Protein AF-A0A2T6DT82-F1 (afdb_monomer_lite)

pLDDT: mean 85.9, std 16.7, range [27.92, 98.12]

Sequence (472 aa):
MFFRTRRSLVILFTLTSLVLGTARANDADSSDAAEAQRLYSRANDYVTHITEKEYSYAYMQFYWKRAQSNLDRIARVYPKTPIGRQVRAEEIKIGPFELTYFKERVLPRLEEKRIAAFDPVNCAIFLYTLQEDRWDETRLDAFRSIIEVLSRQQRWNEALSYPILDQYRSILLTTVFRVAARYKQQKVVDQLIADATPEVQAQYWPILGEAMVLRGDNREDLALFLDEHSEPAVRLGVLSAMVDREIGIRNAATLRLKAENGIAGTHYAILNPQVRDNIETFSKTLFPKPTASSEALVAKYHAALGQRPQADGSVEQHLAYLGYLAVTDKIDDLAQYISDDLSPETRRACELKLIELYAQSGRDEKASALLARFTQAGGEDADLANQAHFRGLSEAFVDPITVRQPTFSTLGIKDPCVMAKTIMDWALTPNRSIRGASPWDSVVQEFLPGFDNLPLPKSKDVQNAASTSKPF

Structure (mmCIF, N/CA/C/O backbone):
data_AF-A0A2T6DT82-F1
#
_entry.id   AF-A0A2T6DT82-F1
#
loop_
_atom_site.group_PDB
_atom_site.id
_atom_site.type_symbol
_atom_site.label_atom_id
_atom_site.label_alt_id
_atom_site.label_comp_id
_atom_site.label_asym_id
_atom_site.label_entity_id
_atom_site.label_seq_id
_atom_site.pdbx_PDB_ins_code
_atom_site.Cartn_x
_atom_site.Cartn_y
_atom_site.Cartn_z
_atom_site.occupancy
_atom_site.B_iso_or_equiv
_atom_site.auth_seq_id
_atom_site.auth_comp_id
_atom_site.auth_asym_id
_atom_site.auth_atom_id
_atom_site.pdbx_PDB_model_num
ATOM 1 N N . MET A 1 1 ? 63.239 -44.706 -84.654 1.00 34.25 1 MET A N 1
ATOM 2 C CA . MET A 1 1 ? 62.990 -44.145 -86.002 1.00 34.25 1 MET A CA 1
ATOM 3 C C . MET A 1 1 ? 62.456 -42.730 -85.811 1.00 34.25 1 MET A C 1
ATOM 5 O O . MET A 1 1 ? 61.433 -42.600 -85.166 1.00 34.25 1 MET A O 1
ATOM 9 N N . PHE A 1 2 ? 63.307 -41.703 -85.977 1.00 30.17 2 PHE A N 1
ATOM 10 C CA . PHE A 1 2 ? 63.358 -40.798 -87.157 1.00 30.17 2 PHE A CA 1
ATOM 11 C C . PHE A 1 2 ? 62.089 -39.915 -87.233 1.00 30.17 2 PHE A C 1
ATOM 13 O O . PHE A 1 2 ? 61.017 -40.477 -87.359 1.00 30.17 2 PHE A O 1
ATOM 20 N N . PHE A 1 3 ? 62.067 -38.575 -87.119 1.00 32.69 3 PHE A N 1
ATOM 21 C CA . PHE A 1 3 ? 62.971 -37.448 -87.453 1.00 32.69 3 PHE A CA 1
ATOM 22 C C . PHE A 1 3 ? 62.785 -36.300 -86.412 1.00 32.69 3 PHE A C 1
ATOM 24 O O . PHE A 1 3 ? 61.696 -36.160 -85.871 1.00 32.69 3 PHE A O 1
ATOM 31 N N . ARG A 1 4 ? 63.820 -35.566 -85.942 1.00 33.22 4 ARG A N 1
ATOM 32 C CA . ARG A 1 4 ? 64.389 -34.293 -86.493 1.00 33.22 4 ARG A CA 1
ATOM 33 C C . ARG A 1 4 ? 63.293 -33.231 -86.790 1.00 33.22 4 ARG A C 1
ATOM 35 O O . ARG A 1 4 ? 62.332 -33.545 -87.463 1.00 33.22 4 ARG A O 1
ATOM 42 N N . THR A 1 5 ? 63.368 -31.949 -86.399 1.00 35.16 5 THR A N 1
ATOM 43 C CA . THR A 1 5 ? 64.535 -31.050 -86.432 1.00 35.16 5 THR A CA 1
ATOM 44 C C . THR A 1 5 ? 64.296 -29.732 -85.666 1.00 35.16 5 THR A C 1
ATOM 46 O O . THR A 1 5 ? 63.207 -29.175 -85.676 1.00 35.16 5 THR A O 1
ATOM 49 N N . ARG A 1 6 ? 65.397 -29.244 -85.083 1.00 35.16 6 ARG A N 1
ATOM 50 C CA . ARG A 1 6 ? 65.763 -27.900 -84.594 1.00 35.16 6 ARG A CA 1
ATOM 51 C C . ARG A 1 6 ? 65.042 -26.687 -85.212 1.00 35.16 6 ARG A C 1
ATOM 53 O O . ARG A 1 6 ? 64.979 -26.590 -86.433 1.00 35.16 6 ARG A O 1
ATOM 60 N N . ARG A 1 7 ? 64.830 -25.651 -84.386 1.00 34.75 7 ARG A N 1
ATOM 61 C CA . ARG A 1 7 ? 65.423 -24.313 -84.605 1.00 34.75 7 ARG A CA 1
ATOM 62 C C . ARG A 1 7 ? 65.578 -23.543 -83.291 1.00 34.75 7 ARG A C 1
ATOM 64 O O . ARG A 1 7 ? 64.639 -23.385 -82.524 1.00 34.75 7 ARG A O 1
ATOM 71 N N . SER A 1 8 ? 66.814 -23.114 -83.072 1.00 33.88 8 SER A N 1
ATOM 72 C CA . SER A 1 8 ? 67.281 -22.235 -82.012 1.00 33.88 8 SER A CA 1
ATOM 73 C C . SER A 1 8 ? 66.785 -20.803 -82.224 1.00 33.88 8 SER A C 1
ATOM 75 O O . SER A 1 8 ? 66.810 -20.324 -83.356 1.00 33.88 8 SER A O 1
ATOM 77 N N . LEU A 1 9 ? 66.485 -20.088 -81.141 1.00 34.97 9 LEU A N 1
ATOM 78 C CA . LEU A 1 9 ? 66.823 -18.670 -81.038 1.00 34.97 9 LEU A CA 1
ATOM 79 C C . LEU A 1 9 ? 67.146 -18.335 -79.577 1.00 34.97 9 LEU A C 1
ATOM 81 O O . LEU A 1 9 ? 66.352 -18.584 -78.676 1.00 34.97 9 LEU A O 1
ATOM 85 N N . VAL A 1 10 ? 68.352 -17.813 -79.379 1.00 36.34 10 VAL A N 1
ATOM 86 C CA . VAL A 1 10 ? 68.914 -17.300 -78.129 1.00 36.34 10 VAL A CA 1
ATOM 87 C C . VAL A 1 10 ? 69.001 -15.786 -78.282 1.00 36.34 10 VAL A C 1
ATOM 89 O O . VAL A 1 10 ? 69.711 -15.350 -79.181 1.00 36.34 10 VAL A O 1
ATOM 92 N N . ILE A 1 11 ? 68.332 -15.018 -77.413 1.00 38.81 11 ILE A N 1
ATOM 93 C CA . ILE A 1 11 ? 68.636 -13.616 -77.037 1.00 38.81 11 ILE A CA 1
ATOM 94 C C . ILE A 1 11 ? 68.103 -13.458 -75.593 1.00 38.81 11 ILE A C 1
ATOM 96 O O . ILE A 1 11 ? 66.904 -13.590 -75.381 1.00 38.81 11 ILE A O 1
ATOM 100 N N . LEU A 1 12 ? 68.919 -13.591 -74.543 1.00 32.81 12 LEU A N 1
ATOM 101 C CA . LEU A 1 12 ? 69.796 -12.617 -73.863 1.00 32.81 12 LEU A CA 1
ATOM 102 C C . LEU A 1 12 ? 69.072 -11.513 -73.041 1.00 32.81 12 LEU A C 1
ATOM 104 O O . LEU A 1 12 ? 68.587 -10.538 -73.594 1.00 32.81 12 LEU A O 1
ATOM 108 N N . PHE A 1 13 ? 69.126 -11.704 -71.711 1.00 32.22 13 PHE A N 1
ATOM 109 C CA . PHE A 1 13 ? 69.189 -10.748 -70.584 1.00 32.22 13 PHE A CA 1
ATOM 110 C C . PHE A 1 13 ? 68.149 -9.622 -70.415 1.00 32.22 13 PHE A C 1
ATOM 112 O O . PHE A 1 13 ? 68.215 -8.611 -71.098 1.00 32.22 13 PHE A O 1
ATOM 119 N N . THR A 1 14 ? 67.413 -9.683 -69.294 1.00 34.78 14 THR A N 1
ATOM 120 C CA . THR A 1 14 ? 67.451 -8.648 -68.236 1.00 34.78 14 THR A CA 1
ATOM 121 C C . THR A 1 14 ? 67.104 -9.254 -66.870 1.00 34.78 14 THR A C 1
ATOM 123 O O . THR A 1 14 ? 66.096 -9.932 -66.696 1.00 34.78 14 THR A O 1
ATOM 126 N N . LEU A 1 15 ? 67.975 -9.008 -65.885 1.00 37.94 15 LEU A N 1
ATOM 127 C CA . LEU A 1 15 ? 67.670 -9.133 -64.463 1.00 37.94 15 LEU A CA 1
ATOM 128 C C . LEU A 1 15 ? 66.588 -8.115 -64.089 1.00 37.94 15 LEU A C 1
ATOM 130 O O . LEU A 1 15 ? 66.741 -6.936 -64.398 1.00 37.94 15 LEU A O 1
ATOM 134 N N . THR A 1 16 ? 65.577 -8.523 -63.327 1.00 35.22 16 THR A N 1
ATOM 135 C CA . THR A 1 16 ? 65.066 -7.698 -62.220 1.00 35.22 16 THR A CA 1
ATOM 136 C C . THR A 1 16 ? 64.261 -8.544 -61.242 1.00 35.22 16 THR A C 1
ATOM 138 O O . THR A 1 16 ? 63.320 -9.252 -61.587 1.00 35.22 16 THR A O 1
ATOM 141 N N . SER A 1 17 ? 64.711 -8.474 -59.998 1.00 38.28 17 SER A N 1
ATOM 142 C CA . SER A 1 17 ? 64.103 -8.972 -58.777 1.00 38.28 17 SER A CA 1
ATOM 143 C C . SER A 1 17 ? 62.660 -8.487 -58.611 1.00 38.28 17 SER A C 1
ATOM 145 O O . SER A 1 17 ? 62.408 -7.311 -58.835 1.00 38.28 17 SER A O 1
ATOM 147 N N . LEU A 1 18 ? 61.754 -9.360 -58.159 1.00 36.72 18 LEU A N 1
ATOM 148 C CA . LEU A 1 18 ? 60.815 -9.149 -57.040 1.00 36.72 18 LEU A CA 1
ATOM 149 C C . LEU A 1 18 ? 59.777 -10.287 -57.035 1.00 36.72 18 LEU A C 1
ATOM 151 O O . LEU A 1 18 ? 58.719 -10.213 -57.651 1.00 36.72 18 LEU A O 1
ATOM 155 N N . VAL A 1 19 ? 60.073 -11.347 -56.288 1.00 43.97 19 VAL A N 1
ATOM 156 C CA . VAL A 1 19 ? 59.041 -12.194 -55.686 1.00 43.97 19 VAL A CA 1
ATOM 157 C C . VAL A 1 19 ? 59.037 -11.832 -54.213 1.00 43.97 19 VAL A C 1
ATOM 159 O O . VAL A 1 19 ? 60.008 -12.137 -53.532 1.00 43.97 19 VAL A O 1
ATOM 162 N N . LEU A 1 20 ? 57.990 -11.134 -53.768 1.00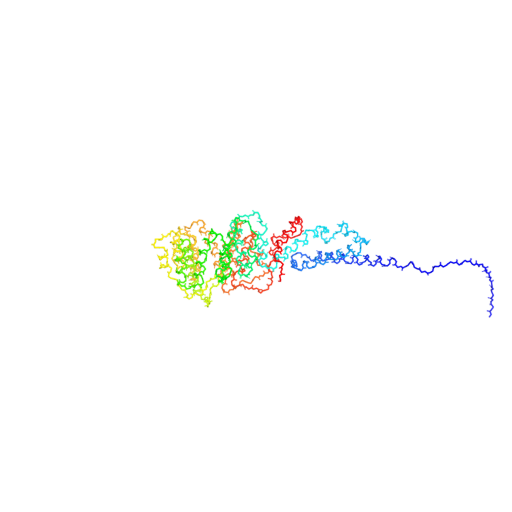 43.12 20 LEU A N 1
ATOM 163 C CA . LEU A 1 20 ? 57.322 -11.254 -52.463 1.00 43.12 20 LEU A CA 1
ATOM 164 C C . LEU A 1 20 ? 56.496 -9.991 -52.189 1.00 43.12 20 LEU A C 1
ATOM 166 O O . LEU A 1 20 ? 57.045 -8.910 -52.002 1.00 43.12 20 LEU A O 1
ATOM 170 N N . GLY A 1 21 ? 55.177 -10.172 -52.075 1.00 43.97 21 GLY A N 1
ATOM 171 C CA . GLY A 1 21 ? 54.369 -9.336 -51.188 1.00 43.97 21 GLY A CA 1
ATOM 172 C C . GLY A 1 21 ? 53.254 -8.500 -51.810 1.00 43.97 21 GLY A C 1
ATOM 173 O O . GLY A 1 21 ? 53.245 -7.304 -51.585 1.00 43.97 21 GLY A O 1
ATOM 174 N N . THR A 1 22 ? 52.256 -9.104 -52.464 1.00 42.97 22 THR A N 1
ATOM 175 C CA . THR A 1 22 ? 50.920 -8.483 -52.633 1.00 42.97 22 THR A CA 1
ATOM 176 C C . THR A 1 22 ? 49.820 -9.540 -52.811 1.00 42.97 22 THR A C 1
ATOM 178 O O . THR A 1 22 ? 49.177 -9.636 -53.846 1.00 42.97 22 THR A O 1
ATOM 181 N N . ALA A 1 23 ? 49.577 -10.361 -51.786 1.00 41.34 23 ALA A N 1
ATOM 182 C CA . ALA A 1 23 ? 48.379 -11.212 -51.729 1.00 41.34 23 ALA A CA 1
ATOM 183 C C . ALA A 1 23 ? 47.950 -11.499 -50.278 1.00 41.34 23 ALA A C 1
ATOM 185 O O . ALA A 1 23 ? 47.764 -12.642 -49.883 1.00 41.34 23 ALA A O 1
ATOM 186 N N . ARG A 1 24 ? 47.865 -10.455 -49.442 1.00 41.78 24 ARG A N 1
ATOM 187 C CA . ARG A 1 24 ? 47.274 -10.545 -48.088 1.00 41.78 24 ARG A CA 1
ATOM 188 C C . ARG A 1 24 ? 46.323 -9.398 -47.727 1.00 41.78 24 ARG A C 1
ATOM 190 O O . ARG A 1 24 ? 45.773 -9.410 -46.636 1.00 41.78 24 ARG A O 1
ATOM 197 N N . ALA A 1 25 ? 46.106 -8.432 -48.623 1.00 41.81 25 ALA A N 1
ATOM 198 C CA . ALA A 1 25 ? 45.259 -7.274 -48.333 1.00 41.81 25 ALA A CA 1
ATOM 199 C C . ALA A 1 25 ? 43.757 -7.511 -48.606 1.00 41.81 25 ALA A C 1
ATOM 201 O O . ALA A 1 25 ? 42.935 -6.918 -47.924 1.00 41.81 25 ALA A O 1
ATOM 202 N N . ASN A 1 26 ? 43.378 -8.413 -49.523 1.00 48.53 26 ASN A N 1
ATOM 203 C CA . ASN A 1 26 ? 41.963 -8.589 -49.904 1.00 48.53 26 ASN A CA 1
ATOM 204 C C . ASN A 1 26 ? 41.196 -9.646 -49.077 1.00 48.53 26 ASN A C 1
ATOM 206 O O . ASN A 1 26 ? 39.981 -9.536 -48.915 1.00 48.53 26 ASN A O 1
ATOM 210 N N . ASP A 1 27 ? 41.878 -10.648 -48.516 1.00 52.31 27 ASP A N 1
ATOM 211 C CA . ASP A 1 27 ? 41.216 -11.693 -47.713 1.00 52.31 27 ASP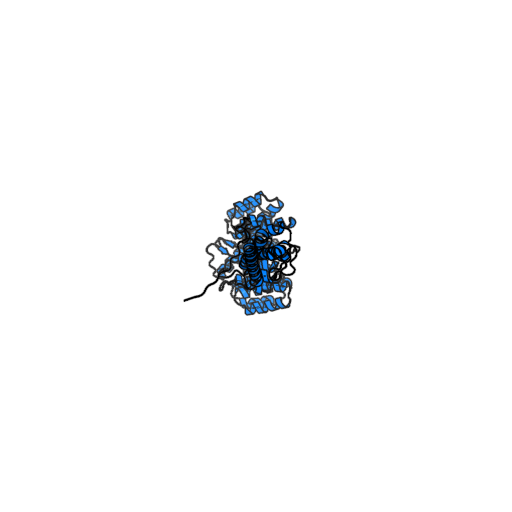 A CA 1
ATOM 212 C C . ASP A 1 27 ? 40.904 -11.225 -46.282 1.00 52.31 27 ASP A C 1
ATOM 214 O O . ASP A 1 27 ? 39.899 -11.624 -45.698 1.00 52.31 27 ASP A O 1
ATOM 218 N N . ALA A 1 28 ? 41.727 -10.328 -45.727 1.00 58.09 28 ALA A N 1
ATOM 219 C CA . ALA A 1 28 ? 41.475 -9.728 -44.417 1.00 58.09 28 ALA A CA 1
ATOM 220 C C . ALA A 1 28 ? 40.265 -8.777 -44.456 1.00 58.09 28 ALA A C 1
ATOM 222 O O . ALA A 1 28 ? 39.379 -8.886 -43.614 1.00 58.09 28 ALA A O 1
ATOM 223 N N . ASP A 1 29 ? 40.169 -7.923 -45.482 1.00 62.84 29 ASP A N 1
ATOM 224 C CA . ASP A 1 29 ? 39.054 -6.980 -45.643 1.00 62.84 29 ASP A CA 1
ATOM 225 C C . ASP A 1 29 ? 37.712 -7.687 -45.925 1.00 62.84 29 ASP A C 1
ATOM 227 O O . ASP A 1 29 ? 36.660 -7.229 -45.469 1.00 62.84 29 ASP A O 1
ATOM 231 N N . SER A 1 30 ? 37.725 -8.826 -46.631 1.00 75.00 30 SER A N 1
ATOM 232 C CA . SER A 1 30 ? 36.517 -9.634 -46.868 1.00 75.00 30 SER A CA 1
ATOM 233 C C . SER A 1 30 ? 36.096 -10.447 -45.638 1.00 75.00 30 SER A C 1
ATOM 235 O O . SER A 1 30 ? 34.904 -10.504 -45.326 1.00 75.00 30 SER A O 1
ATOM 237 N N . SER A 1 31 ? 37.054 -11.003 -44.887 1.00 86.56 31 SER A N 1
ATOM 238 C CA . SER A 1 31 ? 36.801 -11.674 -43.605 1.00 86.56 31 SER A CA 1
ATOM 239 C C . SER A 1 31 ? 36.253 -10.707 -42.548 1.00 86.56 31 SER A C 1
ATOM 241 O O . SER A 1 31 ? 35.287 -11.029 -41.854 1.00 86.56 31 SER A O 1
ATOM 243 N N . ASP A 1 32 ? 36.820 -9.505 -42.446 1.00 90.06 32 ASP A N 1
ATOM 244 C CA . ASP A 1 32 ? 36.365 -8.470 -41.512 1.00 90.06 32 ASP A CA 1
ATOM 245 C C . ASP A 1 32 ? 34.962 -7.962 -41.866 1.00 90.06 32 ASP A C 1
ATOM 247 O O . ASP A 1 32 ? 34.128 -7.762 -40.978 1.00 90.06 32 ASP A O 1
ATOM 251 N N . ALA A 1 33 ? 34.660 -7.800 -43.160 1.00 92.94 33 ALA A N 1
ATOM 252 C CA . ALA A 1 33 ? 33.317 -7.451 -43.618 1.00 92.94 33 ALA A CA 1
ATOM 253 C C . ALA A 1 33 ? 32.290 -8.552 -43.299 1.00 92.94 33 ALA A C 1
ATOM 255 O O . ALA A 1 33 ? 31.186 -8.242 -42.843 1.00 92.94 33 ALA A O 1
ATOM 256 N N . ALA A 1 34 ? 32.652 -9.827 -43.479 1.00 94.56 34 ALA A N 1
ATOM 257 C CA . ALA A 1 34 ? 31.788 -10.960 -43.151 1.00 94.56 34 ALA A CA 1
ATOM 258 C C . ALA A 1 34 ? 31.510 -11.062 -41.642 1.00 94.56 34 ALA A C 1
ATOM 260 O O . ALA A 1 34 ? 30.365 -11.264 -41.230 1.00 94.56 34 ALA A O 1
ATOM 261 N N . GLU A 1 35 ? 32.528 -10.867 -40.801 1.00 96.38 35 GLU A N 1
ATOM 262 C CA . GLU A 1 35 ? 32.363 -10.876 -39.344 1.00 96.38 35 GLU A CA 1
ATOM 263 C C . GLU A 1 35 ? 31.525 -9.684 -38.857 1.00 96.38 35 GLU A C 1
ATOM 265 O O . GLU A 1 35 ? 30.636 -9.864 -38.021 1.00 96.38 35 GLU A O 1
ATOM 270 N N . ALA A 1 36 ? 31.730 -8.483 -39.411 1.00 96.06 36 ALA A N 1
ATOM 271 C CA . ALA A 1 36 ? 30.895 -7.319 -39.108 1.00 96.06 36 ALA A CA 1
ATOM 272 C C . ALA A 1 36 ? 29.420 -7.558 -39.482 1.00 96.06 36 ALA A C 1
ATOM 274 O O . ALA A 1 36 ? 28.529 -7.277 -38.676 1.00 96.06 36 ALA A O 1
ATOM 275 N N . GLN A 1 37 ? 29.157 -8.147 -40.654 1.00 97.31 37 GLN A N 1
ATOM 276 C CA . GLN A 1 37 ? 27.806 -8.522 -41.080 1.00 97.31 37 GLN A CA 1
ATOM 277 C C . GLN A 1 37 ? 27.183 -9.580 -40.160 1.00 97.31 37 GLN A C 1
ATOM 279 O O . GLN A 1 37 ? 26.006 -9.473 -39.809 1.00 97.31 37 GLN A O 1
ATOM 284 N N . ARG A 1 38 ? 27.952 -10.590 -39.735 1.00 97.81 38 ARG A N 1
ATOM 285 C CA . ARG A 1 38 ? 27.484 -11.630 -38.803 1.00 97.81 38 ARG A CA 1
ATOM 286 C C . ARG A 1 38 ? 27.093 -11.036 -37.451 1.00 97.81 38 ARG A C 1
ATOM 288 O O . ARG A 1 38 ? 26.041 -11.376 -36.911 1.00 97.81 38 ARG A O 1
ATOM 295 N N . LEU A 1 39 ? 27.929 -10.151 -36.904 1.00 97.69 39 LEU A N 1
ATOM 296 C CA . LEU A 1 39 ? 27.659 -9.459 -35.642 1.00 97.69 39 LEU A CA 1
ATOM 297 C C . LEU A 1 39 ? 26.406 -8.584 -35.738 1.00 97.69 39 LEU A C 1
ATOM 299 O O . LEU A 1 39 ? 25.596 -8.603 -34.809 1.00 97.69 39 LEU A O 1
ATOM 303 N N . TYR A 1 40 ? 26.229 -7.873 -36.856 1.00 98.00 40 TYR A N 1
ATOM 304 C CA . TYR A 1 40 ? 25.040 -7.060 -37.100 1.00 98.00 40 TYR A CA 1
ATOM 305 C C . TYR A 1 40 ? 23.785 -7.923 -37.219 1.00 98.00 40 TYR A C 1
ATOM 307 O O . TYR A 1 40 ? 22.823 -7.681 -36.500 1.00 98.00 40 TYR A O 1
ATOM 315 N N . SER A 1 41 ? 23.820 -8.971 -38.047 1.00 97.56 41 SER A N 1
ATOM 316 C CA . SER A 1 41 ? 22.674 -9.869 -38.252 1.00 97.56 41 SER A CA 1
ATOM 317 C C . SER A 1 41 ? 22.218 -10.469 -36.921 1.00 97.56 41 SER A C 1
ATOM 319 O O . SER A 1 41 ? 21.052 -10.370 -36.563 1.00 97.56 41 SER A O 1
ATOM 321 N N . ARG A 1 42 ? 23.162 -10.943 -36.096 1.00 97.19 42 ARG A N 1
ATOM 322 C CA . ARG A 1 42 ? 22.857 -11.467 -34.758 1.00 97.19 42 ARG A CA 1
ATOM 323 C C . ARG A 1 42 ? 22.284 -10.413 -33.810 1.00 97.19 42 ARG A C 1
ATOM 325 O O . ARG A 1 42 ? 21.415 -10.727 -33.003 1.00 97.19 42 ARG A O 1
ATOM 332 N N . ALA A 1 43 ? 22.800 -9.184 -33.855 1.00 97.06 43 ALA A N 1
ATOM 333 C CA . ALA A 1 43 ? 22.252 -8.084 -33.067 1.00 97.06 43 ALA A CA 1
ATOM 334 C C . ALA A 1 43 ? 20.810 -7.774 -33.498 1.00 97.06 43 ALA A C 1
ATOM 336 O O . ALA A 1 43 ? 19.938 -7.610 -32.647 1.00 97.06 43 ALA A O 1
ATOM 337 N N . ASN A 1 44 ? 20.563 -7.738 -34.809 1.00 97.50 44 ASN A N 1
ATOM 338 C CA . ASN A 1 44 ? 19.253 -7.482 -35.390 1.00 97.50 44 ASN A CA 1
ATOM 339 C C . ASN A 1 44 ? 18.253 -8.588 -35.045 1.00 97.50 44 ASN A C 1
ATOM 341 O O . ASN A 1 44 ? 17.123 -8.289 -34.667 1.00 97.50 44 ASN A O 1
ATOM 345 N N . ASP A 1 45 ? 18.683 -9.849 -35.086 1.00 97.00 45 ASP A N 1
ATOM 346 C CA . ASP A 1 45 ? 17.854 -10.997 -34.724 1.00 97.00 45 ASP A CA 1
ATOM 347 C C . ASP A 1 45 ? 17.402 -10.937 -33.266 1.00 97.00 45 ASP A C 1
ATOM 349 O O . ASP A 1 45 ? 16.239 -11.221 -32.985 1.00 97.00 45 ASP A O 1
ATOM 353 N N . TYR A 1 46 ? 18.285 -10.529 -32.346 1.00 96.50 46 TYR A N 1
ATOM 354 C CA . TYR A 1 46 ? 17.916 -10.353 -30.941 1.00 96.50 46 TYR A CA 1
ATOM 355 C C . TYR A 1 46 ? 16.818 -9.308 -30.760 1.00 96.50 46 TYR A C 1
ATOM 357 O O . TYR A 1 46 ? 15.884 -9.551 -30.007 1.00 96.50 46 TYR A O 1
ATOM 365 N N . VAL A 1 47 ? 16.907 -8.161 -31.434 1.00 95.56 47 VAL A N 1
ATOM 366 C CA . VAL A 1 47 ? 15.905 -7.092 -31.279 1.00 95.56 47 VAL A CA 1
ATOM 367 C C . VAL A 1 47 ? 14.604 -7.422 -32.015 1.00 95.56 47 VAL A C 1
ATOM 369 O O . VAL A 1 47 ? 13.529 -7.089 -31.531 1.00 95.56 47 VAL A O 1
ATOM 372 N N . THR A 1 48 ? 14.684 -8.120 -33.148 1.00 94.88 48 THR A N 1
ATOM 373 C CA . THR A 1 48 ? 13.515 -8.463 -33.974 1.00 94.88 48 THR A CA 1
ATOM 374 C C . THR A 1 48 ? 12.668 -9.577 -33.359 1.00 94.88 48 THR A C 1
ATOM 376 O O . THR A 1 48 ? 11.445 -9.505 -33.413 1.00 94.88 48 THR A O 1
ATOM 379 N N . HIS A 1 49 ? 13.297 -10.604 -32.777 1.00 94.81 49 HIS A N 1
ATOM 380 C CA . HIS A 1 49 ? 12.590 -11.813 -32.331 1.00 94.81 49 HIS A CA 1
ATOM 381 C C . HIS A 1 49 ? 12.378 -11.897 -30.817 1.00 94.81 49 HIS A C 1
ATOM 383 O O . HIS A 1 49 ? 11.603 -12.730 -30.361 1.00 94.81 49 HIS A O 1
ATOM 389 N N . ILE A 1 50 ? 13.066 -11.074 -30.020 1.00 93.62 50 ILE A N 1
ATOM 390 C CA . ILE A 1 50 ? 12.879 -11.035 -28.564 1.00 93.62 50 ILE A CA 1
ATOM 391 C C . ILE A 1 50 ? 12.081 -9.779 -28.249 1.00 93.62 50 ILE A C 1
ATOM 393 O O . ILE A 1 50 ? 12.649 -8.705 -28.043 1.00 93.62 50 ILE A O 1
ATOM 397 N N . THR A 1 51 ? 10.760 -9.926 -28.278 1.00 89.00 51 THR A N 1
ATOM 398 C CA . THR A 1 51 ? 9.798 -8.829 -28.150 1.00 89.00 51 THR A CA 1
ATOM 399 C C . THR A 1 51 ? 9.129 -8.817 -26.774 1.00 89.00 51 THR A C 1
ATOM 401 O O . THR A 1 51 ? 9.165 -9.798 -26.029 1.00 89.00 51 THR A O 1
ATOM 404 N N . GLU A 1 52 ? 8.546 -7.671 -26.416 1.00 87.19 52 GLU A N 1
ATOM 405 C CA . GLU A 1 52 ? 7.697 -7.550 -25.225 1.00 87.19 52 GLU A CA 1
ATOM 406 C C . GLU A 1 52 ? 6.492 -8.504 -25.336 1.00 87.19 52 GLU A C 1
ATOM 408 O O . GLU A 1 52 ? 6.104 -8.882 -26.440 1.00 87.19 52 GLU A O 1
ATOM 413 N N . LYS A 1 53 ? 5.873 -8.869 -24.205 1.00 83.56 53 LYS A N 1
ATOM 414 C CA . LYS A 1 53 ? 4.788 -9.868 -24.052 1.00 83.56 53 LYS A CA 1
ATOM 415 C C . LYS A 1 53 ? 5.244 -11.324 -24.050 1.00 83.56 53 LYS A C 1
ATOM 417 O O . LYS A 1 53 ? 4.764 -12.097 -23.227 1.00 83.56 53 LYS A O 1
ATOM 422 N N . GLU A 1 54 ? 6.147 -11.705 -24.950 1.00 86.25 54 GLU A N 1
ATOM 423 C CA . GLU A 1 54 ? 6.621 -13.096 -25.049 1.00 86.25 54 GLU A CA 1
ATOM 424 C C . GLU A 1 54 ? 7.721 -13.419 -24.033 1.00 86.25 54 GLU A C 1
ATOM 426 O O . GLU A 1 54 ? 7.826 -14.549 -23.554 1.00 86.25 54 GLU A O 1
ATOM 431 N N . TYR A 1 55 ? 8.534 -12.420 -23.688 1.00 90.31 55 TYR A N 1
ATOM 432 C CA . TYR A 1 55 ? 9.691 -12.573 -22.814 1.00 90.31 55 TYR A CA 1
ATOM 433 C C . TYR A 1 55 ? 9.645 -11.584 -21.648 1.00 90.31 55 TYR A C 1
ATOM 435 O O . TYR A 1 55 ? 9.136 -10.473 -21.781 1.00 90.31 55 TYR A O 1
ATOM 443 N N . SER A 1 56 ? 10.232 -11.974 -20.512 1.00 90.44 56 SER A N 1
ATOM 444 C CA . SER A 1 56 ? 10.400 -11.071 -19.369 1.00 90.44 56 SER A CA 1
ATOM 445 C C . SER A 1 56 ? 11.370 -9.937 -19.694 1.00 90.44 56 SER A C 1
ATOM 447 O O . SER A 1 56 ? 12.311 -10.108 -20.484 1.00 90.44 56 SER A O 1
ATOM 449 N N . TYR A 1 57 ? 11.222 -8.795 -19.021 1.00 91.94 57 TYR A N 1
ATOM 450 C CA . TYR A 1 57 ? 12.109 -7.652 -19.255 1.00 91.94 57 TYR A CA 1
ATOM 451 C C . TYR A 1 57 ? 13.570 -7.963 -18.913 1.00 91.94 57 TYR A C 1
ATOM 453 O O . TYR A 1 57 ? 14.485 -7.452 -19.559 1.00 91.94 57 TYR A O 1
ATOM 461 N N . ALA A 1 58 ? 13.820 -8.861 -17.955 1.00 89.56 58 ALA A N 1
ATOM 462 C CA . ALA A 1 58 ? 15.166 -9.350 -17.656 1.00 89.56 58 ALA A CA 1
ATOM 463 C C . ALA A 1 58 ? 15.789 -10.109 -18.839 1.00 89.56 58 ALA A C 1
ATOM 465 O O . ALA A 1 58 ? 16.954 -9.878 -19.183 1.00 89.56 58 ALA A O 1
ATOM 466 N N . TYR A 1 59 ? 15.013 -10.981 -19.489 1.00 93.56 59 TYR A N 1
ATOM 467 C CA . TYR A 1 59 ? 15.462 -11.733 -20.659 1.00 93.56 59 TYR A CA 1
ATOM 468 C C . TYR A 1 59 ? 15.695 -10.807 -21.858 1.00 93.56 59 TYR A C 1
ATOM 470 O O . TYR A 1 59 ? 16.755 -10.865 -22.488 1.00 93.56 59 TYR A O 1
ATOM 478 N N . MET A 1 60 ? 14.756 -9.895 -22.123 1.00 94.38 60 MET A N 1
ATOM 479 C CA . MET A 1 60 ? 14.903 -8.872 -23.161 1.00 94.38 60 MET A CA 1
ATOM 480 C C . MET A 1 60 ? 16.170 -8.034 -22.943 1.00 94.38 60 MET A C 1
ATOM 482 O O . MET A 1 60 ? 16.999 -7.928 -23.849 1.00 94.38 60 MET A O 1
ATOM 486 N N . GLN A 1 61 ? 16.379 -7.499 -21.731 1.00 92.56 61 GLN A N 1
ATOM 487 C CA . GLN A 1 61 ? 17.526 -6.638 -21.419 1.00 92.56 61 GLN A CA 1
ATOM 488 C C . GLN A 1 61 ? 18.855 -7.345 -21.684 1.00 92.56 61 GLN A C 1
ATOM 490 O O . GLN A 1 61 ? 19.782 -6.739 -22.227 1.00 92.56 61 GLN A O 1
ATOM 495 N N . PHE A 1 62 ? 18.959 -8.625 -21.319 1.00 92.62 62 PHE A N 1
ATOM 496 C CA . PHE A 1 62 ? 20.163 -9.421 -21.537 1.00 92.62 62 PHE A CA 1
ATOM 497 C C . PHE A 1 62 ? 20.533 -9.516 -23.022 1.00 92.62 62 PHE A C 1
ATOM 499 O O . PHE A 1 62 ? 21.684 -9.265 -23.396 1.00 92.62 62 PHE A O 1
ATOM 506 N N . TYR A 1 63 ? 19.571 -9.840 -23.887 1.00 96.62 63 TYR A N 1
ATOM 507 C CA . TYR A 1 63 ? 19.832 -9.977 -25.320 1.00 96.62 63 TYR A CA 1
ATOM 508 C C . TYR A 1 63 ? 19.974 -8.635 -26.036 1.00 96.62 63 TYR A C 1
ATOM 510 O O . TYR A 1 63 ? 20.833 -8.499 -26.909 1.00 96.62 63 TYR A O 1
ATOM 518 N N . TRP A 1 64 ? 19.223 -7.613 -25.635 1.00 95.50 64 TRP A N 1
ATOM 519 C CA . TRP A 1 64 ? 19.316 -6.286 -26.243 1.00 95.50 64 TRP A CA 1
ATOM 520 C C . TRP A 1 64 ? 20.617 -5.562 -25.844 1.00 95.50 64 TRP A C 1
ATOM 522 O O . TRP A 1 64 ? 21.236 -4.916 -26.690 1.00 95.50 64 TRP A O 1
ATOM 532 N N . LYS A 1 65 ? 21.153 -5.775 -24.628 1.00 92.19 65 LYS A N 1
ATOM 533 C CA . LYS A 1 65 ? 22.529 -5.348 -24.277 1.00 92.19 65 LYS A CA 1
ATOM 534 C C . LYS A 1 65 ? 23.600 -6.102 -25.069 1.00 92.19 65 LYS A C 1
ATOM 536 O O . LYS A 1 65 ? 24.619 -5.518 -25.434 1.00 92.19 65 LYS A O 1
ATOM 541 N N . ARG A 1 66 ? 23.384 -7.382 -25.395 1.00 93.81 66 ARG A N 1
ATOM 542 C CA . ARG A 1 66 ? 24.277 -8.119 -26.310 1.00 93.81 66 ARG A CA 1
ATOM 543 C C . ARG A 1 66 ? 24.225 -7.563 -27.732 1.00 93.81 66 ARG A C 1
ATOM 545 O O . ARG A 1 66 ? 25.271 -7.480 -28.371 1.00 93.81 66 ARG A O 1
ATOM 552 N N . ALA A 1 67 ? 23.051 -7.152 -28.209 1.00 95.81 67 ALA A N 1
ATOM 553 C CA . ALA A 1 67 ? 22.918 -6.458 -29.487 1.00 95.81 67 ALA A CA 1
ATOM 554 C C . ALA A 1 67 ? 23.730 -5.150 -29.488 1.00 95.81 67 ALA A C 1
ATOM 556 O O . ALA A 1 67 ? 24.550 -4.951 -30.383 1.00 95.81 67 ALA A O 1
ATOM 557 N N . GLN A 1 68 ? 23.604 -4.327 -28.438 1.00 94.19 68 GLN A N 1
ATOM 558 C CA . GLN A 1 68 ? 24.419 -3.117 -28.261 1.00 94.19 68 GLN A CA 1
ATOM 559 C C . GLN A 1 68 ? 25.923 -3.427 -28.268 1.00 94.19 68 GLN A C 1
ATOM 561 O O . GLN A 1 68 ? 26.674 -2.815 -29.022 1.00 94.19 68 GLN A O 1
ATOM 566 N N . SER A 1 69 ? 26.361 -4.434 -27.508 1.00 94.31 69 SER A N 1
ATOM 567 C CA . SER A 1 69 ? 27.772 -4.833 -27.448 1.00 94.31 69 SER A CA 1
ATOM 568 C C . SER A 1 69 ? 28.328 -5.278 -28.808 1.00 94.31 69 SER A C 1
ATOM 570 O O . SER A 1 69 ? 29.464 -4.942 -29.153 1.00 94.31 69 SER A O 1
ATOM 572 N N . ASN A 1 70 ? 27.533 -5.988 -29.616 1.00 97.00 70 ASN A N 1
ATOM 573 C CA . ASN A 1 70 ? 27.916 -6.357 -30.980 1.00 97.00 70 ASN A CA 1
ATOM 574 C C . ASN A 1 70 ? 28.077 -5.121 -31.877 1.00 97.00 70 ASN A C 1
ATOM 576 O O . ASN A 1 70 ? 29.058 -5.035 -32.615 1.00 97.00 70 ASN A O 1
ATOM 580 N N . LEU A 1 71 ? 27.159 -4.157 -31.791 1.00 95.69 71 LEU A N 1
ATOM 581 C CA . LEU A 1 71 ? 27.215 -2.905 -32.553 1.00 95.69 71 LEU A CA 1
ATOM 582 C C . LEU A 1 71 ? 28.429 -2.055 -32.153 1.00 95.69 71 LEU A C 1
ATOM 584 O O . LEU A 1 71 ? 29.163 -1.573 -33.017 1.00 95.69 71 LEU A O 1
ATOM 588 N N . ASP A 1 72 ? 28.713 -1.945 -30.856 1.00 94.38 72 ASP A N 1
ATOM 589 C CA . ASP A 1 72 ? 29.889 -1.229 -30.352 1.00 94.38 72 ASP A CA 1
ATOM 590 C C . ASP A 1 72 ? 31.191 -1.928 -30.771 1.00 94.38 72 ASP A C 1
ATOM 592 O O . ASP A 1 72 ? 32.179 -1.279 -31.133 1.00 94.38 72 ASP A O 1
ATOM 596 N N . ARG A 1 73 ? 31.199 -3.269 -30.797 1.00 96.19 73 ARG A N 1
ATOM 597 C CA . ARG A 1 73 ? 32.321 -4.050 -31.333 1.00 96.19 73 ARG A CA 1
ATOM 598 C C . ARG A 1 73 ? 32.533 -3.769 -32.818 1.00 96.19 73 ARG A C 1
ATOM 600 O O . ARG A 1 73 ? 33.681 -3.573 -33.207 1.00 96.19 73 ARG A O 1
ATOM 607 N N . ILE A 1 74 ? 31.473 -3.710 -33.622 1.00 96.88 74 ILE A N 1
ATOM 608 C CA . ILE A 1 74 ? 31.556 -3.342 -35.043 1.00 96.88 74 ILE A CA 1
ATOM 609 C C . ILE A 1 74 ? 32.161 -1.945 -35.205 1.00 96.88 74 ILE A C 1
ATOM 611 O O . ILE A 1 74 ? 33.148 -1.787 -35.924 1.00 96.88 74 ILE A O 1
ATOM 615 N N . ALA A 1 75 ? 31.624 -0.951 -34.494 1.00 94.50 75 ALA A N 1
ATOM 616 C CA . ALA A 1 75 ? 32.079 0.435 -34.578 1.00 94.50 75 ALA A CA 1
ATOM 617 C C . ALA A 1 75 ? 33.552 0.599 -34.173 1.00 94.50 75 ALA A C 1
ATOM 619 O O . ALA A 1 75 ? 34.269 1.434 -34.735 1.00 94.50 75 ALA A O 1
ATOM 620 N N . ARG A 1 76 ? 34.017 -0.187 -33.197 1.00 96.62 76 ARG A N 1
ATOM 621 C CA . ARG A 1 76 ? 35.386 -0.125 -32.675 1.00 96.62 76 ARG A CA 1
ATOM 622 C C . ARG A 1 76 ? 36.385 -0.932 -33.504 1.00 96.62 76 ARG A C 1
ATOM 624 O O . ARG A 1 76 ? 37.461 -0.420 -33.791 1.00 96.62 76 ARG A O 1
ATOM 631 N N . VAL A 1 77 ? 36.056 -2.178 -33.844 1.00 96.69 77 VAL A N 1
ATOM 632 C CA . VAL A 1 77 ? 37.003 -3.158 -34.412 1.00 96.69 77 VAL A CA 1
ATOM 633 C C . VAL A 1 77 ? 36.946 -3.202 -35.937 1.00 96.69 77 VAL A C 1
ATOM 635 O O . VAL A 1 77 ? 37.988 -3.348 -36.564 1.00 96.69 77 VAL A O 1
ATOM 638 N N . TYR A 1 78 ? 35.772 -2.992 -36.542 1.00 95.44 78 TYR A N 1
ATOM 639 C CA . TYR A 1 78 ? 35.568 -3.122 -37.993 1.00 95.44 78 TYR A CA 1
ATOM 640 C C . TYR A 1 78 ? 35.143 -1.809 -38.679 1.00 95.44 78 TYR A C 1
ATOM 642 O O . TYR A 1 78 ? 34.239 -1.816 -39.519 1.00 95.44 78 TYR A O 1
ATOM 650 N N . PRO A 1 79 ? 35.774 -0.656 -38.384 1.00 94.00 79 PRO A N 1
ATOM 651 C CA . PRO A 1 79 ? 35.231 0.651 -38.755 1.00 94.00 79 PRO A CA 1
ATOM 652 C C . PRO A 1 79 ? 35.267 0.982 -40.248 1.00 94.00 79 PRO A C 1
ATOM 654 O O . PRO A 1 79 ? 34.576 1.895 -40.690 1.00 94.00 79 PRO A O 1
ATOM 657 N N . LYS A 1 80 ? 36.098 0.278 -41.023 1.00 93.81 80 LYS A N 1
ATOM 658 C CA . LYS A 1 80 ? 36.263 0.506 -42.467 1.00 93.81 80 LYS A CA 1
ATOM 659 C C . LYS A 1 80 ? 35.266 -0.295 -43.314 1.00 93.81 80 LYS A C 1
ATOM 661 O O . LYS A 1 80 ? 35.037 0.042 -44.480 1.00 93.81 80 LYS A O 1
ATOM 666 N N . THR A 1 81 ? 34.651 -1.325 -42.727 1.00 95.19 81 THR A N 1
ATOM 667 C CA . THR A 1 81 ? 33.653 -2.170 -43.399 1.00 95.19 81 THR A CA 1
ATOM 668 C C . THR A 1 81 ? 32.391 -1.361 -43.743 1.00 95.19 81 THR A C 1
ATOM 670 O O . THR A 1 81 ? 32.139 -0.337 -43.101 1.00 95.19 81 THR A O 1
ATOM 673 N N . PRO A 1 82 ? 31.582 -1.774 -44.740 1.00 94.75 82 PRO A N 1
ATOM 674 C CA . PRO A 1 82 ? 30.330 -1.086 -45.071 1.00 94.75 82 PRO A CA 1
ATOM 675 C C . PRO A 1 82 ? 29.393 -0.936 -43.863 1.00 94.75 82 PRO A C 1
ATOM 677 O O . PRO A 1 82 ? 28.945 0.169 -43.569 1.00 94.75 82 PRO A O 1
ATOM 680 N N . ILE A 1 83 ? 29.195 -2.018 -43.100 1.00 95.00 83 ILE A N 1
ATOM 681 C CA . ILE A 1 83 ? 28.390 -2.005 -41.871 1.00 95.00 83 ILE A CA 1
ATOM 682 C C . ILE A 1 83 ? 29.041 -1.127 -40.796 1.00 95.00 83 ILE A C 1
ATOM 684 O O . ILE A 1 83 ? 28.357 -0.338 -40.155 1.00 95.00 83 ILE A O 1
ATOM 688 N N . GLY A 1 84 ? 30.364 -1.201 -40.620 1.00 95.50 84 GLY A N 1
ATOM 689 C CA . GLY A 1 84 ? 31.083 -0.351 -39.667 1.00 95.50 84 GLY A CA 1
ATOM 690 C C . GLY A 1 84 ? 30.910 1.144 -39.926 1.00 95.50 84 GLY A C 1
ATOM 691 O O . GLY A 1 84 ? 30.776 1.914 -38.974 1.00 95.50 84 GLY A O 1
ATOM 692 N N . ARG A 1 85 ? 30.853 1.550 -41.200 1.00 95.38 85 ARG A N 1
ATOM 693 C CA . ARG A 1 85 ? 30.566 2.935 -41.599 1.00 95.38 85 ARG A CA 1
ATOM 694 C C . ARG A 1 85 ? 29.130 3.336 -41.271 1.00 95.38 85 ARG A C 1
ATOM 696 O O . ARG A 1 85 ? 28.950 4.356 -40.617 1.00 95.38 85 ARG A O 1
ATOM 703 N N . GLN A 1 86 ? 28.147 2.511 -41.631 1.00 95.06 86 GLN A N 1
ATOM 704 C CA . GLN A 1 86 ? 26.732 2.783 -41.342 1.00 95.06 86 GLN A CA 1
ATOM 705 C C . GLN A 1 86 ? 26.442 2.836 -39.835 1.00 95.06 86 GLN A C 1
ATOM 707 O O . GLN A 1 86 ? 25.724 3.716 -39.377 1.00 95.06 86 GLN A O 1
ATOM 712 N N . VAL A 1 87 ? 27.048 1.947 -39.036 1.00 94.56 87 VAL A N 1
ATOM 713 C CA . VAL A 1 87 ? 26.912 1.960 -37.567 1.00 94.56 87 VAL A CA 1
ATOM 714 C C . VAL A 1 87 ? 27.493 3.243 -36.966 1.00 94.56 87 VAL A C 1
ATOM 716 O O . VAL A 1 87 ? 26.903 3.800 -36.047 1.00 94.56 87 VAL A O 1
ATOM 719 N N . ARG A 1 88 ? 28.642 3.723 -37.461 1.00 92.62 88 ARG A N 1
ATOM 720 C CA . ARG A 1 88 ? 29.266 4.968 -36.976 1.00 92.62 88 ARG A CA 1
ATOM 721 C C . ARG A 1 88 ? 28.516 6.225 -37.402 1.00 92.62 88 ARG A C 1
ATOM 723 O O . ARG A 1 88 ? 28.526 7.193 -36.655 1.00 92.62 88 ARG A O 1
ATOM 730 N N . ALA A 1 89 ? 27.925 6.205 -38.591 1.00 93.06 89 ALA A N 1
ATOM 731 C CA . ALA A 1 89 ? 27.073 7.278 -39.089 1.00 93.06 89 ALA A CA 1
ATOM 732 C C . ALA A 1 89 ? 25.651 7.229 -38.497 1.00 93.06 89 ALA A C 1
ATOM 734 O O . ALA A 1 89 ? 24.861 8.124 -38.760 1.00 93.06 89 ALA A O 1
ATOM 735 N N . GLU A 1 90 ? 25.335 6.193 -37.709 1.00 91.44 90 GLU A N 1
ATOM 736 C CA . GLU A 1 90 ? 24.009 5.937 -37.132 1.00 91.44 90 GLU A CA 1
ATOM 737 C C . GLU A 1 90 ? 22.887 5.782 -38.178 1.00 91.44 90 GLU A C 1
ATOM 739 O O . GLU A 1 90 ? 21.712 5.947 -37.878 1.00 91.44 90 GLU A O 1
ATOM 744 N N . GLU A 1 91 ? 23.249 5.387 -39.402 1.00 93.25 91 GLU A N 1
ATOM 745 C CA . GLU A 1 91 ? 22.340 5.233 -40.552 1.00 93.25 91 GLU A CA 1
ATOM 746 C C . GLU A 1 91 ? 21.641 3.864 -40.597 1.00 93.25 91 GLU A C 1
ATOM 748 O O . GLU A 1 91 ? 20.800 3.610 -41.459 1.00 93.25 91 GLU A O 1
ATOM 753 N N . ILE A 1 92 ? 22.028 2.943 -39.712 1.00 94.56 92 ILE A N 1
ATOM 754 C CA . ILE A 1 92 ? 21.516 1.573 -39.697 1.00 94.56 92 ILE A CA 1
ATOM 755 C C . ILE A 1 92 ? 20.377 1.405 -38.689 1.00 94.56 92 ILE A C 1
ATOM 757 O O . ILE A 1 92 ? 20.386 1.991 -37.607 1.00 94.56 92 ILE A O 1
ATOM 761 N N . LYS A 1 93 ? 19.431 0.522 -39.013 1.00 95.81 93 LYS A N 1
ATOM 762 C CA . LYS A 1 93 ? 18.370 0.090 -38.096 1.00 95.81 93 LYS A CA 1
ATOM 763 C C . LYS A 1 93 ? 18.763 -1.141 -37.299 1.00 95.81 93 LYS A C 1
ATOM 765 O O . LYS A 1 93 ? 19.557 -1.965 -37.759 1.00 95.81 93 LYS A O 1
ATOM 770 N N . ILE A 1 94 ? 18.157 -1.290 -36.127 1.00 94.69 94 ILE A N 1
ATOM 771 C CA . ILE A 1 94 ? 18.219 -2.497 -35.308 1.00 94.69 94 ILE A CA 1
ATOM 772 C C . ILE A 1 94 ? 16.795 -2.933 -34.942 1.00 94.69 94 ILE A C 1
ATOM 774 O O . ILE A 1 94 ? 16.082 -2.262 -34.194 1.00 94.69 94 ILE A O 1
ATOM 778 N N . GLY A 1 95 ? 16.349 -4.040 -35.534 1.00 92.88 95 GLY A N 1
ATOM 779 C CA . GLY A 1 95 ? 14.934 -4.396 -35.565 1.00 92.88 95 GLY A CA 1
ATOM 780 C C . GLY A 1 95 ? 14.103 -3.254 -36.174 1.00 92.88 95 GLY A C 1
ATOM 781 O O . GLY A 1 95 ? 14.466 -2.746 -37.239 1.00 92.88 95 GLY A O 1
ATOM 782 N N . PRO A 1 96 ? 13.015 -2.811 -35.518 1.00 93.81 96 PRO A N 1
ATOM 783 C CA . PRO A 1 96 ? 12.190 -1.711 -36.018 1.00 93.81 96 PRO A CA 1
ATOM 784 C C . PRO A 1 96 ? 12.766 -0.311 -35.728 1.00 93.81 96 PRO A C 1
ATOM 786 O O . PRO A 1 96 ? 12.209 0.679 -36.200 1.00 93.81 96 PRO A O 1
ATOM 789 N N . PHE A 1 97 ? 13.858 -0.196 -34.965 1.00 95.31 97 PHE A N 1
ATOM 790 C CA . PHE A 1 97 ? 14.327 1.078 -34.417 1.00 95.31 97 PHE A CA 1
ATOM 791 C C . PHE A 1 97 ? 15.525 1.653 -35.177 1.00 95.31 97 PHE A C 1
ATOM 793 O O . PHE A 1 97 ? 16.448 0.925 -35.544 1.00 95.31 97 PHE A O 1
ATOM 800 N N . GLU A 1 98 ? 15.563 2.979 -35.329 1.00 95.62 98 GLU A N 1
ATOM 801 C CA . GLU A 1 98 ? 16.801 3.686 -35.684 1.00 95.62 98 GLU A CA 1
ATOM 802 C C . GLU A 1 98 ? 17.851 3.491 -34.578 1.00 95.62 98 GLU A C 1
ATOM 804 O O . GLU A 1 98 ? 17.502 3.456 -33.392 1.00 95.62 98 GLU A O 1
ATOM 809 N N . LEU A 1 99 ? 19.137 3.386 -34.934 1.00 92.81 99 LEU A N 1
ATOM 810 C CA . LEU A 1 99 ? 20.196 3.063 -33.969 1.00 92.81 99 LEU A CA 1
ATOM 811 C C . LEU A 1 99 ? 20.270 4.054 -32.798 1.00 92.81 99 LEU A C 1
ATOM 813 O O . LEU A 1 99 ? 20.373 3.629 -31.644 1.00 92.81 99 LEU A O 1
ATOM 817 N N . THR A 1 100 ? 20.198 5.356 -33.077 1.00 91.25 100 THR A N 1
ATOM 818 C CA . THR A 1 100 ? 20.224 6.416 -32.056 1.00 91.25 100 THR A CA 1
ATOM 819 C C . THR A 1 100 ? 19.021 6.296 -31.125 1.00 91.25 100 THR A C 1
ATOM 821 O O . THR A 1 100 ? 19.174 6.249 -29.908 1.00 91.25 100 THR A O 1
ATOM 824 N N . TYR A 1 101 ? 17.818 6.125 -31.685 1.00 92.94 101 TYR A N 1
ATOM 825 C CA . TYR A 1 101 ? 16.589 5.931 -30.911 1.00 92.94 101 TYR A CA 1
ATOM 826 C C . TYR A 1 101 ? 16.666 4.677 -30.027 1.00 92.94 101 TYR A C 1
ATOM 828 O O . TYR A 1 101 ? 16.299 4.714 -28.849 1.00 92.94 101 TYR A O 1
ATOM 836 N N . PHE A 1 102 ? 17.206 3.577 -30.558 1.00 92.69 102 PHE A N 1
ATOM 837 C CA . PHE A 1 102 ? 17.403 2.345 -29.802 1.00 92.69 102 PHE A CA 1
ATOM 838 C C . PHE A 1 102 ? 18.340 2.548 -28.604 1.00 92.69 102 PHE A C 1
ATOM 840 O O . PHE A 1 102 ? 18.012 2.171 -27.477 1.00 92.69 102 PHE A O 1
ATOM 847 N N . LYS A 1 103 ? 19.500 3.173 -28.829 1.00 89.94 103 LYS A N 1
ATOM 848 C CA . LYS A 1 103 ? 20.506 3.407 -27.784 1.00 89.94 103 LYS A CA 1
ATOM 849 C C . LYS A 1 103 ? 20.038 4.405 -26.730 1.00 89.94 103 LYS A C 1
ATOM 851 O O . LYS A 1 103 ? 20.268 4.180 -25.545 1.00 89.94 103 LYS A O 1
ATOM 856 N N . GLU A 1 104 ? 19.415 5.496 -27.157 1.00 88.31 104 GLU A N 1
ATOM 857 C CA . GLU A 1 104 ? 19.106 6.630 -26.285 1.00 88.31 104 GLU A CA 1
ATOM 858 C C . GLU A 1 104 ? 17.736 6.533 -25.622 1.00 88.31 104 GLU A C 1
ATOM 860 O O . GLU A 1 104 ? 17.550 7.111 -24.557 1.00 88.31 104 GLU A O 1
ATOM 865 N N . ARG A 1 105 ? 16.772 5.819 -26.217 1.00 90.06 105 ARG A N 1
ATOM 866 C CA . ARG A 1 105 ? 15.395 5.758 -25.700 1.00 90.06 105 ARG A CA 1
ATOM 867 C C . ARG A 1 105 ? 14.958 4.348 -25.346 1.00 90.06 105 ARG A C 1
ATOM 869 O O . ARG A 1 105 ? 14.485 4.126 -24.235 1.00 90.06 105 ARG A O 1
ATOM 876 N N . VAL A 1 106 ? 15.163 3.389 -26.246 1.00 92.00 106 VAL A N 1
ATOM 877 C CA . VAL A 1 106 ? 14.669 2.014 -26.064 1.00 92.00 106 VAL A CA 1
ATOM 878 C C . VAL A 1 106 ? 15.425 1.276 -24.962 1.00 92.00 106 VAL A C 1
ATOM 880 O O . VAL A 1 106 ? 14.800 0.768 -24.035 1.00 92.00 106 VAL A O 1
ATOM 883 N N . LEU A 1 107 ? 16.760 1.228 -25.018 1.00 90.50 107 LEU A N 1
ATOM 884 C CA . LEU A 1 107 ? 17.560 0.519 -24.012 1.00 90.50 107 LEU A CA 1
ATOM 885 C C . LEU A 1 107 ? 17.399 1.090 -22.597 1.00 90.50 107 LEU A C 1
ATOM 887 O O . LEU A 1 107 ? 17.254 0.289 -21.672 1.00 90.50 107 LEU A O 1
ATOM 891 N N . PRO A 1 108 ? 17.393 2.422 -22.384 1.00 88.94 108 PRO A N 1
ATOM 892 C CA . PRO A 1 108 ? 17.165 2.954 -21.047 1.00 88.94 108 PRO A CA 1
ATOM 893 C C . PRO A 1 108 ? 15.741 2.702 -20.546 1.00 88.94 108 PRO A C 1
ATOM 895 O O . PRO A 1 108 ? 15.561 2.378 -19.376 1.00 88.94 108 PRO A O 1
ATOM 898 N N . ARG A 1 109 ? 14.735 2.768 -21.430 1.00 90.38 109 ARG A N 1
ATOM 899 C CA . ARG A 1 109 ? 13.354 2.413 -21.079 1.00 90.38 109 ARG A CA 1
ATOM 900 C C . ARG A 1 109 ? 13.210 0.937 -20.715 1.00 90.38 109 ARG A C 1
ATOM 902 O O . ARG A 1 109 ? 12.462 0.604 -19.805 1.00 90.38 109 ARG A O 1
ATOM 909 N N . LEU A 1 110 ? 13.908 0.047 -21.417 1.00 91.69 110 LEU A N 1
ATOM 910 C CA . LEU A 1 110 ? 13.896 -1.379 -21.095 1.00 91.69 110 LEU A CA 1
ATOM 911 C C . LEU A 1 110 ? 14.534 -1.638 -19.727 1.00 91.69 110 LEU A C 1
ATOM 913 O O . LEU A 1 110 ? 14.036 -2.468 -18.972 1.00 91.69 110 LEU A O 1
ATOM 917 N N . GLU A 1 111 ? 15.584 -0.890 -19.385 1.00 89.50 111 GLU A N 1
ATOM 918 C CA . GLU A 1 111 ? 16.228 -0.992 -18.078 1.00 89.50 111 GLU A CA 1
ATOM 919 C C . GLU A 1 111 ? 15.282 -0.528 -16.960 1.00 89.50 111 GLU A C 1
ATOM 921 O O . GLU A 1 111 ? 15.161 -1.221 -15.953 1.00 89.50 111 GLU A O 1
ATOM 926 N N . GLU A 1 112 ? 14.555 0.576 -17.162 1.00 88.31 112 GLU A N 1
ATOM 927 C CA . GLU A 1 112 ? 13.503 1.056 -16.252 1.00 88.31 112 GLU A CA 1
ATOM 928 C C . GLU A 1 112 ? 12.418 -0.013 -16.039 1.00 88.31 112 GLU A C 1
ATOM 930 O O . GLU A 1 112 ? 12.145 -0.402 -14.903 1.00 88.31 112 GLU A O 1
ATOM 935 N N . LYS A 1 113 ? 11.867 -0.568 -17.129 1.00 92.06 113 LYS A N 1
ATOM 936 C CA . LYS A 1 113 ? 10.863 -1.645 -17.077 1.00 92.06 113 LYS A CA 1
ATOM 937 C C . LYS A 1 113 ? 11.389 -2.896 -16.368 1.00 92.06 113 LYS A C 1
ATOM 939 O O . LYS A 1 113 ? 10.676 -3.506 -15.576 1.00 92.06 113 LYS A O 1
ATOM 944 N N . ARG A 1 114 ? 12.652 -3.267 -16.601 1.00 91.56 114 ARG A N 1
ATOM 945 C CA . ARG A 1 114 ? 13.311 -4.396 -15.928 1.00 91.56 114 ARG A CA 1
ATOM 946 C C . ARG A 1 114 ? 13.440 -4.171 -14.424 1.00 91.56 114 ARG A C 1
ATOM 948 O O . ARG A 1 114 ? 13.230 -5.111 -13.662 1.00 91.56 114 ARG A O 1
ATOM 955 N N . ILE A 1 115 ? 13.839 -2.971 -14.002 1.00 88.56 115 ILE A N 1
ATOM 956 C CA . ILE A 1 115 ? 13.953 -2.624 -12.579 1.00 88.56 115 ILE A CA 1
ATOM 957 C C . ILE A 1 115 ? 12.569 -2.675 -11.930 1.00 88.56 115 ILE A C 1
ATOM 959 O O . ILE A 1 115 ? 12.418 -3.329 -10.899 1.00 88.56 115 ILE A O 1
ATOM 963 N N . ALA A 1 116 ? 11.565 -2.071 -12.571 1.00 90.56 116 ALA A N 1
ATOM 964 C CA . ALA A 1 116 ? 10.178 -2.091 -12.117 1.00 90.56 116 ALA A CA 1
ATOM 965 C C . ALA A 1 116 ? 9.634 -3.521 -11.964 1.00 90.56 116 ALA A C 1
ATOM 967 O O . ALA A 1 116 ? 8.981 -3.834 -10.976 1.00 90.56 116 ALA A O 1
ATOM 968 N N . ALA A 1 117 ? 9.958 -4.419 -12.897 1.00 90.94 117 ALA A N 1
ATOM 969 C CA . ALA A 1 117 ? 9.485 -5.802 -12.875 1.00 90.94 117 ALA A CA 1
ATOM 970 C C . ALA A 1 117 ? 10.259 -6.742 -11.923 1.00 90.94 117 ALA A C 1
ATOM 972 O O . ALA A 1 117 ? 9.975 -7.943 -11.869 1.00 90.94 117 ALA A O 1
ATOM 973 N N . PHE A 1 118 ? 11.253 -6.235 -11.188 1.00 87.25 118 PHE A N 1
ATOM 974 C CA . PHE A 1 118 ? 12.122 -7.065 -10.351 1.00 87.25 118 PHE A CA 1
ATOM 975 C C . PHE A 1 118 ? 11.414 -7.599 -9.100 1.00 87.25 118 PHE A C 1
ATOM 977 O O . PHE A 1 118 ? 11.511 -8.786 -8.792 1.00 87.25 118 PHE A O 1
ATOM 984 N N . ASP A 1 119 ? 10.698 -6.732 -8.385 1.00 87.56 119 ASP A N 1
ATOM 985 C CA . ASP A 1 119 ? 10.061 -7.049 -7.109 1.00 87.56 119 ASP A CA 1
ATOM 986 C C . ASP A 1 119 ? 8.801 -6.172 -6.898 1.00 87.56 119 ASP A C 1
ATOM 988 O O . ASP A 1 119 ? 8.621 -5.183 -7.619 1.00 87.56 119 ASP A O 1
ATOM 992 N N . PRO A 1 120 ? 7.898 -6.512 -5.951 1.00 89.81 120 PRO A N 1
ATOM 993 C CA . PRO A 1 120 ? 6.659 -5.756 -5.751 1.00 89.81 120 PRO A CA 1
ATOM 994 C C . PRO A 1 120 ? 6.883 -4.286 -5.383 1.00 89.81 120 PRO A C 1
ATOM 996 O O . PRO A 1 120 ? 6.087 -3.437 -5.779 1.00 89.81 120 PRO A O 1
ATOM 999 N N . VAL A 1 121 ? 7.935 -3.976 -4.619 1.00 90.88 121 VAL A N 1
ATOM 1000 C CA . VAL A 1 121 ? 8.236 -2.611 -4.168 1.00 90.88 121 VAL A CA 1
ATOM 1001 C C . VAL A 1 121 ? 8.680 -1.773 -5.354 1.00 90.88 121 VAL A C 1
ATOM 1003 O O . VAL A 1 121 ? 8.128 -0.699 -5.573 1.00 90.88 121 VAL A O 1
ATOM 1006 N N . ASN A 1 122 ? 9.590 -2.290 -6.178 1.00 90.12 122 ASN A N 1
ATOM 1007 C CA . ASN A 1 122 ? 10.022 -1.608 -7.395 1.00 90.12 122 ASN A CA 1
ATOM 1008 C C . ASN A 1 122 ? 8.855 -1.389 -8.365 1.00 90.12 122 ASN A C 1
ATOM 1010 O O . ASN A 1 122 ? 8.750 -0.319 -8.963 1.00 90.12 122 ASN A O 1
ATOM 1014 N N . CYS A 1 123 ? 7.953 -2.367 -8.490 1.00 92.62 123 CYS A N 1
ATOM 1015 C CA . CYS A 1 123 ? 6.762 -2.235 -9.326 1.00 92.62 123 CYS A CA 1
ATOM 1016 C C . CYS A 1 123 ? 5.829 -1.131 -8.804 1.00 92.62 123 CYS A C 1
ATOM 1018 O O . CYS A 1 123 ? 5.336 -0.319 -9.586 1.00 92.62 123 CYS A O 1
ATOM 1020 N N . ALA A 1 124 ? 5.604 -1.062 -7.489 1.00 93.38 124 ALA A N 1
ATOM 1021 C CA . ALA A 1 124 ? 4.780 -0.021 -6.877 1.00 93.38 124 ALA A CA 1
ATOM 1022 C C . ALA A 1 124 ? 5.416 1.374 -6.977 1.00 93.38 124 ALA A C 1
ATOM 1024 O O . ALA A 1 124 ? 4.710 2.334 -7.278 1.00 93.38 124 ALA A O 1
ATOM 1025 N N . ILE A 1 125 ? 6.737 1.488 -6.798 1.00 91.44 125 ILE A N 1
ATOM 1026 C CA . ILE A 1 125 ? 7.486 2.739 -7.007 1.00 91.44 125 ILE A CA 1
ATOM 1027 C C . ILE A 1 125 ? 7.334 3.204 -8.454 1.00 91.44 125 ILE A C 1
ATOM 1029 O O . ILE A 1 125 ? 6.981 4.356 -8.691 1.00 91.44 125 ILE A O 1
ATOM 1033 N N . PHE A 1 126 ? 7.536 2.305 -9.418 1.00 92.25 126 PHE A N 1
ATOM 1034 C CA . PHE A 1 126 ? 7.356 2.607 -10.835 1.00 92.25 126 PHE A CA 1
ATOM 1035 C C . PHE A 1 126 ? 5.957 3.169 -11.117 1.00 92.25 126 PHE A C 1
ATOM 1037 O O . PHE A 1 126 ? 5.838 4.269 -11.655 1.00 92.25 126 PHE A O 1
ATOM 1044 N N . LEU A 1 127 ? 4.906 2.475 -10.674 1.00 94.19 127 LEU A N 1
ATOM 1045 C CA . LEU A 1 127 ? 3.521 2.929 -10.823 1.00 94.19 127 LEU A CA 1
ATOM 1046 C C . LEU A 1 127 ? 3.293 4.304 -10.174 1.00 94.19 127 LEU A C 1
ATOM 1048 O O . LEU A 1 127 ? 2.759 5.209 -10.812 1.00 94.19 127 LEU A O 1
ATOM 1052 N N . TYR A 1 128 ? 3.769 4.497 -8.943 1.00 91.06 128 TYR A N 1
ATOM 1053 C CA . TYR A 1 128 ? 3.701 5.773 -8.228 1.00 91.06 128 TYR A CA 1
ATOM 1054 C C . TYR A 1 128 ? 4.377 6.930 -8.992 1.00 91.06 128 TYR A C 1
ATOM 1056 O O . TYR A 1 128 ? 3.919 8.075 -8.929 1.00 91.06 128 TYR A O 1
ATOM 1064 N N . THR A 1 129 ? 5.458 6.653 -9.727 1.00 89.12 129 THR A N 1
ATOM 1065 C CA . THR A 1 129 ? 6.179 7.660 -10.530 1.00 89.12 129 THR A CA 1
ATOM 1066 C C . THR A 1 129 ? 5.536 7.964 -11.884 1.00 89.12 129 THR A C 1
ATOM 1068 O O . THR A 1 129 ? 5.868 8.975 -12.496 1.00 89.12 129 THR A O 1
ATOM 1071 N N . LEU A 1 130 ? 4.559 7.179 -12.351 1.00 89.12 130 LEU A N 1
ATOM 1072 C CA . LEU A 1 130 ? 3.856 7.491 -13.606 1.00 89.12 130 LEU A CA 1
ATOM 1073 C C . LEU A 1 130 ? 3.025 8.783 -13.521 1.00 89.12 130 LEU A C 1
ATOM 1075 O O . LEU A 1 130 ? 2.709 9.373 -14.553 1.00 89.12 130 LEU A O 1
ATOM 1079 N N . GLN A 1 131 ? 2.687 9.238 -12.311 1.00 85.94 131 GLN A N 1
ATOM 1080 C CA . GLN A 1 131 ? 1.880 10.437 -12.060 1.00 85.94 131 GLN A CA 1
ATOM 1081 C C . GLN A 1 131 ? 2.621 11.455 -11.179 1.00 85.94 131 GLN A C 1
ATOM 1083 O O . GLN A 1 131 ? 2.094 11.913 -10.169 1.00 85.94 131 GLN A O 1
ATOM 1088 N N . GLU A 1 132 ? 3.850 11.815 -11.561 1.00 80.69 132 GLU A N 1
ATOM 1089 C CA . GLU A 1 132 ? 4.745 12.715 -10.809 1.00 80.69 132 GLU A CA 1
ATOM 1090 C C . GLU A 1 132 ? 4.136 14.062 -10.377 1.00 80.69 132 GLU A C 1
ATOM 1092 O O . GLU A 1 132 ? 4.498 14.565 -9.310 1.00 80.69 132 GLU A O 1
ATOM 1097 N N . ASP A 1 133 ? 3.181 14.600 -11.134 1.00 83.19 133 ASP A N 1
ATOM 1098 C CA . ASP A 1 133 ? 2.588 15.921 -10.882 1.00 83.19 133 ASP A CA 1
ATOM 1099 C C . ASP A 1 133 ? 1.326 15.885 -9.997 1.00 83.19 133 ASP A C 1
ATOM 1101 O O . ASP A 1 133 ? 0.862 16.922 -9.522 1.00 83.19 133 ASP A O 1
ATOM 1105 N N . ARG A 1 134 ? 0.751 14.702 -9.753 1.00 86.44 134 ARG A N 1
ATOM 1106 C CA . ARG A 1 134 ? -0.486 14.535 -8.970 1.00 86.44 134 ARG A CA 1
ATOM 1107 C C . ARG A 1 134 ? -0.177 14.535 -7.475 1.00 86.44 134 ARG A C 1
ATOM 1109 O O . ARG A 1 134 ? 0.712 13.810 -7.070 1.00 86.44 134 ARG A O 1
ATOM 1116 N N . TRP A 1 135 ? -0.913 15.255 -6.632 1.00 84.19 135 TRP A N 1
ATOM 1117 C CA . TRP A 1 135 ? -0.712 15.215 -5.171 1.00 84.19 135 TRP A CA 1
ATOM 1118 C C . TRP A 1 135 ? -2.047 15.239 -4.422 1.00 84.19 135 TRP A C 1
ATOM 1120 O O . TRP A 1 135 ? -2.450 16.261 -3.873 1.00 84.19 135 TRP A O 1
ATOM 1130 N N . ASP A 1 136 ? -2.735 14.101 -4.426 1.00 91.00 136 ASP A N 1
ATOM 1131 C CA . ASP A 1 136 ? -3.973 13.852 -3.685 1.00 91.00 136 ASP A CA 1
ATOM 1132 C C . ASP A 1 136 ? -3.803 12.712 -2.665 1.00 91.00 136 ASP A C 1
ATOM 1134 O O . ASP A 1 136 ? -2.737 12.096 -2.567 1.00 91.00 136 ASP A O 1
ATOM 1138 N N . GLU A 1 137 ? -4.852 12.426 -1.887 1.00 90.88 137 GLU A N 1
ATOM 1139 C CA . GLU A 1 137 ? -4.803 11.377 -0.859 1.00 90.88 137 GLU A CA 1
ATOM 1140 C C . GLU A 1 137 ? -4.539 9.983 -1.441 1.00 90.88 137 GLU A C 1
ATOM 1142 O O . GLU A 1 137 ? -3.804 9.214 -0.829 1.00 90.88 137 GLU A O 1
ATOM 1147 N N . THR A 1 138 ? -5.029 9.662 -2.643 1.00 92.38 138 THR A N 1
ATOM 1148 C CA . THR A 1 138 ? -4.761 8.366 -3.293 1.00 92.38 138 THR A CA 1
ATOM 1149 C C . THR A 1 138 ? -3.268 8.160 -3.534 1.00 92.38 138 THR A C 1
ATOM 1151 O O . THR A 1 138 ? -2.724 7.085 -3.258 1.00 92.38 138 THR A O 1
ATOM 1154 N N . ARG A 1 139 ? -2.568 9.197 -4.006 1.00 91.19 139 ARG A N 1
ATOM 1155 C CA . ARG A 1 139 ? -1.116 9.131 -4.174 1.00 91.19 139 ARG A CA 1
ATOM 1156 C C . ARG A 1 139 ? -0.379 9.092 -2.836 1.00 91.19 139 ARG A C 1
ATOM 1158 O O . ARG A 1 139 ? 0.583 8.332 -2.701 1.00 91.19 139 ARG A O 1
ATOM 1165 N N . LEU A 1 140 ? -0.811 9.882 -1.852 1.00 91.81 140 LEU A N 1
ATOM 1166 C CA . LEU A 1 140 ? -0.215 9.869 -0.510 1.00 91.81 140 LEU A CA 1
ATOM 1167 C C . LEU A 1 140 ? -0.386 8.508 0.178 1.00 91.81 140 LEU A C 1
ATOM 1169 O O . LEU A 1 140 ? 0.535 8.044 0.847 1.00 91.81 140 LEU A O 1
ATOM 1173 N N . ASP A 1 141 ? -1.506 7.826 -0.033 1.00 92.12 141 ASP A N 1
ATOM 1174 C CA . ASP A 1 141 ? -1.748 6.470 0.456 1.00 92.12 141 ASP A CA 1
ATOM 1175 C C . ASP A 1 141 ? -0.828 5.434 -0.191 1.00 92.12 141 ASP A C 1
ATOM 1177 O O . ASP A 1 141 ? -0.261 4.585 0.507 1.00 92.12 141 ASP A O 1
ATOM 1181 N N . ALA A 1 142 ? -0.639 5.507 -1.511 1.00 93.44 142 ALA A N 1
ATOM 1182 C CA . ALA A 1 142 ? 0.324 4.659 -2.209 1.00 93.44 142 ALA A CA 1
ATOM 1183 C C . ALA A 1 142 ? 1.743 4.886 -1.665 1.00 93.44 142 ALA A C 1
ATOM 1185 O O . ALA A 1 142 ? 2.451 3.928 -1.352 1.00 93.44 142 ALA A O 1
ATOM 1186 N N . PHE A 1 143 ? 2.124 6.152 -1.465 1.00 93.12 143 PHE A N 1
ATOM 1187 C CA . PHE A 1 143 ? 3.398 6.529 -0.859 1.00 93.12 143 PHE A CA 1
ATOM 1188 C C . PHE A 1 143 ? 3.568 5.944 0.552 1.00 93.12 143 PHE A C 1
ATOM 1190 O O . PHE A 1 143 ? 4.552 5.249 0.807 1.00 93.12 143 PHE A O 1
ATOM 1197 N N . ARG A 1 14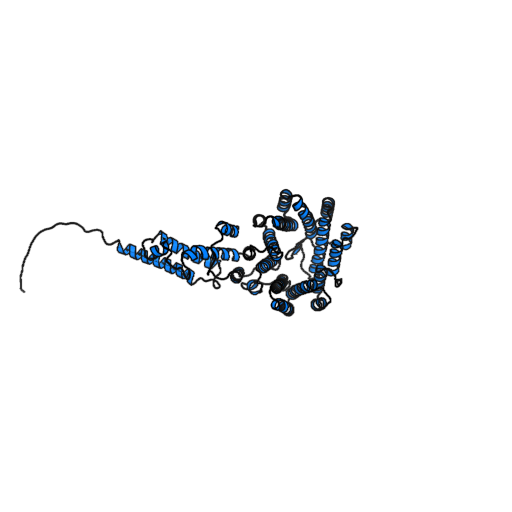4 ? 2.598 6.153 1.456 1.00 94.25 144 ARG A N 1
ATOM 1198 C CA . ARG A 1 144 ? 2.610 5.590 2.822 1.00 94.25 144 ARG A CA 1
ATOM 1199 C C . ARG A 1 144 ? 2.798 4.071 2.790 1.00 94.25 144 ARG A C 1
ATOM 1201 O O . ARG A 1 144 ? 3.618 3.543 3.537 1.00 94.25 144 ARG A O 1
ATOM 1208 N N . SER A 1 145 ? 2.103 3.385 1.883 1.00 94.00 145 SER A N 1
ATOM 1209 C CA . SER A 1 145 ? 2.165 1.924 1.745 1.00 94.00 145 SER A CA 1
ATOM 1210 C C . SER A 1 145 ? 3.537 1.436 1.260 1.00 94.00 145 SER A C 1
ATOM 1212 O O . SER A 1 145 ? 4.065 0.456 1.788 1.00 94.00 145 SER A O 1
ATOM 1214 N N . ILE A 1 146 ? 4.163 2.144 0.311 1.00 93.69 146 ILE A N 1
ATOM 1215 C CA . ILE A 1 146 ? 5.533 1.855 -0.154 1.00 93.69 146 ILE A CA 1
ATOM 1216 C C . ILE A 1 146 ? 6.535 2.007 0.998 1.00 93.69 146 ILE A C 1
ATOM 1218 O O . ILE A 1 146 ? 7.341 1.106 1.249 1.00 93.69 146 ILE A O 1
ATOM 1222 N N . ILE A 1 147 ? 6.467 3.121 1.736 1.00 95.56 147 ILE A N 1
ATOM 1223 C CA . ILE A 1 147 ? 7.352 3.380 2.882 1.00 95.56 147 ILE A CA 1
ATOM 1224 C C . ILE A 1 147 ? 7.133 2.355 3.996 1.00 95.56 147 ILE A C 1
ATOM 1226 O O . ILE A 1 147 ? 8.104 1.900 4.607 1.00 95.56 147 ILE A O 1
ATOM 1230 N N . GLU A 1 148 ? 5.888 1.944 4.246 1.00 94.50 148 GLU A N 1
ATOM 1231 C CA . GLU A 1 148 ? 5.574 0.898 5.216 1.00 94.50 148 GLU A CA 1
ATOM 1232 C C . GLU A 1 148 ? 6.237 -0.432 4.834 1.00 94.50 148 GLU A C 1
ATOM 1234 O O . GLU A 1 148 ? 6.908 -1.040 5.673 1.00 94.50 148 GLU A O 1
ATOM 1239 N N . VAL A 1 149 ? 6.113 -0.869 3.576 1.00 92.56 149 VAL A N 1
ATOM 1240 C CA . VAL A 1 149 ? 6.726 -2.121 3.102 1.00 92.56 149 VAL A CA 1
ATOM 1241 C C . VAL A 1 149 ? 8.248 -2.066 3.190 1.00 92.56 149 VAL A C 1
ATOM 1243 O O . VAL A 1 149 ? 8.848 -2.995 3.738 1.00 92.56 149 VAL A O 1
ATOM 1246 N N . LEU A 1 150 ? 8.880 -0.988 2.714 1.00 92.69 150 LEU A N 1
ATOM 1247 C CA . LEU A 1 150 ? 10.333 -0.798 2.829 1.00 92.69 150 LEU A CA 1
ATOM 1248 C C . LEU A 1 150 ? 10.789 -0.895 4.292 1.00 92.69 150 LEU A C 1
ATOM 1250 O O . LEU A 1 150 ? 11.738 -1.615 4.615 1.00 92.69 150 LEU A O 1
ATOM 1254 N N . SER A 1 151 ? 10.066 -0.228 5.191 1.00 94.19 151 SER A N 1
ATOM 1255 C CA . SER A 1 151 ? 10.362 -0.220 6.626 1.00 94.19 151 SER A CA 1
ATOM 1256 C C . SER A 1 151 ? 10.171 -1.602 7.262 1.00 94.19 151 SER A C 1
ATOM 1258 O O . SER A 1 151 ? 11.019 -2.054 8.031 1.00 94.19 151 SER A O 1
ATOM 1260 N N . ARG A 1 152 ? 9.110 -2.342 6.905 1.00 89.81 152 ARG A N 1
ATOM 1261 C CA . ARG A 1 152 ? 8.883 -3.723 7.383 1.00 89.81 152 ARG A CA 1
ATOM 1262 C C . ARG A 1 152 ? 9.926 -4.711 6.861 1.00 89.81 152 ARG A C 1
ATOM 1264 O O . ARG A 1 152 ? 10.220 -5.689 7.544 1.00 89.81 152 ARG A O 1
ATOM 1271 N N . GLN A 1 153 ? 10.513 -4.444 5.696 1.00 89.62 153 GLN A N 1
ATOM 1272 C CA . GLN A 1 153 ? 11.670 -5.173 5.162 1.00 89.62 153 GLN A CA 1
ATOM 1273 C C . GLN A 1 153 ? 13.007 -4.720 5.778 1.00 89.62 153 GLN A C 1
ATOM 1275 O O . GLN A 1 153 ? 14.057 -5.204 5.365 1.00 89.62 153 GLN A O 1
ATOM 1280 N N . GLN A 1 154 ? 12.988 -3.805 6.755 1.00 91.31 154 GLN A N 1
ATOM 1281 C CA . GLN A 1 154 ? 14.173 -3.212 7.389 1.00 91.31 154 GLN A CA 1
ATOM 1282 C C . GLN A 1 154 ? 15.102 -2.469 6.412 1.00 91.31 154 GLN A C 1
ATOM 1284 O O . GLN A 1 154 ? 16.276 -2.236 6.707 1.00 91.31 154 GLN A O 1
ATOM 1289 N N . ARG A 1 155 ? 14.579 -2.024 5.261 1.00 91.88 155 ARG A N 1
ATOM 1290 C CA . ARG A 1 155 ? 15.280 -1.172 4.283 1.00 91.88 155 ARG A CA 1
ATOM 1291 C C . ARG A 1 155 ? 15.215 0.300 4.715 1.00 91.88 155 ARG A C 1
ATOM 1293 O O . ARG A 1 155 ? 14.814 1.171 3.950 1.00 91.88 155 ARG A O 1
ATOM 1300 N N . TRP A 1 156 ? 15.600 0.585 5.963 1.00 91.88 156 TRP A N 1
ATOM 1301 C CA . TRP A 1 156 ? 15.427 1.894 6.617 1.00 91.88 156 TRP A CA 1
ATOM 1302 C C . TRP A 1 156 ? 16.065 3.049 5.846 1.00 91.88 156 TRP A C 1
ATOM 1304 O O . TRP A 1 156 ? 15.443 4.091 5.675 1.00 91.88 156 TRP A O 1
ATOM 1314 N N . ASN A 1 157 ? 17.287 2.853 5.345 1.00 90.44 157 ASN A N 1
ATOM 1315 C CA . ASN A 1 157 ? 18.005 3.889 4.601 1.00 90.44 157 ASN A CA 1
ATOM 1316 C C . ASN A 1 157 ? 17.280 4.265 3.306 1.00 90.44 157 ASN A C 1
ATOM 1318 O O . ASN A 1 157 ? 17.233 5.437 2.949 1.00 90.44 157 ASN A O 1
ATOM 1322 N N . GLU A 1 158 ? 16.696 3.288 2.616 1.00 89.38 158 GLU A N 1
ATOM 1323 C CA . GLU A 1 158 ? 15.933 3.520 1.390 1.00 89.38 158 GLU A CA 1
ATOM 1324 C C . GLU A 1 158 ? 14.601 4.210 1.684 1.00 89.38 158 GLU A C 1
ATOM 1326 O O . GLU A 1 158 ? 14.261 5.181 1.020 1.00 89.38 158 GLU A O 1
ATOM 1331 N N . ALA A 1 159 ? 13.897 3.791 2.740 1.00 91.56 159 ALA A N 1
ATOM 1332 C CA . ALA A 1 159 ? 12.682 4.468 3.193 1.00 91.56 159 ALA A CA 1
ATOM 1333 C C . ALA A 1 159 ? 12.945 5.939 3.575 1.00 91.56 159 ALA A C 1
ATOM 1335 O O . ALA A 1 159 ? 12.188 6.825 3.189 1.00 91.56 159 ALA A O 1
ATOM 1336 N N . LEU A 1 160 ? 14.034 6.213 4.303 1.00 90.75 160 LEU A N 1
ATOM 1337 C CA . LEU A 1 160 ? 14.389 7.559 4.769 1.00 90.75 160 LEU A CA 1
ATOM 1338 C C . LEU A 1 160 ? 14.945 8.473 3.672 1.00 90.75 160 LEU A C 1
ATOM 1340 O O . LEU A 1 160 ? 14.829 9.692 3.783 1.00 90.75 160 LEU A O 1
ATOM 1344 N N . SER A 1 161 ? 15.555 7.900 2.634 1.00 87.56 161 SER A N 1
ATOM 1345 C CA . SER A 1 161 ? 16.088 8.645 1.484 1.00 87.56 161 SER A CA 1
ATOM 1346 C C . SER A 1 161 ? 15.102 8.760 0.322 1.00 87.56 161 SER A C 1
ATOM 1348 O O . SER A 1 161 ? 15.448 9.350 -0.702 1.00 87.56 161 SER A O 1
ATOM 1350 N N . TYR A 1 162 ? 13.884 8.226 0.471 1.00 85.50 162 TYR A N 1
ATOM 1351 C CA . TYR A 1 162 ? 12.892 8.252 -0.592 1.00 85.50 162 TYR A CA 1
ATOM 1352 C C . TYR A 1 162 ? 12.568 9.700 -1.002 1.00 85.50 162 TYR A C 1
ATOM 1354 O O . TYR A 1 162 ? 12.250 10.525 -0.137 1.00 85.50 162 TYR A O 1
ATOM 1362 N N . PRO A 1 163 ? 12.635 10.039 -2.302 1.00 80.25 163 PRO A N 1
ATOM 1363 C CA . PRO A 1 163 ? 12.449 11.410 -2.759 1.00 80.25 163 PRO A CA 1
ATOM 1364 C C . PRO A 1 163 ? 11.006 11.873 -2.531 1.00 80.25 163 PRO A C 1
ATOM 1366 O O . PRO A 1 163 ? 10.055 11.269 -3.030 1.00 80.25 163 PRO A O 1
ATOM 1369 N N . ILE A 1 164 ? 10.841 12.973 -1.795 1.00 83.12 164 ILE A N 1
ATOM 1370 C CA . ILE A 1 164 ? 9.542 13.585 -1.515 1.00 83.12 164 ILE A CA 1
ATOM 1371 C C . ILE A 1 164 ? 9.670 15.107 -1.399 1.00 83.12 164 ILE A C 1
ATOM 1373 O O . ILE A 1 164 ? 10.726 15.617 -1.033 1.00 83.12 164 ILE A O 1
ATOM 1377 N N . LEU A 1 165 ? 8.595 15.836 -1.711 1.00 80.94 165 LEU A N 1
ATOM 1378 C CA . LEU A 1 165 ? 8.534 17.278 -1.470 1.00 80.94 165 LEU A CA 1
ATOM 1379 C C . LEU A 1 165 ? 8.585 17.565 0.036 1.00 80.94 165 LEU A C 1
ATOM 1381 O O . LEU A 1 165 ? 7.935 16.873 0.823 1.00 80.94 165 LEU A O 1
ATOM 1385 N N . ASP A 1 166 ? 9.291 18.628 0.425 1.00 83.81 166 ASP A N 1
ATOM 1386 C CA . ASP A 1 166 ? 9.517 18.983 1.834 1.00 83.81 166 ASP A CA 1
ATOM 1387 C C . ASP A 1 166 ? 8.220 19.087 2.649 1.00 83.81 166 ASP A C 1
ATOM 1389 O O . ASP A 1 166 ? 8.163 18.630 3.790 1.00 83.81 166 ASP A O 1
ATOM 1393 N N . GLN A 1 167 ? 7.144 19.601 2.044 1.00 85.19 167 GLN A N 1
ATOM 1394 C CA . GLN A 1 167 ? 5.833 19.736 2.691 1.00 85.19 167 GLN A CA 1
ATOM 1395 C C . GLN A 1 167 ? 5.196 18.399 3.116 1.00 85.19 167 GLN A C 1
ATOM 1397 O O . GLN A 1 167 ? 4.346 18.384 4.001 1.00 85.19 167 GLN A O 1
ATOM 1402 N N . TYR A 1 168 ? 5.617 17.276 2.526 1.00 86.69 168 TYR A N 1
ATOM 1403 C CA . TYR A 1 168 ? 5.148 15.930 2.876 1.00 86.69 168 TYR A CA 1
ATOM 1404 C C . TYR A 1 168 ? 6.199 15.116 3.642 1.00 86.69 168 TYR A C 1
ATOM 1406 O O . TYR A 1 168 ? 5.974 13.944 3.955 1.00 86.69 168 TYR A O 1
ATOM 1414 N N . ARG A 1 169 ? 7.345 15.715 3.993 1.00 89.12 169 ARG A N 1
ATOM 1415 C CA . ARG A 1 169 ? 8.419 15.031 4.725 1.00 89.12 169 ARG A CA 1
ATOM 1416 C C . ARG A 1 169 ? 7.958 14.509 6.088 1.00 89.12 169 ARG A C 1
ATOM 1418 O O . ARG A 1 169 ? 8.407 13.450 6.517 1.00 89.12 169 ARG A O 1
ATOM 1425 N N . SER A 1 170 ? 7.018 15.196 6.739 1.00 90.62 170 SER A N 1
ATOM 1426 C CA . SER A 1 170 ? 6.385 14.721 7.977 1.00 90.62 170 SER A CA 1
ATOM 1427 C C . SER A 1 170 ? 5.661 13.382 7.791 1.00 90.62 170 SER A C 1
ATOM 1429 O O . SER A 1 170 ? 5.753 12.521 8.663 1.00 90.62 170 SER A O 1
ATOM 1431 N N . ILE A 1 171 ? 5.008 13.151 6.646 1.00 90.50 171 ILE A N 1
ATOM 1432 C CA . ILE A 1 171 ? 4.321 11.886 6.334 1.00 90.50 171 ILE A CA 1
ATOM 1433 C C . ILE A 1 171 ? 5.335 10.746 6.212 1.00 90.50 171 ILE A C 1
ATOM 1435 O O . ILE A 1 171 ? 5.118 9.671 6.771 1.00 90.50 171 ILE A O 1
ATOM 1439 N N . LEU A 1 172 ? 6.459 10.980 5.527 1.00 93.31 172 LEU A N 1
ATOM 1440 C CA . LEU A 1 172 ? 7.551 10.007 5.421 1.00 93.31 172 LEU A CA 1
ATOM 1441 C C . LEU A 1 172 ? 8.060 9.623 6.814 1.00 93.31 172 LEU A C 1
ATOM 1443 O O . LEU A 1 172 ? 8.059 8.447 7.180 1.00 93.31 172 LEU A O 1
ATOM 1447 N N . LEU A 1 173 ? 8.446 10.625 7.605 1.00 95.19 173 LEU A N 1
ATOM 1448 C CA . LEU A 1 173 ? 9.050 10.429 8.920 1.00 95.19 173 LEU A CA 1
ATOM 1449 C C . LEU A 1 173 ? 8.100 9.724 9.896 1.00 95.19 173 LEU A C 1
ATOM 1451 O O . LEU A 1 173 ? 8.489 8.746 10.532 1.00 95.19 173 LEU A O 1
ATOM 1455 N N . THR A 1 174 ? 6.839 10.153 9.965 1.00 94.94 174 THR A N 1
ATOM 1456 C CA . THR A 1 174 ? 5.822 9.519 10.823 1.00 94.94 174 THR A CA 1
ATOM 1457 C C . THR A 1 174 ? 5.495 8.092 10.388 1.00 94.94 174 THR A C 1
ATOM 1459 O O . THR A 1 174 ? 5.292 7.233 11.246 1.00 94.94 174 THR A O 1
ATOM 1462 N N . THR A 1 175 ? 5.509 7.791 9.084 1.00 95.19 175 THR A N 1
ATOM 1463 C CA . THR A 1 175 ? 5.301 6.422 8.580 1.00 95.19 175 THR A CA 1
ATOM 1464 C C . THR A 1 175 ? 6.453 5.503 8.988 1.00 95.19 175 THR A C 1
ATOM 1466 O O . THR A 1 175 ? 6.208 4.429 9.543 1.00 95.19 175 THR A O 1
ATOM 1469 N N . VAL A 1 176 ? 7.707 5.931 8.795 1.00 96.44 176 VAL A N 1
ATOM 1470 C CA . VAL A 1 176 ? 8.887 5.158 9.228 1.00 96.44 176 VAL A CA 1
ATOM 1471 C C . VAL A 1 176 ? 8.881 4.974 10.746 1.00 96.44 176 VAL A C 1
ATOM 1473 O O . VAL A 1 176 ? 9.052 3.852 11.231 1.00 96.44 176 VAL A O 1
ATOM 1476 N N . PHE A 1 177 ? 8.622 6.050 11.497 1.00 97.06 177 PHE A N 1
ATOM 1477 C CA . PHE A 1 177 ? 8.559 6.021 12.957 1.00 97.06 177 PHE A CA 1
ATOM 1478 C C . PHE A 1 177 ? 7.501 5.036 13.461 1.00 97.06 177 PHE A C 1
ATOM 1480 O O . PHE A 1 177 ? 7.789 4.214 14.329 1.00 97.06 177 PHE A O 1
ATOM 1487 N N . ARG A 1 178 ? 6.298 5.044 12.870 1.00 95.25 178 ARG A N 1
ATOM 1488 C CA . ARG A 1 178 ? 5.210 4.116 13.213 1.00 95.25 178 ARG A CA 1
ATOM 1489 C C . ARG A 1 178 ? 5.621 2.660 13.062 1.00 95.25 178 ARG A C 1
ATOM 1491 O O . ARG A 1 178 ? 5.358 1.860 13.962 1.00 95.25 178 ARG A O 1
ATOM 1498 N N . VAL A 1 179 ? 6.276 2.304 11.958 1.00 94.44 179 VAL A N 1
ATOM 1499 C CA . VAL A 1 179 ? 6.753 0.931 11.747 1.00 94.44 179 VAL A CA 1
ATOM 1500 C C . VAL A 1 179 ? 7.865 0.594 12.742 1.00 94.44 179 VAL A C 1
ATOM 1502 O O . VAL A 1 179 ? 7.796 -0.443 13.403 1.00 94.44 179 VAL A O 1
ATOM 1505 N N . ALA A 1 180 ? 8.855 1.471 12.911 1.00 95.81 180 ALA A N 1
ATOM 1506 C CA . ALA A 1 180 ? 9.959 1.255 13.845 1.00 95.81 180 ALA A CA 1
ATOM 1507 C C . ALA A 1 180 ? 9.465 1.049 15.287 1.00 95.81 180 ALA A C 1
ATOM 1509 O O . ALA A 1 180 ? 9.845 0.072 15.941 1.00 95.81 180 ALA A O 1
ATOM 1510 N N . ALA A 1 181 ? 8.554 1.909 15.750 1.00 95.19 181 ALA A N 1
ATOM 1511 C CA . ALA A 1 181 ? 7.913 1.795 17.051 1.00 95.19 181 ALA A CA 1
ATOM 1512 C C . ALA A 1 181 ? 7.149 0.470 17.154 1.00 95.19 181 ALA A C 1
ATOM 1514 O O . ALA A 1 181 ? 7.430 -0.339 18.036 1.00 95.19 181 ALA A O 1
ATOM 1515 N N . ARG A 1 182 ? 6.248 0.156 16.220 1.00 91.06 182 ARG A N 1
ATOM 1516 C CA . ARG A 1 182 ? 5.428 -1.065 16.296 1.00 91.06 182 ARG A CA 1
ATOM 1517 C C . ARG A 1 182 ? 6.253 -2.358 16.354 1.00 91.06 182 ARG A C 1
ATOM 1519 O O . ARG A 1 182 ? 5.873 -3.280 17.071 1.00 91.06 182 ARG A O 1
ATOM 1526 N N . TYR A 1 183 ? 7.399 -2.412 15.678 1.00 89.81 183 TYR A N 1
ATOM 1527 C CA . TYR A 1 183 ? 8.261 -3.601 15.613 1.00 89.81 183 TYR A CA 1
ATOM 1528 C C . TYR A 1 183 ? 9.501 -3.538 16.533 1.00 89.81 183 TYR A C 1
ATOM 1530 O O . TYR A 1 183 ? 10.493 -4.221 16.270 1.00 89.81 183 TYR A O 1
ATOM 1538 N N . LYS A 1 184 ? 9.450 -2.736 17.612 1.00 89.50 184 LYS A N 1
ATOM 1539 C CA . LYS A 1 184 ? 10.505 -2.585 18.648 1.00 89.50 184 LYS A CA 1
ATOM 1540 C C . LYS A 1 184 ? 11.909 -2.316 18.086 1.00 89.50 184 LYS A C 1
ATOM 1542 O O . LYS A 1 184 ? 12.907 -2.811 18.607 1.00 89.50 184 LYS A O 1
ATOM 1547 N N . GLN A 1 185 ? 12.010 -1.508 17.036 1.00 94.75 185 GLN A N 1
ATOM 1548 C CA . GLN A 1 185 ? 13.289 -1.110 16.442 1.00 94.75 185 GLN A CA 1
ATOM 1549 C C . GLN A 1 185 ? 13.871 0.091 17.193 1.00 94.75 185 GLN A C 1
ATOM 1551 O O . GLN A 1 185 ? 13.961 1.190 16.649 1.00 94.75 185 GLN A O 1
ATOM 1556 N N . GLN A 1 186 ? 14.243 -0.118 18.462 1.00 93.81 186 GLN A N 1
ATOM 1557 C CA . GLN A 1 186 ? 14.557 0.966 19.402 1.00 93.81 186 GLN A CA 1
ATOM 1558 C C . GLN A 1 186 ? 15.629 1.925 18.876 1.00 93.81 186 GLN A C 1
ATOM 1560 O O . GLN A 1 186 ? 15.446 3.131 18.921 1.00 93.81 186 GLN A O 1
ATOM 1565 N N . LYS A 1 187 ? 16.692 1.397 18.256 1.00 95.31 187 LYS A N 1
ATOM 1566 C CA . LYS A 1 187 ? 17.753 2.224 17.665 1.00 95.31 187 LYS A CA 1
ATOM 1567 C C . LYS A 1 187 ? 17.226 3.220 16.622 1.00 95.31 187 LYS A C 1
ATOM 1569 O O . LYS A 1 187 ? 17.704 4.346 16.564 1.00 95.31 187 LYS A O 1
ATOM 1574 N N . VAL A 1 188 ? 16.269 2.801 15.791 1.00 95.75 188 VAL A N 1
ATOM 1575 C CA . VAL A 1 188 ? 15.663 3.661 14.762 1.00 95.75 188 VAL A CA 1
ATOM 1576 C C . VAL A 1 188 ? 14.728 4.680 15.411 1.00 95.75 188 VAL A C 1
ATOM 1578 O O . VAL A 1 188 ? 14.746 5.844 15.032 1.00 95.75 188 VAL A O 1
ATOM 1581 N N . VAL A 1 189 ? 13.949 4.258 16.412 1.00 96.50 189 VAL A N 1
ATOM 1582 C CA . VAL A 1 189 ? 13.066 5.138 17.197 1.00 96.50 189 VAL A CA 1
ATOM 1583 C C . VAL A 1 189 ? 13.869 6.252 17.874 1.00 96.50 189 VAL A C 1
ATOM 1585 O O . VAL A 1 189 ? 13.560 7.423 17.669 1.00 96.50 189 VAL A O 1
ATOM 1588 N N . ASP A 1 190 ? 14.925 5.898 18.608 1.00 96.50 190 ASP A N 1
ATOM 1589 C CA . ASP A 1 190 ? 15.772 6.849 19.335 1.00 96.50 190 ASP A CA 1
ATOM 1590 C C . ASP A 1 190 ? 16.437 7.842 18.380 1.00 96.50 190 ASP A C 1
ATOM 1592 O O . ASP A 1 190 ? 16.446 9.045 18.637 1.00 96.50 190 ASP A O 1
ATOM 1596 N N . GLN A 1 191 ? 16.950 7.348 17.248 1.00 95.69 191 GLN A N 1
ATOM 1597 C CA . GLN A 1 191 ? 17.550 8.194 16.220 1.00 95.69 191 GLN A CA 1
ATOM 1598 C C . GLN A 1 191 ? 16.532 9.188 15.647 1.00 95.69 191 GLN A C 1
ATOM 1600 O O . GLN A 1 191 ? 16.814 10.379 15.566 1.00 95.69 191 GLN A O 1
ATOM 1605 N N . LEU A 1 192 ? 15.334 8.720 15.282 1.00 95.81 192 LEU A N 1
ATOM 1606 C CA . LEU A 1 192 ? 14.301 9.586 14.717 1.00 95.81 192 LEU A CA 1
ATOM 1607 C C . LEU A 1 192 ? 13.811 10.637 15.713 1.00 95.81 192 LEU A C 1
ATOM 1609 O O . LEU A 1 192 ? 13.528 11.754 15.294 1.00 95.81 192 LEU A O 1
ATOM 1613 N N . ILE A 1 193 ? 13.715 10.305 17.004 1.00 95.75 193 ILE A N 1
ATOM 1614 C CA . ILE A 1 193 ? 13.375 11.279 18.051 1.00 95.75 193 ILE A CA 1
ATOM 1615 C C . ILE A 1 193 ? 14.490 12.315 18.189 1.00 95.75 193 ILE A C 1
ATOM 1617 O O . ILE A 1 193 ? 14.197 13.509 18.212 1.00 95.75 193 ILE A O 1
ATOM 1621 N N . ALA A 1 194 ? 15.750 11.876 18.252 1.00 95.50 194 ALA A N 1
ATOM 1622 C CA . ALA A 1 194 ? 16.901 12.764 18.411 1.00 95.50 194 ALA A CA 1
ATOM 1623 C C . ALA A 1 194 ? 17.056 13.751 17.241 1.00 95.50 194 ALA A C 1
ATOM 1625 O O . ALA A 1 194 ? 17.399 14.910 17.465 1.00 95.50 194 ALA A O 1
ATOM 1626 N N . ASP A 1 195 ? 16.761 13.307 16.018 1.00 93.56 195 ASP A N 1
ATOM 1627 C CA . ASP A 1 195 ? 16.890 14.111 14.798 1.00 93.56 195 ASP A CA 1
ATOM 1628 C C . ASP A 1 195 ? 15.636 14.967 14.492 1.00 93.56 195 ASP A C 1
ATOM 1630 O O . ASP A 1 195 ? 15.653 15.789 13.570 1.00 93.56 195 ASP A O 1
ATOM 1634 N N . ALA A 1 196 ? 14.529 14.778 15.221 1.00 92.56 196 ALA A N 1
ATOM 1635 C CA . ALA A 1 196 ? 13.254 15.444 14.952 1.00 92.56 196 ALA A CA 1
ATOM 1636 C C . ALA A 1 196 ? 13.146 16.838 15.590 1.00 92.56 196 ALA A C 1
ATOM 1638 O O . ALA A 1 196 ? 13.598 17.079 16.708 1.00 92.56 196 ALA A O 1
ATOM 1639 N N . THR A 1 197 ? 12.459 17.754 14.899 1.00 91.75 197 THR A N 1
ATOM 1640 C CA . THR A 1 197 ? 12.045 19.034 15.492 1.00 91.75 197 THR A CA 1
ATOM 1641 C C . THR A 1 197 ? 10.934 18.809 16.528 1.00 91.75 197 THR A C 1
ATOM 1643 O O . THR A 1 197 ? 10.239 17.789 16.453 1.00 91.75 197 THR A O 1
ATOM 1646 N N . PRO A 1 198 ? 10.696 19.750 17.462 1.00 91.56 198 PRO A N 1
ATOM 1647 C CA . PRO A 1 198 ? 9.616 19.627 18.444 1.00 91.56 198 PRO A CA 1
ATOM 1648 C C . PRO A 1 198 ? 8.236 19.369 17.817 1.00 91.56 198 PRO A C 1
ATOM 1650 O O . PRO A 1 198 ? 7.450 18.577 18.335 1.00 91.56 198 PRO A O 1
ATOM 1653 N N . GLU A 1 199 ? 7.949 19.975 16.663 1.00 89.56 199 GLU A N 1
ATOM 1654 C CA . GLU A 1 199 ? 6.683 19.804 15.937 1.00 89.56 199 GLU A CA 1
ATOM 1655 C C . GLU A 1 199 ? 6.516 18.387 15.372 1.00 89.56 199 GLU A C 1
ATOM 1657 O O . GLU A 1 199 ? 5.399 17.871 15.295 1.00 89.56 199 GLU A O 1
ATOM 1662 N N . VAL A 1 200 ? 7.617 17.748 14.967 1.00 90.31 200 VAL A N 1
ATOM 1663 C CA . VAL A 1 200 ? 7.621 16.354 14.503 1.00 90.31 200 VAL A CA 1
ATOM 1664 C C . VAL A 1 200 ? 7.564 15.398 15.695 1.00 90.31 200 VAL A C 1
ATOM 1666 O O . VAL A 1 200 ? 6.794 14.441 15.664 1.00 90.31 200 VAL A O 1
ATOM 1669 N N . GLN A 1 201 ? 8.298 15.679 16.776 1.00 91.81 201 GLN A N 1
ATOM 1670 C CA . GLN A 1 201 ? 8.244 14.886 18.011 1.00 91.81 201 GLN A CA 1
ATOM 1671 C C . GLN A 1 201 ? 6.827 14.837 18.596 1.00 91.81 201 GLN A C 1
ATOM 1673 O O . GLN A 1 201 ? 6.364 13.768 18.987 1.00 91.81 201 GLN A O 1
ATOM 1678 N N . ALA A 1 202 ? 6.089 15.951 18.565 1.00 92.38 202 ALA A N 1
ATOM 1679 C CA . ALA A 1 202 ? 4.691 15.993 19.000 1.00 92.38 202 ALA A CA 1
ATOM 1680 C C . ALA A 1 202 ? 3.781 15.008 18.231 1.00 92.38 202 ALA A C 1
ATOM 1682 O O . ALA A 1 202 ? 2.780 14.543 18.774 1.00 92.38 202 ALA A O 1
ATOM 1683 N N . GLN A 1 203 ? 4.131 14.651 16.989 1.00 94.38 203 GLN A N 1
ATOM 1684 C CA . GLN A 1 203 ? 3.416 13.645 16.191 1.00 94.38 203 GLN A CA 1
ATOM 1685 C C . GLN A 1 203 ? 3.862 12.211 16.508 1.00 94.38 203 GLN A C 1
ATOM 1687 O O . GLN A 1 203 ? 3.120 11.265 16.251 1.00 94.38 203 GLN A O 1
ATOM 1692 N N . TYR A 1 204 ? 5.057 12.027 17.070 1.00 96.62 204 TYR A N 1
ATOM 1693 C CA . TYR A 1 204 ? 5.595 10.715 17.428 1.00 96.62 204 TYR A CA 1
ATOM 1694 C C . TYR A 1 204 ? 5.012 10.163 18.726 1.00 96.62 204 TYR A C 1
ATOM 1696 O O . TYR A 1 204 ? 4.816 8.953 18.818 1.00 96.62 204 TYR A O 1
ATOM 1704 N N . TRP A 1 205 ? 4.685 11.007 19.708 1.00 96.94 205 TRP A N 1
ATOM 1705 C CA . TRP A 1 205 ? 4.172 10.528 20.998 1.00 96.94 205 TRP A CA 1
ATOM 1706 C C . TRP A 1 205 ? 2.857 9.745 20.885 1.00 96.94 205 TRP A C 1
ATOM 1708 O O . TRP A 1 205 ? 2.797 8.633 21.416 1.00 96.94 205 TRP A O 1
ATOM 1718 N N . PRO A 1 206 ? 1.836 10.200 20.128 1.00 97.19 206 PRO A N 1
ATOM 1719 C CA . PRO A 1 206 ? 0.639 9.390 19.906 1.00 97.19 206 PRO A CA 1
ATOM 1720 C C . PRO A 1 206 ? 0.950 8.045 19.239 1.00 97.19 206 PRO A C 1
ATOM 1722 O O . PRO A 1 206 ? 0.432 7.013 19.659 1.00 97.19 206 PRO A O 1
ATOM 1725 N N . ILE A 1 207 ? 1.865 8.039 18.265 1.00 96.75 207 ILE A N 1
ATOM 1726 C CA . ILE A 1 207 ? 2.290 6.832 17.544 1.00 96.75 207 ILE A CA 1
ATOM 1727 C C . ILE A 1 207 ? 3.014 5.848 18.475 1.00 96.75 207 ILE A C 1
ATOM 1729 O O . ILE A 1 207 ? 2.835 4.633 18.362 1.00 96.75 207 ILE A O 1
ATOM 1733 N N . LEU A 1 208 ? 3.839 6.350 19.395 1.00 96.75 208 LEU A N 1
ATOM 1734 C CA . LEU A 1 208 ? 4.543 5.520 20.366 1.00 96.75 208 LEU A CA 1
ATOM 1735 C C . LEU A 1 208 ? 3.563 4.898 21.368 1.00 96.75 208 LEU A C 1
ATOM 1737 O O . LEU A 1 208 ? 3.635 3.692 21.603 1.00 96.75 208 LEU A O 1
ATOM 1741 N N . GLY A 1 209 ? 2.599 5.678 21.868 1.00 96.81 209 GLY A N 1
ATOM 1742 C CA . GLY A 1 209 ? 1.519 5.175 22.720 1.00 96.81 209 GLY A CA 1
ATOM 1743 C C . GLY A 1 209 ? 0.677 4.098 22.028 1.00 96.81 209 GLY A C 1
ATOM 1744 O O . GLY A 1 209 ? 0.453 3.025 22.594 1.00 96.81 209 GLY A O 1
ATOM 1745 N N . GLU A 1 210 ? 0.284 4.324 20.770 1.00 96.12 210 GLU A N 1
ATOM 1746 C CA . GLU A 1 210 ? -0.387 3.316 19.935 1.00 96.12 210 GLU A CA 1
ATOM 1747 C C . GLU A 1 210 ? 0.444 2.031 19.817 1.00 96.12 210 GLU A C 1
ATOM 1749 O O . GLU A 1 210 ? -0.066 0.920 19.992 1.00 96.12 210 GLU A O 1
ATOM 1754 N N . ALA A 1 211 ? 1.740 2.168 19.525 1.00 95.69 211 ALA A N 1
ATOM 1755 C CA . ALA A 1 211 ? 2.642 1.035 19.383 1.00 95.69 211 ALA A CA 1
ATOM 1756 C C . ALA A 1 211 ? 2.772 0.244 20.690 1.00 95.69 211 ALA A C 1
ATOM 1758 O O . ALA A 1 211 ? 2.702 -0.983 20.647 1.00 95.69 211 ALA A O 1
ATOM 1759 N N . MET A 1 212 ? 2.909 0.906 21.843 1.00 96.00 212 MET A N 1
ATOM 1760 C CA . MET A 1 212 ? 2.994 0.234 23.146 1.00 96.00 212 MET A CA 1
ATOM 1761 C C . MET A 1 212 ? 1.775 -0.654 23.410 1.00 96.00 212 MET A C 1
ATOM 1763 O O . MET A 1 212 ? 1.917 -1.822 23.784 1.00 96.00 212 MET A O 1
ATOM 1767 N N . VAL A 1 213 ? 0.576 -0.142 23.120 1.00 95.75 213 VAL A N 1
ATOM 1768 C CA . VAL A 1 213 ? -0.671 -0.905 23.254 1.00 95.75 213 VAL A CA 1
ATOM 1769 C C . VAL A 1 213 ? -0.723 -2.079 22.277 1.00 95.75 213 VAL A C 1
ATOM 1771 O O . VAL A 1 213 ? -0.981 -3.215 22.677 1.00 95.75 213 VAL A O 1
ATOM 1774 N N . LEU A 1 214 ? -0.440 -1.858 20.991 1.00 94.19 214 LEU A N 1
ATOM 1775 C CA . LEU A 1 214 ? -0.490 -2.926 19.982 1.00 94.19 214 LEU A CA 1
ATOM 1776 C C . LEU A 1 214 ? 0.548 -4.027 20.235 1.00 94.19 214 LEU A C 1
ATOM 1778 O O . LEU A 1 214 ? 0.305 -5.189 19.908 1.00 94.19 214 LEU A O 1
ATOM 1782 N N . ARG A 1 215 ? 1.670 -3.701 20.881 1.00 93.19 215 ARG A N 1
ATOM 1783 C CA . ARG A 1 215 ? 2.677 -4.678 21.320 1.00 93.19 215 ARG A CA 1
ATOM 1784 C C . ARG A 1 215 ? 2.280 -5.434 22.592 1.00 93.19 215 ARG A C 1
ATOM 1786 O O . ARG A 1 215 ? 2.870 -6.474 22.880 1.00 93.19 215 ARG A O 1
ATOM 1793 N N . GLY A 1 216 ? 1.290 -4.936 23.332 1.00 93.19 216 GLY A N 1
ATOM 1794 C CA . GLY A 1 216 ? 0.914 -5.464 24.641 1.00 93.19 216 GLY A CA 1
ATOM 1795 C C . GLY A 1 216 ? 2.029 -5.267 25.664 1.00 93.19 216 GLY A C 1
ATOM 1796 O O . GLY A 1 216 ? 2.359 -6.207 26.384 1.00 93.19 216 GLY A O 1
ATOM 1797 N N . ASP A 1 217 ? 2.660 -4.088 25.663 1.00 93.50 217 ASP A N 1
ATOM 1798 C CA . ASP A 1 217 ? 3.684 -3.734 26.650 1.00 93.50 217 ASP A CA 1
ATOM 1799 C C . ASP A 1 217 ? 3.092 -3.640 28.072 1.00 93.50 217 ASP A C 1
ATOM 1801 O O . ASP A 1 217 ? 1.870 -3.632 28.258 1.00 93.50 217 ASP A O 1
ATOM 1805 N N . ASN A 1 218 ? 3.962 -3.607 29.090 1.00 90.62 218 ASN A N 1
ATOM 1806 C CA . ASN A 1 218 ? 3.535 -3.547 30.488 1.00 90.62 218 ASN A CA 1
ATOM 1807 C C . ASN A 1 218 ? 2.687 -2.283 30.739 1.00 90.62 218 ASN A C 1
ATOM 1809 O O . ASN A 1 218 ? 2.973 -1.198 30.231 1.00 90.62 218 ASN A O 1
ATOM 1813 N N . ARG A 1 219 ? 1.630 -2.425 31.546 1.00 89.31 219 ARG A N 1
ATOM 1814 C CA . ARG A 1 219 ? 0.738 -1.322 31.922 1.00 89.31 219 ARG A CA 1
ATOM 1815 C C . ARG A 1 219 ? 1.429 -0.277 32.781 1.00 89.31 219 ARG A C 1
ATOM 1817 O O . ARG A 1 219 ? 1.047 0.881 32.691 1.00 89.31 219 ARG A O 1
ATOM 1824 N N . GLU A 1 220 ? 2.422 -0.671 33.569 1.00 93.00 220 GLU A N 1
ATOM 1825 C CA . GLU A 1 220 ? 3.239 0.271 34.339 1.00 93.00 220 GLU A CA 1
ATOM 1826 C C . GLU A 1 220 ? 4.031 1.188 33.400 1.00 93.00 220 GLU A C 1
ATOM 1828 O O . GLU A 1 220 ? 3.955 2.403 33.539 1.00 93.00 220 GLU A O 1
ATOM 1833 N N . ASP A 1 221 ? 4.679 0.624 32.375 1.00 94.12 221 ASP A N 1
ATOM 1834 C CA . ASP A 1 221 ? 5.416 1.403 31.372 1.00 94.12 221 ASP A CA 1
ATOM 1835 C C . ASP A 1 221 ? 4.481 2.339 30.593 1.00 94.12 221 ASP A C 1
ATOM 1837 O O . ASP A 1 221 ? 4.816 3.495 30.345 1.00 94.12 221 ASP A O 1
ATOM 1841 N N . LEU A 1 222 ? 3.285 1.864 30.223 1.00 94.56 222 LEU A N 1
ATOM 1842 C CA . LEU A 1 222 ? 2.284 2.695 29.549 1.00 94.56 222 LEU A CA 1
ATOM 1843 C C . LEU A 1 222 ? 1.753 3.816 30.455 1.00 94.56 222 LEU A C 1
ATOM 1845 O O . LEU A 1 222 ? 1.504 4.916 29.968 1.00 94.56 222 LEU A O 1
ATOM 1849 N N . ALA A 1 223 ? 1.560 3.551 31.749 1.00 94.12 223 ALA A N 1
ATOM 1850 C CA . ALA A 1 223 ? 1.130 4.564 32.708 1.00 94.12 223 ALA A CA 1
ATOM 1851 C C . ALA A 1 223 ? 2.205 5.644 32.883 1.00 94.12 223 ALA A C 1
ATOM 1853 O O . ALA A 1 223 ? 1.886 6.821 32.757 1.00 94.12 223 ALA A O 1
ATOM 1854 N N . LEU A 1 224 ? 3.471 5.246 33.053 1.00 96.75 224 LEU A N 1
ATOM 1855 C CA . LEU A 1 224 ? 4.608 6.172 33.103 1.00 96.75 224 LEU A CA 1
ATOM 1856 C C . LEU A 1 224 ? 4.694 7.020 31.830 1.00 96.75 224 LEU A C 1
ATOM 1858 O O . LEU A 1 224 ? 4.807 8.240 31.904 1.00 96.75 224 LEU A O 1
ATOM 1862 N N . PHE A 1 225 ? 4.550 6.392 30.661 1.00 96.81 225 PHE A N 1
ATOM 1863 C CA . PHE A 1 225 ? 4.534 7.102 29.384 1.00 96.81 225 PHE A CA 1
ATOM 1864 C C . PHE A 1 225 ? 3.404 8.141 29.301 1.00 96.81 225 PHE A C 1
ATOM 1866 O O . PHE A 1 225 ? 3.616 9.246 28.813 1.00 96.81 225 PHE A O 1
ATOM 1873 N N . LEU A 1 226 ? 2.203 7.816 29.787 1.00 96.38 226 LEU A N 1
ATOM 1874 C CA . LEU A 1 226 ? 1.060 8.736 29.799 1.00 96.38 226 LEU A CA 1
ATOM 1875 C C . LEU A 1 226 ? 1.183 9.858 30.840 1.00 96.38 226 LEU A C 1
ATOM 1877 O O . LEU A 1 226 ? 0.590 10.925 30.649 1.00 96.38 226 LEU A O 1
ATOM 1881 N N . ASP A 1 227 ? 1.924 9.625 31.922 1.00 95.88 227 ASP A N 1
ATOM 1882 C CA . ASP A 1 227 ? 2.256 10.651 32.910 1.00 95.88 227 ASP A CA 1
ATOM 1883 C C . ASP A 1 227 ? 3.263 11.658 32.329 1.00 95.88 227 ASP A C 1
ATOM 1885 O O . ASP A 1 227 ? 3.115 12.865 32.532 1.00 95.88 227 ASP A O 1
ATOM 1889 N N . GLU A 1 228 ? 4.240 11.180 31.551 1.00 96.06 228 GLU A N 1
ATOM 1890 C CA . GLU A 1 228 ? 5.219 12.012 30.837 1.00 96.06 228 GLU A CA 1
ATOM 1891 C C . GLU A 1 228 ? 4.603 12.746 29.631 1.00 96.06 228 GLU A C 1
ATOM 1893 O O . GLU A 1 228 ? 4.908 13.916 29.392 1.00 96.06 228 GLU A O 1
ATOM 1898 N N . HIS A 1 229 ? 3.690 12.089 28.910 1.00 95.50 229 HIS A N 1
ATOM 1899 C CA . HIS A 1 229 ? 3.043 12.579 27.689 1.00 95.50 229 HIS A CA 1
ATOM 1900 C C . HIS A 1 229 ? 1.520 12.629 27.849 1.00 95.50 229 HIS A C 1
ATOM 1902 O O . HIS A 1 229 ? 0.755 11.800 27.340 1.00 95.50 229 HIS A O 1
ATOM 1908 N N . SER A 1 230 ? 1.070 13.625 28.611 1.00 92.62 230 SER A N 1
ATOM 1909 C CA . SER A 1 230 ? -0.331 13.764 29.021 1.00 92.62 230 SER A CA 1
ATOM 1910 C C . SER A 1 230 ? -1.256 14.387 27.964 1.00 92.62 230 SER A C 1
ATOM 1912 O O . SER A 1 230 ? -2.448 14.582 28.234 1.00 92.62 230 SER A O 1
ATOM 1914 N N . GLU A 1 231 ? -0.750 14.694 26.768 1.00 94.62 231 GLU A N 1
ATOM 1915 C CA . GLU A 1 231 ? -1.488 15.395 25.723 1.00 94.62 231 GLU A CA 1
ATOM 1916 C C . GLU A 1 231 ? -2.727 14.603 25.254 1.00 94.62 231 GLU A C 1
ATOM 1918 O O . GLU A 1 231 ? -2.677 13.376 25.102 1.00 94.62 231 GLU A O 1
ATOM 1923 N N . PRO A 1 232 ? -3.853 15.277 24.934 1.00 94.38 232 PRO A N 1
ATOM 1924 C CA . PRO A 1 232 ? -5.073 14.598 24.493 1.0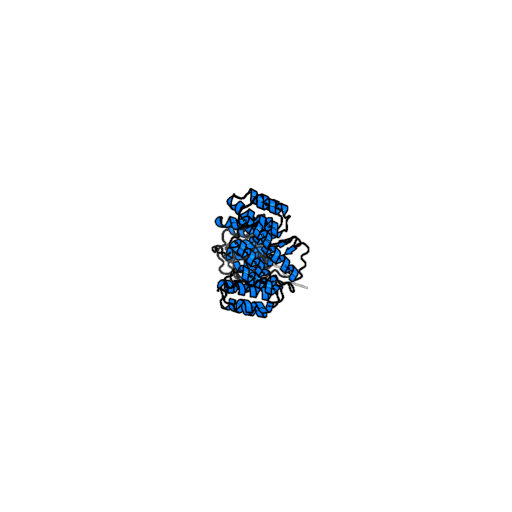0 94.38 232 PRO A CA 1
ATOM 1925 C C . PRO A 1 232 ? -4.880 13.692 23.271 1.00 94.38 232 PRO A C 1
ATOM 1927 O O . PRO A 1 232 ? -5.495 12.631 23.197 1.00 94.38 232 PRO A O 1
ATOM 1930 N N . ALA A 1 233 ? -4.012 14.084 22.333 1.00 95.62 233 ALA A N 1
ATOM 1931 C CA . ALA A 1 233 ? -3.708 13.292 21.143 1.00 95.62 233 ALA A CA 1
ATOM 1932 C C . ALA A 1 233 ? -3.041 11.951 21.494 1.00 95.62 233 ALA A C 1
ATOM 1934 O O . ALA A 1 233 ? -3.376 10.931 20.896 1.00 95.62 233 ALA A O 1
ATOM 1935 N N . VAL A 1 234 ? -2.157 11.932 22.498 1.00 97.19 234 VAL A N 1
ATOM 1936 C CA . VAL A 1 234 ? -1.482 10.711 22.963 1.00 97.19 234 VAL A CA 1
ATOM 1937 C C . VAL A 1 234 ? -2.491 9.759 23.590 1.00 97.19 234 VAL A C 1
ATOM 1939 O O . VAL A 1 234 ? -2.560 8.586 23.226 1.00 97.19 234 VAL A O 1
ATOM 1942 N N . ARG A 1 235 ? -3.356 10.284 24.464 1.00 97.31 235 ARG A N 1
ATOM 1943 C CA . ARG A 1 235 ? -4.440 9.511 25.088 1.00 97.31 235 ARG A CA 1
ATOM 1944 C C . ARG A 1 235 ? -5.427 8.956 24.062 1.00 97.31 235 ARG A C 1
ATOM 1946 O O . ARG A 1 235 ? -5.885 7.826 24.215 1.00 97.31 235 ARG A O 1
ATOM 1953 N N . LEU A 1 236 ? -5.755 9.731 23.024 1.00 96.88 236 LEU A N 1
ATOM 1954 C CA . LEU A 1 236 ? -6.624 9.284 21.932 1.00 96.88 236 LEU A CA 1
ATOM 1955 C C . LEU A 1 236 ? -5.963 8.180 21.102 1.00 96.88 236 LEU A C 1
ATOM 1957 O O . LEU A 1 236 ? -6.624 7.185 20.820 1.00 96.88 236 LEU A O 1
ATOM 1961 N N . GLY A 1 237 ? -4.675 8.313 20.769 1.00 96.25 237 GLY A N 1
ATOM 1962 C CA . GLY A 1 237 ? -3.912 7.264 20.085 1.00 96.25 237 GLY A CA 1
ATOM 1963 C C . GLY A 1 237 ? -3.897 5.961 20.889 1.00 96.25 237 GLY A C 1
ATOM 1964 O O . GLY A 1 237 ? -4.267 4.904 20.379 1.00 96.25 237 GLY A O 1
ATOM 1965 N N . VAL A 1 238 ? -3.591 6.042 22.189 1.00 97.38 238 VAL A N 1
ATOM 1966 C CA . VAL A 1 238 ? -3.638 4.893 23.110 1.00 97.38 238 VAL A CA 1
ATOM 1967 C C . VAL A 1 238 ? -5.025 4.247 23.133 1.00 97.38 238 VAL A C 1
ATOM 1969 O O . VAL A 1 238 ? -5.128 3.035 22.947 1.00 97.38 238 VAL A O 1
ATOM 1972 N N . LEU A 1 239 ? -6.098 5.029 23.305 1.00 97.50 239 LEU A N 1
ATOM 1973 C CA . LEU A 1 239 ? -7.464 4.495 23.314 1.00 97.50 239 LEU A CA 1
ATOM 1974 C C . LEU A 1 239 ? -7.835 3.848 21.971 1.00 97.50 239 LEU A C 1
ATOM 1976 O O . LEU A 1 239 ? -8.412 2.762 21.962 1.00 97.50 239 LEU A O 1
ATOM 1980 N N . SER A 1 240 ? -7.479 4.473 20.846 1.00 96.19 240 SER A N 1
ATOM 1981 C CA . SER A 1 240 ? -7.730 3.920 19.510 1.00 96.19 240 SER A CA 1
ATOM 1982 C C . SER A 1 240 ? -7.037 2.572 19.336 1.00 96.19 240 SER A C 1
ATOM 1984 O O . SER A 1 240 ? -7.669 1.598 18.928 1.00 96.19 240 SER A O 1
ATOM 1986 N N . ALA A 1 241 ? -5.763 2.482 19.722 1.00 95.50 241 ALA A N 1
ATOM 1987 C CA . ALA A 1 241 ? -5.009 1.238 19.671 1.00 95.50 241 ALA A CA 1
ATOM 1988 C C . ALA A 1 241 ? -5.579 0.160 20.602 1.00 95.50 241 ALA A C 1
ATOM 1990 O O . ALA A 1 241 ? -5.565 -1.011 20.232 1.00 95.50 241 ALA A O 1
ATOM 1991 N N . MET A 1 242 ? -6.100 0.527 21.780 1.00 96.12 242 MET A N 1
ATOM 1992 C CA . MET A 1 242 ? -6.751 -0.424 22.694 1.00 96.12 242 MET A CA 1
ATOM 1993 C C . MET A 1 242 ? -8.018 -0.996 22.056 1.00 96.12 242 MET A C 1
ATOM 1995 O O . MET A 1 242 ? -8.216 -2.210 22.059 1.00 96.12 242 MET A O 1
ATOM 1999 N N . VAL A 1 243 ? -8.846 -0.133 21.456 1.00 96.38 243 VAL A N 1
ATOM 2000 C CA . VAL A 1 243 ? -10.058 -0.537 20.731 1.00 96.38 243 VAL A CA 1
ATOM 2001 C C . VAL A 1 243 ? -9.710 -1.484 19.583 1.00 96.38 243 VAL A C 1
ATOM 2003 O O . VAL A 1 243 ? -10.249 -2.588 19.522 1.00 96.38 243 VAL A O 1
ATOM 2006 N N . ASP A 1 244 ? -8.781 -1.101 18.706 1.00 93.69 244 ASP A N 1
ATOM 2007 C CA . ASP A 1 244 ? -8.390 -1.922 17.552 1.00 93.69 244 ASP A CA 1
ATOM 2008 C C . ASP A 1 244 ? -7.769 -3.258 17.977 1.00 93.69 244 ASP A C 1
ATOM 2010 O O . ASP A 1 244 ? -8.058 -4.304 17.386 1.00 93.69 244 ASP A O 1
ATOM 2014 N N . ARG A 1 245 ? -6.962 -3.246 19.044 1.00 93.69 245 ARG A N 1
ATOM 2015 C CA . ARG A 1 245 ? -6.381 -4.445 19.652 1.00 93.69 245 ARG A CA 1
ATOM 2016 C C . ARG A 1 245 ? -7.459 -5.410 20.133 1.00 93.69 245 ARG A C 1
ATOM 2018 O O . ARG A 1 245 ? -7.424 -6.584 19.766 1.00 93.69 245 ARG A O 1
ATOM 2025 N N . GLU A 1 246 ? -8.411 -4.945 20.936 1.00 94.75 246 GLU A N 1
ATOM 2026 C CA . GLU A 1 246 ? -9.459 -5.807 21.492 1.00 94.75 246 GLU A CA 1
ATOM 2027 C C . GLU A 1 246 ? -10.386 -6.366 20.411 1.00 94.75 246 GLU A C 1
ATOM 2029 O O . GLU A 1 246 ? -10.724 -7.555 20.439 1.00 94.75 246 GLU A O 1
ATOM 2034 N N . ILE A 1 247 ? -10.735 -5.548 19.413 1.00 93.38 247 ILE A N 1
ATOM 2035 C CA . ILE A 1 247 ? -11.493 -5.996 18.238 1.00 93.38 247 ILE A CA 1
ATOM 2036 C C . ILE A 1 247 ? -10.718 -7.093 17.501 1.00 93.38 247 ILE A C 1
ATOM 2038 O O . ILE A 1 247 ? -11.270 -8.160 17.224 1.00 93.38 247 ILE A O 1
ATOM 2042 N N . GLY A 1 248 ? -9.433 -6.867 17.219 1.00 90.94 248 GLY A N 1
ATOM 2043 C CA . GLY A 1 248 ? -8.588 -7.830 16.516 1.00 90.94 248 GLY A CA 1
ATOM 2044 C C . GLY A 1 248 ? -8.431 -9.154 17.267 1.00 90.94 248 GLY A C 1
ATOM 2045 O O . GLY A 1 248 ? -8.591 -10.216 16.663 1.00 90.94 248 GLY A O 1
ATOM 2046 N N . ILE A 1 249 ? -8.196 -9.114 18.585 1.00 91.75 249 ILE A N 1
ATOM 2047 C CA . ILE A 1 249 ? -8.092 -10.313 19.437 1.00 91.75 249 ILE A CA 1
ATOM 2048 C C . ILE A 1 249 ? -9.400 -11.103 19.428 1.00 91.75 249 ILE A C 1
ATOM 2050 O O . ILE A 1 249 ? -9.389 -12.322 19.244 1.00 91.75 249 ILE A O 1
ATOM 2054 N N . ARG A 1 250 ? -10.540 -10.424 19.589 1.00 91.38 250 ARG A N 1
ATOM 2055 C CA . ARG A 1 250 ? -11.856 -11.071 19.545 1.00 91.38 250 ARG A CA 1
ATOM 2056 C C . ARG A 1 250 ? -12.130 -11.711 18.189 1.00 91.38 250 ARG A C 1
ATOM 2058 O O . ARG A 1 250 ? -12.601 -12.848 18.144 1.00 91.38 250 ARG A O 1
ATOM 2065 N N . ASN A 1 251 ? -11.854 -11.002 17.098 1.00 88.94 251 ASN A N 1
ATOM 2066 C CA . ASN A 1 251 ? -12.089 -11.512 15.749 1.00 88.94 251 ASN A CA 1
ATOM 2067 C C . ASN A 1 251 ? -11.220 -12.743 15.480 1.00 88.94 251 ASN A C 1
ATOM 2069 O O . ASN A 1 251 ? -11.738 -13.764 15.037 1.00 88.94 251 ASN A O 1
ATOM 2073 N N . ALA A 1 252 ? -9.935 -12.696 15.845 1.00 86.75 252 ALA A N 1
ATOM 2074 C CA . ALA A 1 252 ? -9.039 -13.843 15.728 1.00 86.75 252 ALA A CA 1
ATOM 2075 C C . ALA A 1 252 ? -9.525 -15.050 16.546 1.00 86.75 252 ALA A C 1
ATOM 2077 O O . ALA A 1 252 ? -9.521 -16.171 16.039 1.00 86.75 252 ALA A O 1
ATOM 2078 N N . ALA A 1 253 ? -10.005 -14.827 17.774 1.00 88.06 253 ALA A N 1
ATOM 2079 C CA . ALA A 1 253 ? -10.576 -15.886 18.605 1.00 88.06 253 ALA A CA 1
ATOM 2080 C C . ALA A 1 253 ? -11.855 -16.484 17.992 1.00 88.06 253 ALA A C 1
ATOM 2082 O O . ALA A 1 253 ? -12.018 -17.704 17.971 1.00 88.06 253 ALA A O 1
ATOM 2083 N N . THR A 1 254 ? -12.737 -15.640 17.450 1.00 87.94 254 THR A N 1
ATOM 2084 C CA . THR A 1 254 ? -13.999 -16.061 16.815 1.00 87.94 254 THR A CA 1
ATOM 2085 C C . THR A 1 254 ? -13.733 -16.904 15.567 1.00 87.94 254 THR A C 1
ATOM 2087 O O . THR A 1 254 ? -14.329 -17.964 15.390 1.00 87.94 254 THR A O 1
ATOM 2090 N N . LEU A 1 255 ? -12.756 -16.489 14.760 1.00 83.56 255 LEU A N 1
ATOM 2091 C CA . LEU A 1 255 ? -12.291 -17.199 13.567 1.00 83.56 255 LEU A CA 1
ATOM 2092 C C . LEU A 1 255 ? -11.371 -18.392 13.882 1.00 83.56 255 LEU A C 1
ATOM 2094 O O . LEU A 1 255 ? -10.906 -19.068 12.967 1.00 83.56 255 LEU A O 1
ATOM 2098 N N . ARG A 1 256 ? -11.102 -18.670 15.166 1.00 84.44 256 ARG A N 1
ATOM 2099 C CA . ARG A 1 256 ? -10.223 -19.756 15.637 1.00 84.44 256 ARG A CA 1
ATOM 2100 C C . ARG A 1 256 ? -8.815 -19.702 15.029 1.00 84.44 256 ARG A C 1
ATOM 2102 O O . ARG A 1 256 ? -8.182 -20.737 14.814 1.00 84.44 256 ARG A O 1
ATOM 2109 N N . LEU A 1 257 ? -8.315 -18.497 14.767 1.00 79.56 257 LEU A N 1
ATOM 2110 C CA . LEU A 1 257 ? -6.959 -18.290 14.271 1.00 79.56 257 LEU A CA 1
ATOM 2111 C C . LEU A 1 257 ? -5.953 -18.601 15.383 1.00 79.56 257 LEU A C 1
ATOM 2113 O O . LEU A 1 257 ? -6.135 -18.209 16.538 1.00 79.56 257 LEU A O 1
ATOM 2117 N N . LYS A 1 258 ? -4.864 -19.297 15.041 1.00 72.44 258 LYS A N 1
ATOM 2118 C CA . LYS A 1 258 ? -3.766 -19.540 15.984 1.00 72.44 258 LYS A CA 1
ATOM 2119 C C . LYS A 1 258 ? -3.014 -18.234 16.236 1.00 72.44 258 LYS A C 1
ATOM 2121 O O . LYS A 1 258 ? -2.247 -17.789 15.391 1.00 72.44 258 LYS A O 1
ATOM 2126 N N . ALA A 1 259 ? -3.228 -17.642 17.405 1.00 67.50 259 ALA A N 1
ATOM 2127 C CA . ALA A 1 259 ? -2.629 -16.376 17.818 1.00 67.50 259 ALA A CA 1
ATOM 2128 C C . ALA A 1 259 ? -1.524 -16.590 18.871 1.00 67.50 259 ALA A C 1
ATOM 2130 O O . ALA A 1 259 ? -1.576 -15.983 19.933 1.00 67.50 259 ALA A O 1
ATOM 2131 N N . GLU A 1 260 ? -0.564 -17.493 18.619 1.00 68.44 260 GLU A N 1
ATOM 2132 C CA . GLU A 1 260 ? 0.426 -17.923 19.630 1.00 68.44 260 GLU A CA 1
ATOM 2133 C C . GLU A 1 260 ? 1.173 -16.737 20.263 1.00 68.44 260 GLU A C 1
ATOM 2135 O O . GLU A 1 260 ? 1.068 -16.529 21.465 1.00 68.44 260 GLU A O 1
ATOM 2140 N N . ASN A 1 261 ? 1.862 -15.922 19.456 1.00 62.50 261 ASN A N 1
ATOM 2141 C CA . ASN A 1 261 ? 2.584 -14.730 19.934 1.00 62.50 261 ASN A CA 1
ATOM 2142 C C . ASN A 1 261 ? 2.145 -13.428 19.241 1.00 62.50 261 ASN A C 1
ATOM 2144 O O . ASN A 1 261 ? 2.652 -12.347 19.551 1.00 62.50 261 ASN A O 1
ATOM 2148 N N . GLY A 1 262 ? 1.192 -13.512 18.313 1.00 75.38 262 GLY A N 1
ATOM 2149 C CA . GLY A 1 262 ? 0.638 -12.345 17.649 1.00 75.38 262 GLY A CA 1
ATOM 2150 C C . GLY A 1 262 ? -0.423 -12.673 16.607 1.00 75.38 262 GLY A C 1
ATOM 2151 O O . GLY A 1 262 ? -0.575 -13.814 16.177 1.00 75.38 262 GLY A O 1
ATOM 2152 N N . ILE A 1 263 ? -1.153 -11.638 16.215 1.00 75.56 263 ILE A N 1
ATOM 2153 C CA . ILE A 1 263 ? -2.134 -11.635 15.135 1.00 75.56 263 ILE A CA 1
ATOM 2154 C C . ILE A 1 263 ? -1.566 -10.704 14.072 1.00 75.56 263 ILE A C 1
ATOM 2156 O O . ILE A 1 263 ? -1.470 -9.492 14.281 1.00 75.56 263 ILE A O 1
ATOM 2160 N N . ALA A 1 264 ? -1.129 -11.283 12.958 1.00 71.12 264 ALA A N 1
ATOM 2161 C CA . ALA A 1 264 ? -0.660 -10.514 11.819 1.00 71.12 264 ALA A CA 1
ATOM 2162 C C . ALA A 1 264 ? -1.864 -10.040 10.995 1.00 71.12 264 ALA A C 1
ATOM 2164 O O . ALA A 1 264 ? -2.705 -10.848 10.608 1.00 71.12 264 ALA A O 1
ATOM 2165 N N . GLY A 1 265 ? -1.931 -8.742 10.727 1.00 72.19 265 GLY A N 1
ATOM 2166 C CA . GLY A 1 265 ? -2.786 -8.140 9.711 1.00 72.19 265 GLY A CA 1
ATOM 2167 C C . GLY A 1 265 ? -1.940 -7.471 8.630 1.00 72.19 265 GLY A C 1
ATOM 2168 O O . GLY A 1 265 ? -0.706 -7.471 8.692 1.00 72.19 265 GLY A O 1
ATOM 2169 N N . THR A 1 266 ? -2.614 -6.888 7.641 1.00 67.44 266 THR A N 1
ATOM 2170 C CA . THR A 1 266 ? -1.976 -6.197 6.515 1.00 67.44 266 THR A CA 1
ATOM 2171 C C . THR A 1 266 ? -1.185 -4.972 7.004 1.00 67.44 266 THR A C 1
ATOM 2173 O O . THR A 1 266 ? 0.040 -4.961 6.930 1.00 67.44 266 THR A O 1
ATOM 2176 N N . HIS A 1 267 ? -1.835 -4.000 7.651 1.00 71.00 267 HIS A N 1
ATOM 2177 C CA . HIS A 1 267 ? -1.174 -2.762 8.120 1.00 71.00 267 HIS A CA 1
ATOM 2178 C C . HIS A 1 267 ? -0.918 -2.705 9.629 1.00 71.00 267 HIS A C 1
ATOM 2180 O O . HIS A 1 267 ? -0.466 -1.691 10.162 1.00 71.00 267 HIS A O 1
ATOM 2186 N N . TYR A 1 268 ? -1.246 -3.760 10.371 1.00 69.81 268 TYR A N 1
ATOM 2187 C CA . TYR A 1 268 ? -1.036 -3.810 11.815 1.00 69.81 268 TYR A CA 1
ATOM 2188 C C . TYR A 1 268 ? -0.724 -5.227 12.276 1.00 69.81 268 TYR A C 1
ATOM 2190 O O . TYR A 1 268 ? -1.152 -6.210 11.681 1.00 69.81 268 TYR A O 1
ATOM 2198 N N . ALA A 1 269 ? 0.039 -5.321 13.359 1.00 80.06 269 ALA A N 1
ATOM 2199 C CA . ALA A 1 269 ? 0.281 -6.564 14.067 1.00 80.06 269 ALA A CA 1
ATOM 2200 C C . ALA A 1 269 ? -0.080 -6.337 15.531 1.00 80.06 269 ALA A C 1
ATOM 2202 O O . ALA A 1 269 ? 0.349 -5.347 16.128 1.00 80.06 269 ALA A O 1
ATOM 2203 N N . ILE A 1 270 ? -0.874 -7.244 16.087 1.00 87.81 270 ILE A N 1
ATOM 2204 C CA . ILE A 1 270 ? -1.150 -7.294 17.521 1.00 87.81 270 ILE A CA 1
ATOM 2205 C C . ILE A 1 270 ? -0.191 -8.319 18.104 1.00 87.81 270 ILE A C 1
ATOM 2207 O O . ILE A 1 270 ? -0.236 -9.480 17.709 1.00 87.81 270 ILE A O 1
ATOM 2211 N N . LEU A 1 271 ? 0.673 -7.913 19.026 1.00 89.25 271 LEU A N 1
ATOM 2212 C CA . LEU A 1 271 ? 1.555 -8.830 19.751 1.00 89.25 271 LEU A CA 1
ATOM 2213 C C . LEU A 1 271 ? 1.004 -9.082 21.153 1.00 89.25 271 LEU A C 1
ATOM 2215 O O . LEU A 1 271 ? 0.240 -8.273 21.690 1.00 89.25 271 LEU A O 1
ATOM 2219 N N . ASN A 1 272 ? 1.402 -10.204 21.751 1.00 88.38 272 ASN A N 1
ATOM 2220 C CA . ASN A 1 272 ? 1.010 -10.581 23.111 1.00 88.38 272 ASN A CA 1
ATOM 2221 C C . ASN A 1 272 ? -0.516 -10.584 23.348 1.00 88.38 272 ASN A C 1
ATOM 2223 O O . ASN A 1 272 ? -0.969 -9.951 24.303 1.00 88.38 272 ASN A O 1
ATOM 2227 N N . PRO A 1 273 ? -1.339 -11.248 22.512 1.00 89.56 273 PRO A N 1
ATOM 2228 C CA . PRO A 1 273 ? -2.808 -11.158 22.562 1.00 89.56 273 PRO A CA 1
ATOM 2229 C C . PRO A 1 273 ? -3.439 -11.609 23.896 1.00 89.56 273 PRO A C 1
ATOM 2231 O O . PRO A 1 273 ? -4.610 -11.340 24.150 1.00 89.56 273 PRO A O 1
ATOM 2234 N N . GLN A 1 274 ? -2.673 -12.260 24.774 1.00 87.94 274 GLN A N 1
ATOM 2235 C CA . GLN A 1 274 ? -3.057 -12.552 26.156 1.00 87.94 274 GLN A CA 1
ATOM 2236 C C . GLN A 1 274 ? -3.247 -11.297 27.023 1.00 87.94 274 GLN A C 1
ATOM 2238 O O . GLN A 1 274 ? -3.979 -11.341 28.010 1.00 87.94 274 GLN A O 1
ATOM 2243 N N . VAL A 1 275 ? -2.598 -10.181 26.677 1.00 88.06 275 VAL A N 1
ATOM 2244 C CA . VAL A 1 275 ? -2.772 -8.896 27.360 1.00 88.06 275 VAL A CA 1
ATOM 2245 C C . VAL A 1 275 ? -4.057 -8.251 26.849 1.00 88.06 275 VAL A C 1
ATOM 2247 O O . VAL A 1 275 ? -4.120 -7.856 25.680 1.00 88.06 275 VAL A O 1
ATOM 2250 N N . ARG A 1 276 ? -5.058 -8.171 27.735 1.00 90.19 276 ARG A N 1
ATOM 2251 C CA . ARG A 1 276 ? -6.406 -7.661 27.453 1.00 90.19 276 ARG A CA 1
ATOM 2252 C C . ARG A 1 276 ? -6.657 -6.297 28.091 1.00 90.19 276 ARG A C 1
ATOM 2254 O O . ARG A 1 276 ? -6.096 -5.985 29.144 1.00 90.19 276 ARG A O 1
ATOM 2261 N N . ASP A 1 277 ? -7.512 -5.511 27.455 1.00 88.88 277 ASP A N 1
ATOM 2262 C CA . ASP A 1 277 ? -7.950 -4.183 27.877 1.00 88.88 277 ASP A CA 1
ATOM 2263 C C . ASP A 1 277 ? -9.442 -4.170 28.230 1.00 88.88 277 ASP A C 1
ATOM 2265 O O . ASP A 1 277 ? -10.284 -4.675 27.488 1.00 88.88 277 ASP A O 1
ATOM 2269 N N . ASN A 1 278 ? -9.795 -3.527 29.348 1.00 92.88 278 ASN A N 1
ATOM 2270 C CA . ASN A 1 278 ? -11.178 -3.128 29.606 1.00 92.88 278 ASN A CA 1
ATOM 2271 C C . ASN A 1 278 ? -11.395 -1.719 29.043 1.00 92.88 278 ASN A C 1
ATOM 2273 O O . ASN A 1 278 ? -11.140 -0.727 29.729 1.00 92.88 278 ASN A O 1
ATOM 2277 N N . ILE A 1 279 ? -11.859 -1.653 27.794 1.00 95.44 279 ILE A N 1
ATOM 2278 C CA . ILE A 1 279 ? -12.022 -0.404 27.038 1.00 95.44 279 ILE A CA 1
ATOM 2279 C C . ILE A 1 279 ? -12.899 0.611 27.773 1.00 95.44 279 ILE A C 1
ATOM 2281 O O . ILE A 1 279 ? -12.546 1.785 27.843 1.00 95.44 279 ILE A O 1
ATOM 2285 N N . GLU A 1 280 ? -14.013 0.179 28.365 1.00 94.38 280 GLU A N 1
ATOM 2286 C CA . GLU A 1 280 ? -14.931 1.092 29.053 1.00 94.38 280 GLU A CA 1
ATOM 2287 C C . GLU A 1 280 ? -14.287 1.733 30.283 1.00 94.38 280 GLU A C 1
ATOM 2289 O O . GLU A 1 280 ? -14.420 2.939 30.510 1.00 94.38 280 GLU A O 1
ATOM 2294 N N . THR A 1 281 ? -13.583 0.933 31.088 1.00 94.25 281 THR A N 1
ATOM 2295 C CA . THR A 1 281 ? -12.882 1.435 32.272 1.00 94.25 281 THR A CA 1
ATOM 2296 C C . THR A 1 281 ? -11.716 2.330 31.869 1.00 94.25 281 THR A C 1
ATOM 2298 O O . THR A 1 281 ? -11.611 3.443 32.380 1.00 94.25 281 THR A O 1
ATOM 2301 N N . PHE A 1 282 ? -10.881 1.899 30.919 1.00 93.06 282 PHE A N 1
ATOM 2302 C CA . PHE A 1 282 ? -9.733 2.686 30.462 1.00 93.06 282 PHE A CA 1
ATOM 2303 C C . PHE A 1 282 ? -10.148 4.004 29.814 1.00 93.06 282 PHE A C 1
ATOM 2305 O O . PHE A 1 282 ? -9.547 5.035 30.109 1.00 93.06 282 PHE A O 1
ATOM 2312 N N . SER A 1 283 ? -11.206 4.011 29.000 1.00 96.12 283 SER A N 1
ATOM 2313 C CA . SER A 1 283 ? -11.715 5.240 28.388 1.00 96.12 283 SER A CA 1
ATOM 2314 C C . SER A 1 283 ? -12.116 6.272 29.444 1.00 96.12 283 SER A C 1
ATOM 2316 O O . SER A 1 283 ? -11.799 7.448 29.290 1.00 96.12 283 SER A O 1
ATOM 2318 N N . LYS A 1 284 ? -12.769 5.850 30.537 1.00 95.88 284 LYS A N 1
ATOM 2319 C CA . LYS A 1 284 ? -13.151 6.744 31.647 1.00 95.88 284 LYS A CA 1
ATOM 2320 C C . LYS A 1 284 ? -11.941 7.258 32.427 1.00 95.88 284 LYS A C 1
ATOM 2322 O O . LYS A 1 284 ? -11.971 8.387 32.905 1.00 95.88 284 LYS A O 1
ATOM 2327 N N . THR A 1 285 ? -10.878 6.463 32.535 1.00 93.50 285 THR A N 1
ATOM 2328 C CA . THR A 1 285 ? -9.618 6.889 33.162 1.00 93.50 285 THR A CA 1
ATOM 2329 C C . THR A 1 285 ? -8.882 7.920 32.304 1.00 93.50 285 THR A C 1
ATOM 2331 O O . THR A 1 285 ? -8.464 8.955 32.815 1.00 93.50 285 THR A O 1
ATOM 2334 N N . LEU A 1 286 ? -8.749 7.672 30.997 1.00 93.88 286 LEU A N 1
ATOM 2335 C CA . LEU A 1 286 ? -8.060 8.580 30.069 1.00 93.88 286 LEU A CA 1
ATOM 2336 C C . LEU A 1 286 ? -8.845 9.880 29.843 1.00 93.88 286 LEU A C 1
ATOM 2338 O O . LEU A 1 286 ? -8.251 10.961 29.750 1.00 93.88 286 LEU A O 1
ATOM 2342 N N . PHE A 1 287 ? -10.175 9.767 29.796 1.00 95.81 287 PHE A N 1
ATOM 2343 C CA . PHE A 1 287 ? -11.119 10.854 29.554 1.00 95.81 287 PHE A CA 1
ATOM 2344 C C . PHE A 1 287 ? -12.227 10.866 30.621 1.00 95.81 287 PHE A C 1
ATOM 2346 O O . PHE A 1 287 ? -13.360 10.469 30.338 1.00 95.81 287 PHE A O 1
ATOM 2353 N N . PRO A 1 288 ? -11.949 11.377 31.841 1.00 93.94 288 PRO A N 1
ATOM 2354 C CA . PRO A 1 288 ? -12.964 11.509 32.893 1.00 93.94 288 PRO A CA 1
ATOM 2355 C C . PRO A 1 288 ? -14.163 12.359 32.460 1.00 93.94 288 PRO A C 1
ATOM 2357 O O . PRO A 1 288 ? -15.285 12.160 32.920 1.00 93.94 288 PRO A O 1
ATOM 2360 N N . LYS A 1 289 ? -13.911 13.308 31.553 1.00 94.88 289 LYS A N 1
ATOM 2361 C CA . LYS A 1 289 ? -14.926 13.975 30.741 1.00 94.88 289 LYS A CA 1
ATOM 2362 C C . LYS A 1 289 ? -14.760 13.473 29.305 1.00 94.88 289 LYS A C 1
ATOM 2364 O O . LYS A 1 289 ? -13.736 13.800 28.698 1.00 94.88 289 LYS A O 1
ATOM 2369 N N . PRO A 1 290 ? -15.704 12.671 28.785 1.00 94.38 290 PRO A N 1
ATOM 2370 C CA . PRO A 1 290 ? -15.643 12.186 27.414 1.00 94.38 290 PRO A CA 1
ATOM 2371 C C . PRO A 1 290 ? -15.567 13.334 26.401 1.00 94.38 290 PRO A C 1
ATOM 2373 O O . PRO A 1 290 ? -16.101 14.422 26.626 1.00 94.38 290 PRO A O 1
ATOM 2376 N N . THR A 1 291 ? -14.873 13.090 25.293 1.00 95.50 291 THR A N 1
ATOM 2377 C CA . THR A 1 291 ? -14.839 13.970 24.122 1.00 95.50 291 THR A CA 1
ATOM 2378 C C . THR A 1 291 ? -15.547 13.264 22.974 1.00 95.50 291 THR A C 1
ATOM 2380 O O . THR A 1 291 ? -15.620 12.037 22.968 1.00 95.50 291 THR A O 1
ATOM 2383 N N . ALA A 1 292 ? -16.001 14.003 21.959 1.00 95.06 292 ALA A N 1
ATOM 2384 C CA . ALA A 1 292 ? -16.647 13.394 20.794 1.00 95.06 292 ALA A CA 1
ATOM 2385 C C . ALA A 1 292 ? -15.775 12.294 20.147 1.00 95.06 292 ALA A C 1
ATOM 2387 O O . ALA A 1 292 ? -16.276 11.242 19.762 1.00 95.06 292 ALA A O 1
ATOM 2388 N N . SER A 1 293 ? -14.454 12.500 20.089 1.00 95.25 293 SER A N 1
ATOM 2389 C CA . SER A 1 293 ? -13.511 11.509 19.561 1.00 95.25 293 SER A CA 1
ATOM 2390 C C . SER A 1 293 ? -13.394 10.264 20.445 1.00 95.25 293 SER A C 1
ATOM 2392 O O . SER A 1 293 ? -13.360 9.155 19.915 1.00 95.25 293 SER A O 1
ATOM 2394 N N . SER A 1 294 ? -13.342 10.406 21.776 1.00 96.25 294 SER A N 1
ATOM 2395 C CA . SER A 1 294 ? -13.269 9.233 22.658 1.00 96.25 294 SER A CA 1
ATOM 2396 C C . SER A 1 294 ? -14.592 8.465 22.701 1.00 96.25 294 SER A C 1
ATOM 2398 O O . SER A 1 294 ? -14.581 7.235 22.679 1.00 96.25 294 SER A O 1
ATOM 2400 N N . GLU A 1 295 ? -15.729 9.163 22.662 1.00 95.94 295 GLU A N 1
ATOM 2401 C CA . GLU A 1 295 ? -17.058 8.553 22.543 1.00 95.94 295 GLU A CA 1
ATOM 2402 C C . GLU A 1 295 ? -17.210 7.782 21.229 1.00 95.94 295 GLU A C 1
ATOM 2404 O O . GLU A 1 295 ? -17.683 6.646 21.241 1.00 95.94 295 GLU A O 1
ATOM 2409 N N . ALA A 1 296 ? -16.738 8.339 20.109 1.00 95.44 296 ALA A N 1
ATOM 2410 C CA . ALA A 1 296 ? -16.756 7.660 18.815 1.00 95.44 296 ALA A CA 1
ATOM 2411 C C . ALA A 1 296 ? -15.924 6.363 18.817 1.00 95.44 296 ALA A C 1
ATOM 2413 O O . ALA A 1 296 ? -16.358 5.355 18.255 1.00 95.44 296 ALA A O 1
ATOM 2414 N N . LEU A 1 297 ? -14.764 6.348 19.488 1.00 96.94 297 LEU A N 1
ATOM 2415 C CA . LEU A 1 297 ? -13.933 5.145 19.636 1.00 96.94 297 LEU A CA 1
ATOM 2416 C C . LEU A 1 297 ? -14.622 4.063 20.480 1.00 96.94 297 LEU A C 1
ATOM 2418 O O . LEU A 1 297 ? -14.608 2.886 20.113 1.00 96.94 297 LEU A O 1
ATOM 2422 N N . VAL A 1 298 ? -15.269 4.448 21.581 1.00 97.38 298 VAL A N 1
ATOM 2423 C CA . VAL A 1 298 ? -16.046 3.515 22.413 1.00 97.38 298 VAL A CA 1
ATOM 2424 C C . VAL A 1 298 ? -17.271 2.993 21.652 1.00 97.38 298 VAL A C 1
ATOM 2426 O O . VAL A 1 298 ? -17.557 1.797 21.689 1.00 97.38 298 VAL A O 1
ATOM 2429 N N . ALA A 1 299 ? -17.952 3.838 20.876 1.00 97.50 299 ALA A N 1
ATOM 2430 C CA . ALA A 1 299 ? -19.055 3.419 20.012 1.00 97.50 299 ALA A CA 1
ATOM 2431 C C . ALA A 1 299 ? -18.598 2.434 18.921 1.00 97.50 299 ALA A C 1
ATOM 2433 O O . ALA A 1 299 ? -19.262 1.421 18.699 1.00 97.50 299 ALA A O 1
ATOM 2434 N N . LYS A 1 300 ? -17.432 2.660 18.296 1.00 97.50 300 LYS A N 1
ATOM 2435 C CA . LYS A 1 300 ? -16.803 1.707 17.361 1.00 97.50 300 LYS A CA 1
ATOM 2436 C C . LYS A 1 300 ? -16.541 0.357 18.033 1.00 97.50 300 LYS A C 1
ATOM 2438 O O . LYS A 1 300 ? -16.826 -0.685 17.442 1.00 97.50 300 LYS A O 1
ATOM 2443 N N . TYR A 1 301 ? -16.039 0.361 19.268 1.00 97.88 301 TYR A N 1
ATOM 2444 C CA . TYR A 1 301 ? -15.844 -0.861 20.049 1.00 97.88 301 TYR A CA 1
ATOM 2445 C C . TYR A 1 301 ? -17.166 -1.605 20.283 1.00 97.88 301 TYR A C 1
ATOM 2447 O O . TYR A 1 301 ? -17.259 -2.795 19.987 1.00 97.88 301 TYR A O 1
ATOM 2455 N N . HIS A 1 302 ? -18.219 -0.915 20.724 1.00 98.12 302 HIS A N 1
ATOM 2456 C CA . HIS A 1 302 ? -19.538 -1.528 20.898 1.00 98.12 302 HIS A CA 1
ATOM 2457 C C . HIS A 1 302 ? -20.125 -2.065 19.588 1.00 98.12 302 HIS A C 1
ATOM 2459 O O . HIS A 1 302 ? -20.696 -3.159 19.574 1.00 98.12 302 HIS A O 1
ATOM 2465 N N . ALA A 1 303 ? -19.936 -1.348 18.480 1.00 97.50 303 ALA A N 1
ATOM 2466 C CA . ALA A 1 303 ? -20.348 -1.796 17.157 1.00 97.50 303 ALA A CA 1
ATOM 2467 C C . ALA A 1 303 ? -19.650 -3.094 16.753 1.00 97.50 303 ALA A C 1
ATOM 2469 O O . ALA A 1 303 ? -20.307 -4.056 16.349 1.00 97.50 303 ALA A O 1
ATOM 2470 N N . ALA A 1 304 ? -18.340 -3.181 16.986 1.00 96.50 304 ALA A N 1
ATOM 2471 C CA . ALA A 1 304 ? -17.599 -4.419 16.808 1.00 96.50 304 ALA A CA 1
ATOM 2472 C C . ALA A 1 304 ? -18.097 -5.538 17.734 1.00 96.50 304 ALA A C 1
ATOM 2474 O O . ALA A 1 304 ? -18.017 -6.701 17.361 1.00 96.50 304 ALA A O 1
ATOM 2475 N N . LEU A 1 305 ? -18.649 -5.239 18.914 1.00 95.38 305 LEU A N 1
ATOM 2476 C CA . LEU A 1 305 ? -19.265 -6.241 19.794 1.00 95.38 305 LEU A CA 1
ATOM 2477 C C . LEU A 1 305 ? -20.683 -6.666 19.374 1.00 95.38 305 LEU A C 1
ATOM 2479 O O . LEU A 1 305 ? -21.195 -7.646 19.917 1.00 95.38 305 LEU A O 1
ATOM 2483 N N . GLY A 1 306 ? -21.275 -6.002 18.380 1.00 95.31 306 GLY A N 1
ATOM 2484 C CA . GLY A 1 306 ? -22.590 -6.321 17.826 1.00 95.31 306 GLY A CA 1
ATOM 2485 C C . GLY A 1 306 ? -23.700 -5.341 18.190 1.00 95.31 306 GLY A C 1
ATOM 2486 O O . GLY A 1 306 ? -24.863 -5.607 17.884 1.00 95.31 306 GLY A O 1
ATOM 2487 N N . GLN A 1 307 ? -23.377 -4.202 18.805 1.00 96.50 307 GLN A N 1
ATOM 2488 C CA . GLN A 1 307 ? -24.337 -3.113 18.950 1.00 96.50 307 GLN A CA 1
ATOM 2489 C C . GLN A 1 307 ? -24.538 -2.429 17.597 1.00 96.50 307 GLN A C 1
ATOM 2491 O O . GLN A 1 307 ? -23.621 -1.817 17.062 1.00 96.50 307 GLN A O 1
ATOM 2496 N N . ARG A 1 308 ? -25.743 -2.513 17.034 1.00 94.44 308 ARG A N 1
ATOM 2497 C CA . ARG A 1 308 ? -26.034 -1.861 15.754 1.00 94.44 308 ARG A CA 1
ATOM 2498 C C . ARG A 1 308 ? -25.861 -0.335 15.885 1.00 94.44 308 ARG A C 1
ATOM 2500 O O . ARG A 1 308 ? -26.486 0.245 16.778 1.00 94.44 308 ARG A O 1
ATOM 2507 N N . PRO A 1 309 ? -25.050 0.308 15.025 1.00 95.12 309 PRO A N 1
ATOM 2508 C CA . PRO A 1 309 ? -24.937 1.764 14.980 1.00 95.12 309 PRO A CA 1
ATOM 2509 C C . PRO A 1 309 ? -26.276 2.432 14.653 1.00 95.12 309 PRO A C 1
ATOM 2511 O O . PRO A 1 309 ? -27.122 1.838 13.978 1.00 95.12 309 PRO A O 1
ATOM 2514 N N . GLN A 1 310 ? -26.451 3.673 15.108 1.00 92.12 310 GLN A N 1
ATOM 2515 C CA . GLN A 1 310 ? -27.531 4.535 14.620 1.00 92.12 310 GLN A CA 1
ATOM 2516 C C . GLN A 1 310 ? -27.281 4.903 13.148 1.00 92.12 310 GLN A C 1
ATOM 2518 O O . GLN A 1 310 ? -26.162 4.761 12.659 1.00 92.12 310 GLN A O 1
ATOM 2523 N N . ALA A 1 311 ? -28.313 5.354 12.430 1.00 89.44 311 ALA A N 1
ATOM 2524 C CA . ALA A 1 311 ? -28.204 5.680 11.003 1.00 89.44 311 ALA A CA 1
ATOM 2525 C C . ALA A 1 311 ? -27.229 6.841 10.713 1.00 89.44 311 ALA A C 1
ATOM 2527 O O . ALA A 1 311 ? -26.621 6.890 9.647 1.00 89.44 311 ALA A O 1
ATOM 2528 N N . ASP A 1 312 ? -27.070 7.751 11.674 1.00 89.94 312 ASP A N 1
ATOM 2529 C CA . ASP A 1 312 ? -26.129 8.874 11.677 1.00 89.94 312 ASP A CA 1
ATOM 2530 C C . ASP A 1 312 ? -24.784 8.538 12.351 1.00 89.94 312 ASP A C 1
ATOM 2532 O O . ASP A 1 312 ? -23.972 9.429 12.610 1.00 89.94 312 ASP A O 1
ATOM 2536 N N . GLY A 1 313 ? -24.533 7.256 12.638 1.00 91.06 313 GLY A N 1
ATOM 2537 C CA . GLY A 1 313 ? -23.258 6.777 13.159 1.00 91.06 313 GLY A CA 1
ATOM 2538 C C . GLY A 1 313 ? -22.094 7.052 12.202 1.00 91.06 313 GLY A C 1
ATOM 2539 O O . GLY A 1 313 ? -22.260 7.219 10.992 1.00 91.06 313 GLY A O 1
ATOM 2540 N N . SER A 1 314 ? -20.874 7.088 12.745 1.00 94.00 314 SER A N 1
ATOM 2541 C CA . SER A 1 314 ? -19.684 7.293 11.912 1.00 94.00 314 SER A CA 1
ATOM 2542 C C . SER A 1 314 ? -19.424 6.084 11.011 1.00 94.00 314 SER A C 1
ATOM 2544 O O . SER A 1 314 ? -19.754 4.947 11.364 1.00 94.00 314 SER A O 1
ATOM 2546 N N . VAL A 1 315 ? -18.775 6.312 9.865 1.00 95.62 315 VAL A N 1
ATOM 2547 C CA . VAL A 1 315 ? -18.413 5.252 8.910 1.00 95.62 315 VAL A CA 1
ATOM 2548 C C . VAL A 1 315 ? -17.701 4.095 9.617 1.00 95.62 315 VAL A C 1
ATOM 2550 O O . VAL A 1 315 ? -18.054 2.936 9.421 1.00 95.62 315 VAL A O 1
ATOM 2553 N N . GLU A 1 316 ? -16.766 4.384 10.519 1.00 95.38 316 GLU A N 1
ATOM 2554 C CA . GLU A 1 316 ? -16.005 3.382 11.268 1.00 95.38 316 GLU A CA 1
ATOM 2555 C C . GLU A 1 316 ? -16.886 2.497 12.156 1.00 95.38 316 GLU A C 1
ATOM 2557 O O . GLU A 1 316 ? -16.578 1.316 12.319 1.00 95.38 316 GLU A O 1
ATOM 2562 N N . GLN A 1 317 ? -17.981 3.027 12.712 1.00 95.69 317 GLN A N 1
ATOM 2563 C CA . GLN A 1 317 ? -18.939 2.236 13.492 1.00 95.69 317 GLN A CA 1
ATOM 2564 C C . GLN A 1 317 ? -19.677 1.245 12.590 1.00 95.69 317 GLN A C 1
ATOM 2566 O O . GLN A 1 317 ? -19.770 0.061 12.918 1.00 95.69 317 GLN A O 1
ATOM 2571 N N . HIS A 1 318 ? -20.151 1.705 11.429 1.00 96.62 318 HIS A N 1
ATOM 2572 C CA . HIS A 1 318 ? -20.813 0.849 10.443 1.00 96.62 318 HIS A CA 1
ATOM 2573 C C . HIS A 1 318 ? -19.867 -0.242 9.918 1.00 96.62 318 HIS A C 1
ATOM 2575 O O . HIS A 1 318 ? -20.231 -1.419 9.894 1.00 96.62 318 HIS A O 1
ATOM 2581 N N . LEU A 1 319 ? -18.618 0.108 9.592 1.00 96.38 319 LEU A N 1
ATOM 2582 C CA . LEU A 1 319 ? -17.600 -0.854 9.156 1.00 96.38 319 LEU A CA 1
ATOM 2583 C C . LEU A 1 319 ? -17.251 -1.877 10.251 1.00 96.38 319 LEU A C 1
ATOM 2585 O O . LEU A 1 319 ? -17.097 -3.065 9.957 1.00 96.38 319 LEU A O 1
ATOM 2589 N N . ALA A 1 320 ? -17.156 -1.446 11.513 1.00 96.06 320 ALA A N 1
ATOM 2590 C CA . ALA A 1 320 ? -16.920 -2.335 12.651 1.00 96.06 320 ALA A CA 1
ATOM 2591 C C . ALA A 1 320 ? -18.081 -3.322 12.865 1.00 96.06 320 ALA A C 1
ATOM 2593 O O . ALA A 1 320 ? -17.845 -4.507 13.114 1.00 96.06 320 ALA A O 1
ATOM 2594 N N . TYR A 1 321 ? -19.324 -2.860 12.708 1.00 96.25 321 TYR A N 1
ATOM 2595 C CA . TYR A 1 321 ? -20.514 -3.707 12.792 1.00 96.25 321 TYR A CA 1
ATOM 2596 C C . TYR A 1 321 ? -20.602 -4.723 11.644 1.00 96.25 321 TYR A C 1
ATOM 2598 O O . TYR A 1 321 ? -20.904 -5.893 11.876 1.00 96.25 321 TYR A O 1
ATOM 2606 N N . LEU A 1 322 ? -20.261 -4.329 10.413 1.00 95.56 322 LEU A N 1
ATOM 2607 C CA . LEU A 1 322 ? -20.147 -5.266 9.287 1.00 95.56 322 LEU A CA 1
ATOM 2608 C C . LEU A 1 322 ? -19.093 -6.348 9.550 1.00 95.56 322 LEU A C 1
ATOM 2610 O O . LEU A 1 322 ? -19.339 -7.529 9.303 1.00 95.56 322 LEU A O 1
ATOM 2614 N N . GLY A 1 323 ? -17.944 -5.961 10.113 1.00 94.00 323 GLY A N 1
ATOM 2615 C CA . GLY A 1 323 ? -16.920 -6.907 10.555 1.00 94.00 323 GLY A CA 1
ATOM 2616 C C . GLY A 1 323 ? -17.456 -7.904 11.586 1.00 94.00 323 GLY A C 1
ATOM 2617 O O . GLY A 1 323 ? -17.218 -9.102 11.453 1.00 94.00 323 GLY A O 1
ATOM 2618 N N . TYR A 1 324 ? -18.236 -7.435 12.567 1.00 94.81 324 TYR A N 1
ATOM 2619 C CA . TYR A 1 324 ? -18.914 -8.297 13.542 1.00 94.81 324 TYR A CA 1
ATOM 2620 C C . TYR A 1 324 ? -19.839 -9.326 12.881 1.00 94.81 324 TYR A C 1
ATOM 2622 O O . TYR A 1 324 ? -19.763 -10.514 13.206 1.00 94.81 324 TYR A O 1
ATOM 2630 N N . LEU A 1 325 ? -20.704 -8.891 11.962 1.00 94.25 325 LEU A N 1
ATOM 2631 C CA . LEU A 1 325 ? -21.629 -9.786 11.262 1.00 94.25 325 LEU A CA 1
ATOM 2632 C C . LEU A 1 325 ? -20.872 -10.855 10.464 1.00 94.25 325 LEU A C 1
ATOM 2634 O O . LEU A 1 325 ? -21.218 -12.034 10.533 1.00 94.25 325 LEU A O 1
ATOM 2638 N N . ALA A 1 326 ? -19.794 -10.467 9.778 1.00 91.81 326 ALA A N 1
ATOM 2639 C CA . ALA A 1 326 ? -18.979 -11.395 9.002 1.00 91.81 326 ALA A CA 1
ATOM 2640 C C . ALA A 1 326 ? -18.286 -12.456 9.872 1.00 91.81 326 ALA A C 1
ATOM 2642 O O . ALA A 1 326 ? -18.326 -13.637 9.535 1.00 91.81 326 ALA A O 1
ATOM 2643 N N . VAL A 1 327 ? -17.690 -12.076 11.010 1.00 89.81 327 VAL A N 1
ATOM 2644 C CA . VAL A 1 327 ? -16.981 -13.046 11.870 1.00 89.81 327 VAL A CA 1
ATOM 2645 C C . VAL A 1 327 ? -17.918 -13.924 12.700 1.00 89.81 327 VAL A C 1
ATOM 2647 O O . VAL A 1 327 ? -17.492 -14.973 13.171 1.00 89.81 327 VAL A O 1
ATOM 2650 N N . THR A 1 328 ? -19.181 -13.529 12.890 1.00 89.44 328 THR A N 1
ATOM 2651 C CA . THR A 1 328 ? -20.175 -14.290 13.675 1.00 89.44 328 THR A CA 1
ATOM 2652 C C . THR A 1 328 ? -21.116 -15.152 12.834 1.00 89.44 328 THR A C 1
ATOM 2654 O O . THR A 1 328 ? -22.187 -15.525 13.308 1.00 89.44 328 THR A O 1
ATOM 2657 N N . ASP A 1 329 ? -20.704 -15.493 11.608 1.00 81.69 329 ASP A N 1
ATOM 2658 C CA . ASP A 1 329 ? -21.449 -16.344 10.664 1.00 81.69 329 ASP A CA 1
ATOM 2659 C C . ASP A 1 329 ? -22.834 -15.784 10.280 1.00 81.69 329 ASP A C 1
ATOM 2661 O O . ASP A 1 329 ? -23.751 -16.506 9.899 1.00 81.69 329 ASP A O 1
ATOM 2665 N N . LYS A 1 330 ? -22.988 -14.457 10.350 1.00 87.25 330 LYS A N 1
ATOM 2666 C CA . LYS A 1 330 ? -24.173 -13.713 9.892 1.00 87.25 330 LYS A CA 1
ATOM 2667 C C . LYS A 1 330 ? -23.919 -13.052 8.544 1.00 87.25 330 LYS A C 1
ATOM 2669 O O . LYS A 1 330 ? -24.340 -11.929 8.279 1.00 87.25 330 LYS A O 1
ATOM 2674 N N . ILE A 1 331 ? -23.171 -13.735 7.682 1.00 84.81 331 ILE A N 1
ATOM 2675 C CA . ILE A 1 331 ? -22.703 -13.148 6.427 1.00 84.81 331 ILE A CA 1
ATOM 2676 C C . ILE A 1 331 ? -23.843 -12.864 5.439 1.00 84.81 331 ILE A C 1
ATOM 2678 O O . ILE A 1 331 ? -23.745 -11.979 4.585 1.00 84.81 331 ILE A O 1
ATOM 2682 N N . ASP A 1 332 ? -24.946 -13.597 5.573 1.00 84.62 332 ASP A N 1
ATOM 2683 C CA . ASP A 1 332 ? -26.151 -13.385 4.780 1.00 84.62 332 ASP A CA 1
ATOM 2684 C C . ASP A 1 332 ? -26.916 -12.115 5.195 1.00 84.62 332 ASP A C 1
ATOM 2686 O O . ASP A 1 332 ? -27.593 -11.526 4.353 1.00 84.62 332 ASP A O 1
ATOM 2690 N N . ASP A 1 333 ? -26.698 -11.610 6.415 1.00 85.69 333 ASP A N 1
ATOM 2691 C CA . ASP A 1 333 ? -27.319 -10.378 6.923 1.00 85.69 333 ASP A CA 1
ATOM 2692 C C . ASP A 1 333 ? -26.612 -9.104 6.408 1.00 85.69 333 ASP A C 1
ATOM 2694 O O . ASP A 1 333 ? -27.165 -8.004 6.496 1.00 85.69 333 ASP A O 1
ATOM 2698 N N . LEU A 1 334 ? -25.398 -9.220 5.843 1.00 88.00 334 LEU A N 1
ATOM 2699 C CA . LEU A 1 334 ? -24.584 -8.065 5.425 1.00 88.00 334 LEU A CA 1
ATOM 2700 C C . LEU A 1 334 ? -25.298 -7.175 4.398 1.00 88.00 334 LEU A C 1
ATOM 2702 O O . LEU A 1 334 ? -25.298 -5.953 4.530 1.00 88.00 334 LEU A O 1
ATOM 2706 N N . ALA A 1 335 ? -25.921 -7.774 3.378 1.00 86.56 335 ALA A N 1
ATOM 2707 C CA . ALA A 1 335 ? -26.613 -7.021 2.330 1.00 86.56 335 ALA A CA 1
ATOM 2708 C C . ALA A 1 335 ? -27.871 -6.320 2.863 1.00 86.56 335 ALA A C 1
ATOM 2710 O O . ALA A 1 335 ? -28.179 -5.204 2.445 1.00 86.56 335 ALA A O 1
ATOM 2711 N N . GLN A 1 336 ? -28.571 -6.949 3.813 1.00 87.75 336 GLN A N 1
ATOM 2712 C CA . GLN A 1 336 ? -29.752 -6.362 4.440 1.00 87.75 336 GLN A CA 1
ATOM 2713 C C . GLN A 1 336 ? -29.385 -5.111 5.242 1.00 87.75 336 GLN A C 1
ATOM 2715 O O . GLN A 1 336 ? -30.112 -4.125 5.193 1.00 87.75 336 GLN A O 1
ATOM 2720 N N . TYR A 1 337 ? -28.237 -5.111 5.917 1.00 89.00 337 TYR A N 1
ATOM 2721 C CA . TYR A 1 337 ? -27.779 -3.945 6.669 1.00 89.00 337 TYR A CA 1
ATOM 2722 C C . TYR A 1 337 ? -27.574 -2.694 5.798 1.00 89.00 337 TYR A C 1
ATOM 2724 O O . TYR A 1 337 ? -27.904 -1.588 6.205 1.00 89.00 337 TYR A O 1
ATOM 2732 N N . ILE A 1 338 ? -27.072 -2.844 4.570 1.00 85.69 338 ILE A N 1
ATOM 2733 C CA . ILE A 1 338 ? -26.844 -1.690 3.679 1.00 85.69 338 ILE A CA 1
ATOM 2734 C C . ILE A 1 338 ? -28.152 -1.111 3.120 1.00 85.69 338 ILE A C 1
ATOM 2736 O O . ILE A 1 338 ? -28.185 0.045 2.691 1.00 85.69 338 ILE A O 1
ATOM 2740 N N . SER A 1 339 ? -29.241 -1.886 3.140 1.00 73.75 339 SER A N 1
ATOM 2741 C CA . SER A 1 339 ? -30.547 -1.439 2.639 1.00 73.75 339 SER A CA 1
ATOM 2742 C C . SER A 1 339 ? -31.227 -0.372 3.509 1.00 73.75 339 SER A C 1
ATOM 2744 O O . SER A 1 339 ? -32.255 0.167 3.107 1.00 73.75 339 SER A O 1
ATOM 2746 N N . ASP A 1 340 ? -30.639 -0.034 4.659 1.00 71.94 340 ASP A N 1
ATOM 2747 C CA . ASP A 1 340 ? -31.120 1.015 5.554 1.00 71.94 340 ASP A CA 1
ATOM 2748 C C . ASP A 1 340 ? -30.900 2.444 5.006 1.00 71.94 340 ASP A C 1
ATOM 2750 O O . ASP A 1 340 ? -30.153 2.687 4.044 1.00 71.94 340 ASP A O 1
ATOM 2754 N N . ASP A 1 341 ? -31.515 3.419 5.689 1.00 83.38 341 ASP A N 1
ATOM 2755 C CA . ASP A 1 341 ? -31.345 4.865 5.485 1.00 83.38 341 ASP A CA 1
ATOM 2756 C C . ASP A 1 341 ? -29.955 5.358 5.940 1.00 83.38 341 ASP A C 1
ATOM 2758 O O . ASP A 1 341 ? -29.813 6.160 6.861 1.00 83.38 341 ASP A O 1
ATOM 2762 N N . LEU A 1 342 ? -28.902 4.860 5.290 1.00 91.38 342 LEU A N 1
ATOM 2763 C CA . LEU A 1 342 ? -27.533 5.350 5.436 1.00 91.38 342 LEU A CA 1
ATOM 2764 C C . LEU A 1 342 ? -27.286 6.555 4.522 1.00 91.38 342 LEU A C 1
ATOM 2766 O O . LEU A 1 342 ? -27.815 6.633 3.407 1.00 91.38 342 LEU A O 1
ATOM 2770 N N . SER A 1 343 ? -26.411 7.463 4.963 1.00 92.75 343 SER A N 1
ATOM 2771 C CA . SER A 1 343 ? -25.897 8.528 4.097 1.00 92.75 343 SER A CA 1
ATOM 2772 C C . SER A 1 343 ? -25.197 7.931 2.858 1.00 92.75 343 SER A C 1
ATOM 2774 O O . SER A 1 343 ? -24.681 6.810 2.924 1.00 92.75 343 SER A O 1
ATOM 2776 N N . PRO A 1 344 ? -25.132 8.650 1.719 1.00 92.25 344 PRO A N 1
ATOM 2777 C CA . PRO A 1 344 ? -24.470 8.142 0.515 1.00 92.25 344 PRO A CA 1
ATOM 2778 C C . PRO A 1 344 ? -23.005 7.735 0.737 1.00 92.25 344 PRO A C 1
ATOM 2780 O O . PRO A 1 344 ? -22.568 6.710 0.217 1.00 92.25 344 PRO A O 1
ATOM 2783 N N . GLU A 1 345 ? -22.262 8.502 1.539 1.00 92.69 345 GLU A N 1
ATOM 2784 C CA . GLU A 1 345 ? -20.859 8.228 1.870 1.00 92.69 345 GLU A CA 1
ATOM 2785 C C . GLU A 1 345 ? -20.712 6.952 2.709 1.00 92.69 345 GLU A C 1
ATOM 2787 O O . GLU A 1 345 ? -19.958 6.048 2.340 1.00 92.69 345 GLU A O 1
ATOM 2792 N N . THR A 1 346 ? -21.495 6.830 3.787 1.00 94.75 346 THR A N 1
ATOM 2793 C CA . THR A 1 346 ? -21.500 5.639 4.645 1.00 94.75 346 THR A CA 1
ATOM 2794 C C . THR A 1 346 ? -21.934 4.405 3.866 1.00 94.75 346 THR A C 1
ATOM 2796 O O . THR A 1 346 ? -21.311 3.349 3.989 1.00 94.75 346 THR A O 1
ATOM 2799 N N . ARG A 1 347 ? -22.963 4.531 3.017 1.00 94.19 347 ARG A N 1
ATOM 2800 C CA . ARG A 1 347 ? -23.428 3.446 2.148 1.00 94.19 347 ARG A CA 1
ATOM 2801 C C . ARG A 1 347 ? -22.318 2.981 1.212 1.00 94.19 347 ARG A C 1
ATOM 2803 O O . ARG A 1 347 ? -22.047 1.786 1.173 1.00 94.19 347 ARG A O 1
ATOM 2810 N N . ARG A 1 348 ? -21.641 3.904 0.520 1.00 93.75 348 ARG A N 1
ATOM 2811 C CA . ARG A 1 348 ? -20.525 3.581 -0.385 1.00 93.75 348 ARG A CA 1
ATOM 2812 C C . ARG A 1 348 ? -19.392 2.862 0.348 1.00 93.75 348 ARG A C 1
ATOM 2814 O O . ARG A 1 348 ? -18.929 1.824 -0.118 1.00 93.75 348 ARG A O 1
ATOM 2821 N N . ALA A 1 349 ? -18.973 3.368 1.509 1.00 95.31 349 ALA A N 1
ATOM 2822 C CA . ALA A 1 349 ? -17.932 2.731 2.319 1.00 95.31 349 ALA A CA 1
ATOM 2823 C C . ALA A 1 349 ? -18.338 1.316 2.775 1.00 95.31 349 ALA A C 1
ATOM 2825 O O . ALA A 1 349 ? -17.533 0.384 2.715 1.00 95.31 349 ALA A O 1
ATOM 2826 N N . CYS A 1 350 ? -19.599 1.138 3.175 1.00 95.88 350 CYS A N 1
ATOM 2827 C CA . CYS A 1 350 ? -20.150 -0.168 3.524 1.00 95.88 350 CYS A CA 1
ATOM 2828 C C . CYS A 1 350 ? -20.182 -1.115 2.318 1.00 95.88 350 CYS A C 1
ATOM 2830 O O . CYS A 1 350 ? -19.784 -2.266 2.458 1.00 95.88 350 CYS A O 1
ATOM 2832 N N . GLU A 1 351 ? -20.602 -0.659 1.135 1.00 95.44 351 GLU A N 1
ATOM 2833 C CA . GLU A 1 351 ? -20.648 -1.488 -0.077 1.00 95.44 351 GLU A CA 1
ATOM 2834 C C . GLU A 1 351 ? -19.250 -1.982 -0.477 1.00 95.44 351 GLU A C 1
ATOM 2836 O O . GLU A 1 351 ? -19.083 -3.172 -0.751 1.00 95.44 351 GLU A O 1
ATOM 2841 N N . LEU A 1 352 ? -18.229 -1.117 -0.419 1.00 96.50 352 LEU A N 1
ATOM 2842 C CA . LEU A 1 352 ? -16.831 -1.513 -0.634 1.00 96.50 352 LEU A CA 1
ATOM 2843 C C . LEU A 1 352 ? -16.375 -2.556 0.397 1.00 96.50 352 LEU A C 1
ATOM 2845 O O . LEU A 1 352 ? -15.765 -3.564 0.037 1.00 96.50 352 LEU A O 1
ATOM 2849 N N . LYS A 1 353 ? -16.723 -2.373 1.677 1.00 96.56 353 LYS A N 1
ATOM 2850 C CA . LYS A 1 353 ? -16.401 -3.355 2.722 1.00 96.56 353 LYS A CA 1
ATOM 2851 C C . LYS A 1 353 ? -17.142 -4.679 2.532 1.00 96.56 353 LYS A C 1
ATOM 2853 O O . LYS A 1 353 ? -16.585 -5.726 2.842 1.00 96.56 353 LYS A O 1
ATOM 2858 N N . LEU A 1 354 ? -18.364 -4.670 2.003 1.00 95.81 354 LEU A N 1
ATOM 2859 C CA . LEU A 1 354 ? -19.098 -5.892 1.665 1.00 95.81 354 LEU A CA 1
ATOM 2860 C C . LEU A 1 354 ? -18.416 -6.685 0.556 1.00 95.81 354 LEU A C 1
ATOM 2862 O O . LEU A 1 354 ? -18.343 -7.906 0.663 1.00 95.81 354 LEU A O 1
ATOM 2866 N N . ILE A 1 355 ? -17.908 -6.011 -0.481 1.00 96.12 355 ILE A N 1
ATOM 2867 C CA . ILE A 1 355 ? -17.122 -6.664 -1.538 1.00 96.12 355 ILE A CA 1
ATOM 2868 C C . ILE A 1 355 ? -15.922 -7.389 -0.914 1.00 96.12 355 ILE A C 1
ATOM 2870 O O . ILE A 1 355 ? -15.711 -8.570 -1.187 1.00 96.12 355 ILE A O 1
ATOM 2874 N N . GLU A 1 356 ? -15.187 -6.707 -0.031 1.00 94.75 356 GLU A N 1
ATOM 2875 C CA . GLU A 1 356 ? -14.042 -7.275 0.691 1.00 94.75 356 GLU A CA 1
ATOM 2876 C C . GLU A 1 356 ? -14.444 -8.493 1.544 1.00 94.75 356 GLU A C 1
ATOM 2878 O O . GLU A 1 356 ? -13.849 -9.560 1.417 1.00 94.75 356 GLU A O 1
ATOM 2883 N N . LEU A 1 357 ? -15.491 -8.376 2.369 1.00 93.38 357 LEU A N 1
ATOM 2884 C CA . LEU A 1 357 ? -15.943 -9.448 3.268 1.00 93.38 357 LEU A CA 1
ATOM 2885 C C . LEU A 1 357 ? -16.525 -10.657 2.512 1.00 93.38 357 LEU A C 1
ATOM 2887 O O . LEU A 1 357 ? -16.326 -11.805 2.922 1.00 93.38 357 LEU A O 1
ATOM 2891 N N . TYR A 1 358 ? -17.228 -10.435 1.397 1.00 93.62 358 TYR A N 1
ATOM 2892 C CA . TYR A 1 358 ? -17.708 -11.528 0.549 1.00 93.62 358 TYR A CA 1
ATOM 2893 C C . TYR A 1 358 ? -16.558 -12.255 -0.145 1.00 93.62 358 TYR A C 1
ATOM 2895 O O . TYR A 1 358 ? -16.548 -13.483 -0.140 1.00 93.62 358 TYR A O 1
ATOM 2903 N N . ALA A 1 359 ? -15.561 -11.539 -0.664 1.00 91.94 359 ALA A N 1
ATOM 2904 C CA . ALA A 1 359 ? -14.372 -12.170 -1.235 1.00 91.94 359 ALA A CA 1
ATOM 2905 C C . ALA A 1 359 ? -13.573 -12.947 -0.173 1.00 91.94 359 ALA A C 1
ATOM 2907 O O . ALA A 1 359 ? -13.209 -14.102 -0.381 1.00 91.94 359 ALA A O 1
ATOM 2908 N N . GLN A 1 360 ? -13.382 -12.367 1.016 1.00 89.31 360 GLN A N 1
ATOM 2909 C CA . GLN A 1 360 ? -12.660 -13.000 2.128 1.00 89.31 360 GLN A CA 1
ATOM 2910 C C . GLN A 1 360 ? -13.288 -14.322 2.599 1.00 89.31 360 GLN A C 1
ATOM 2912 O O . GLN A 1 360 ? -12.592 -15.211 3.093 1.00 89.31 360 GLN A O 1
ATOM 2917 N N . SER A 1 361 ? -14.605 -14.453 2.454 1.00 88.06 361 SER A N 1
ATOM 2918 C CA . SER A 1 361 ? -15.386 -15.628 2.858 1.00 88.06 361 SER A CA 1
ATOM 2919 C C . SER A 1 361 ? -15.656 -16.625 1.723 1.00 88.06 361 SER A C 1
ATOM 2921 O O . SER A 1 361 ? -16.392 -17.593 1.931 1.00 88.06 361 SER A O 1
ATOM 2923 N N . GLY A 1 362 ? -15.102 -16.402 0.524 1.00 88.50 362 GLY A N 1
ATOM 2924 C CA . GLY A 1 362 ? -15.320 -17.255 -0.650 1.00 88.50 362 GLY A CA 1
ATOM 2925 C C . GLY A 1 362 ? -16.730 -17.154 -1.245 1.00 88.50 362 GLY A C 1
ATOM 2926 O O . GLY A 1 362 ? -17.220 -18.094 -1.872 1.00 88.50 362 GLY A O 1
ATOM 2927 N N . ARG A 1 363 ? -17.434 -16.036 -1.027 1.00 90.50 363 ARG A N 1
ATOM 2928 C CA . ARG A 1 363 ? -18.744 -15.723 -1.629 1.00 90.50 363 ARG A CA 1
ATOM 2929 C C . ARG A 1 363 ? -18.562 -14.921 -2.925 1.00 90.50 363 ARG A C 1
ATOM 2931 O O . ARG A 1 363 ? -19.186 -13.872 -3.103 1.00 90.50 363 ARG A O 1
ATOM 2938 N N . ASP A 1 364 ? -17.734 -15.430 -3.833 1.00 88.38 364 ASP A N 1
ATOM 2939 C CA . ASP A 1 364 ? -17.266 -14.717 -5.032 1.00 88.38 364 ASP A CA 1
ATOM 2940 C C . ASP A 1 364 ? -18.399 -14.233 -5.942 1.00 88.38 364 ASP A C 1
ATOM 2942 O O . ASP A 1 364 ? -18.307 -13.152 -6.520 1.00 88.38 364 ASP A O 1
ATOM 2946 N N . GLU A 1 365 ? -19.506 -14.975 -6.035 1.00 91.56 365 GLU A N 1
ATOM 2947 C CA . GLU A 1 365 ? -20.682 -14.557 -6.810 1.00 91.56 365 GLU A CA 1
ATOM 2948 C C . GLU A 1 365 ? -21.311 -13.271 -6.249 1.00 91.56 365 GLU A C 1
ATOM 2950 O O . GLU A 1 365 ? -21.635 -12.352 -7.005 1.00 91.56 365 GLU A O 1
ATOM 2955 N N . LYS A 1 366 ? -21.438 -13.167 -4.916 1.00 92.88 366 LYS A N 1
ATOM 2956 C CA . LYS A 1 366 ? -21.978 -11.971 -4.247 1.00 92.88 366 LYS A CA 1
ATOM 2957 C C . LYS A 1 366 ? -21.007 -10.796 -4.362 1.00 92.88 366 LYS A C 1
ATOM 2959 O O . LYS A 1 366 ? -21.438 -9.676 -4.640 1.00 92.88 366 LYS A O 1
ATOM 2964 N N . ALA A 1 367 ? -19.708 -11.053 -4.192 1.00 93.56 367 ALA A N 1
ATOM 2965 C CA . ALA A 1 367 ? -18.671 -10.038 -4.355 1.00 93.56 367 ALA A CA 1
ATOM 2966 C C . ALA A 1 367 ? -18.644 -9.492 -5.794 1.00 93.56 367 ALA A C 1
ATOM 2968 O O . ALA A 1 367 ? -18.680 -8.279 -5.993 1.00 93.56 367 ALA A O 1
ATOM 2969 N N . SER A 1 368 ? -18.685 -10.380 -6.792 1.00 93.00 368 SER A N 1
ATOM 2970 C CA . SER A 1 368 ? -18.681 -10.033 -8.219 1.00 93.00 368 SER A CA 1
ATOM 2971 C C . SER A 1 368 ? -19.928 -9.253 -8.638 1.00 93.00 368 SER A C 1
ATOM 2973 O O . SER A 1 368 ? -19.831 -8.317 -9.430 1.00 93.00 368 SER A O 1
ATOM 2975 N N . ALA A 1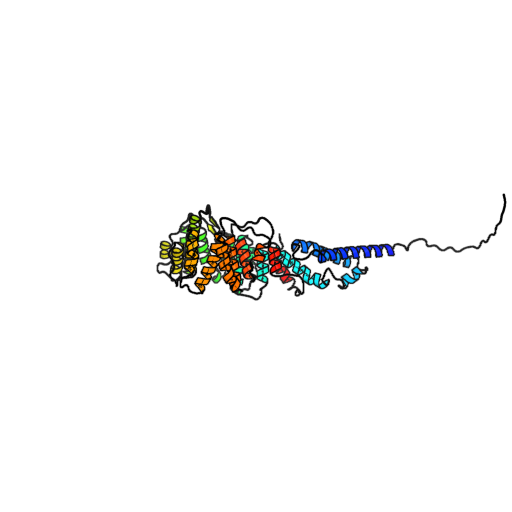 369 ? -21.103 -9.593 -8.096 1.00 92.56 369 ALA A N 1
ATOM 2976 C CA . ALA A 1 369 ? -22.341 -8.867 -8.376 1.00 92.56 369 ALA A CA 1
ATOM 2977 C C . ALA A 1 369 ? -22.290 -7.412 -7.877 1.00 92.56 369 ALA A C 1
ATOM 2979 O O . ALA A 1 369 ? -22.727 -6.500 -8.582 1.00 92.56 369 ALA A O 1
ATOM 2980 N N . LEU A 1 370 ? -21.733 -7.179 -6.683 1.00 92.94 370 LEU A N 1
ATOM 2981 C CA . LEU A 1 370 ? -21.507 -5.827 -6.166 1.00 92.94 370 LEU A CA 1
ATOM 2982 C C . LEU A 1 370 ? -20.420 -5.100 -6.961 1.00 92.94 370 LEU A C 1
ATOM 2984 O O . LEU A 1 370 ? -20.639 -3.965 -7.377 1.00 92.94 370 LEU A O 1
ATOM 2988 N N . LEU A 1 371 ? -19.298 -5.768 -7.237 1.00 94.00 371 LEU A N 1
ATOM 2989 C CA . LEU A 1 371 ? -18.200 -5.226 -8.037 1.00 94.00 371 LEU A CA 1
ATOM 2990 C C . LEU A 1 371 ? -18.686 -4.724 -9.402 1.00 94.00 371 LEU A C 1
ATOM 2992 O O . LEU A 1 371 ? -18.364 -3.604 -9.788 1.00 94.00 371 LEU A O 1
ATOM 2996 N N . ALA A 1 372 ? -19.528 -5.497 -10.095 1.00 93.69 372 ALA A N 1
ATOM 2997 C CA . ALA A 1 372 ? -20.068 -5.126 -11.401 1.00 93.69 372 ALA A CA 1
ATOM 2998 C C . ALA A 1 372 ? -20.820 -3.782 -11.385 1.00 93.69 372 ALA A C 1
ATOM 3000 O O . ALA A 1 372 ? -20.747 -3.041 -12.365 1.00 93.69 372 ALA A O 1
ATOM 3001 N N . ARG A 1 373 ? -21.495 -3.429 -10.280 1.00 90.62 373 ARG A N 1
ATOM 3002 C CA . ARG A 1 373 ? -22.174 -2.126 -10.129 1.00 90.62 373 ARG A CA 1
ATOM 3003 C C . ARG A 1 373 ? -21.172 -0.969 -10.121 1.00 90.62 373 ARG A C 1
ATOM 3005 O O . ARG A 1 373 ? -21.395 0.028 -10.799 1.00 90.62 373 ARG A O 1
ATOM 3012 N N . PHE A 1 374 ? -20.058 -1.126 -9.406 1.00 94.19 374 PHE A N 1
ATOM 3013 C CA . PHE A 1 374 ? -18.973 -0.139 -9.375 1.00 94.19 374 PHE A CA 1
ATOM 3014 C C . PHE A 1 374 ? -18.222 -0.084 -10.710 1.00 94.19 374 PHE A C 1
ATOM 3016 O O . PHE A 1 374 ? -17.935 0.994 -11.222 1.00 94.19 374 PHE A O 1
ATOM 3023 N N . THR A 1 375 ? -17.961 -1.236 -11.334 1.00 91.06 375 THR A N 1
ATOM 3024 C CA . THR A 1 375 ? -17.302 -1.291 -12.648 1.00 91.06 375 THR A CA 1
ATOM 3025 C C . THR A 1 375 ? -18.131 -0.608 -13.738 1.00 91.06 375 THR A C 1
ATOM 3027 O O . THR A 1 375 ? -17.561 0.047 -14.605 1.00 91.06 375 THR A O 1
ATOM 3030 N N . GLN A 1 376 ? -19.465 -0.711 -13.690 1.00 90.12 376 GLN A N 1
ATOM 3031 C CA . GLN A 1 376 ? -20.357 0.003 -14.613 1.00 90.12 376 GLN A CA 1
ATOM 3032 C C . GLN A 1 376 ? -20.301 1.526 -14.442 1.00 90.12 376 GLN A C 1
ATOM 3034 O O . GLN A 1 376 ? -20.416 2.240 -15.436 1.00 90.12 376 GLN A O 1
ATOM 3039 N N . ALA A 1 377 ? -20.114 2.023 -13.214 1.00 83.62 377 ALA A N 1
ATOM 3040 C CA . ALA A 1 377 ? -19.918 3.451 -12.958 1.00 83.62 377 ALA A CA 1
ATOM 3041 C C . ALA A 1 377 ? -18.562 3.951 -13.498 1.00 83.62 377 ALA A C 1
ATOM 3043 O O . ALA A 1 377 ? -18.471 5.074 -13.995 1.00 83.62 377 ALA A O 1
ATOM 3044 N N . GLY A 1 378 ? -17.537 3.092 -13.470 1.00 88.75 378 GLY A N 1
ATOM 3045 C CA . GLY A 1 378 ? -16.195 3.387 -13.972 1.00 88.75 378 GLY A CA 1
ATOM 3046 C C . GLY A 1 378 ? -15.391 4.318 -13.055 1.00 88.75 378 GLY A C 1
ATOM 3047 O O . GLY A 1 378 ? -15.809 4.656 -11.951 1.00 88.75 378 GLY A O 1
ATOM 3048 N N . GLY A 1 379 ? -14.205 4.727 -13.517 1.00 91.25 379 GLY A N 1
ATOM 3049 C CA . GLY A 1 379 ? -13.345 5.675 -12.800 1.00 91.25 379 GLY A CA 1
ATOM 3050 C C . GLY A 1 379 ? -12.858 5.172 -11.435 1.00 91.25 379 GLY A C 1
ATOM 3051 O O . GLY A 1 379 ? -12.606 3.983 -11.253 1.00 91.25 379 GLY A O 1
ATOM 3052 N N . GLU A 1 380 ? -12.733 6.095 -10.477 1.00 91.38 380 GLU A N 1
ATOM 3053 C CA . GLU A 1 380 ? -12.219 5.827 -9.125 1.00 91.38 380 GLU A CA 1
ATOM 3054 C C . GLU A 1 380 ? -13.037 4.760 -8.376 1.00 91.38 380 GLU A C 1
ATOM 3056 O O . GLU A 1 380 ? -12.478 3.920 -7.674 1.00 91.38 380 GLU A O 1
ATOM 3061 N N . ASP A 1 381 ? -14.358 4.749 -8.564 1.00 92.00 381 ASP A N 1
ATOM 3062 C CA . ASP A 1 381 ? -15.256 3.772 -7.945 1.00 92.00 381 ASP A CA 1
ATOM 3063 C C . ASP A 1 381 ? -14.943 2.341 -8.394 1.00 92.00 381 ASP A C 1
ATOM 3065 O O . ASP A 1 381 ? -14.914 1.420 -7.573 1.00 92.00 381 ASP A O 1
ATOM 3069 N N . ALA A 1 382 ? -14.660 2.153 -9.684 1.00 95.38 382 ALA A N 1
ATOM 3070 C CA . ALA A 1 382 ? -14.252 0.857 -10.209 1.00 95.38 382 ALA A CA 1
ATOM 3071 C C . ALA A 1 382 ? -12.898 0.421 -9.629 1.00 95.38 382 ALA A C 1
ATOM 3073 O O . ALA A 1 382 ? -12.747 -0.738 -9.240 1.00 95.38 382 ALA A O 1
ATOM 3074 N N . ASP A 1 383 ? -11.932 1.333 -9.527 1.00 96.06 383 ASP A N 1
ATOM 3075 C CA . ASP A 1 383 ? -10.600 1.034 -8.992 1.00 96.06 383 ASP A CA 1
ATOM 3076 C C . ASP A 1 383 ? -10.656 0.646 -7.506 1.00 96.06 383 ASP A C 1
ATOM 3078 O O . ASP A 1 383 ? -10.080 -0.370 -7.107 1.00 96.06 383 ASP A O 1
ATOM 3082 N N . LEU A 1 384 ? -11.412 1.390 -6.691 1.00 94.69 384 LEU A N 1
ATOM 3083 C CA . LEU A 1 384 ? -11.584 1.106 -5.262 1.00 94.69 384 LEU A CA 1
ATOM 3084 C C . LEU A 1 384 ? -12.342 -0.200 -5.008 1.00 94.69 384 LEU A C 1
ATOM 3086 O O . LEU A 1 384 ? -11.987 -0.946 -4.094 1.00 94.69 384 LEU A O 1
ATOM 3090 N N . ALA A 1 385 ? -13.353 -0.516 -5.819 1.00 96.69 385 ALA A N 1
ATOM 3091 C CA . ALA A 1 385 ? -14.082 -1.777 -5.703 1.00 96.69 385 ALA A CA 1
ATOM 3092 C C . ALA A 1 385 ? -13.212 -2.984 -6.083 1.00 96.69 385 ALA A C 1
ATOM 3094 O O . ALA A 1 385 ? -13.235 -4.002 -5.387 1.00 96.69 385 ALA A O 1
ATOM 3095 N N . ASN A 1 386 ? -12.396 -2.864 -7.135 1.00 96.50 386 ASN A N 1
ATOM 3096 C CA . ASN A 1 386 ? -11.438 -3.905 -7.510 1.00 96.50 386 ASN A CA 1
ATOM 3097 C C . ASN A 1 386 ? -10.346 -4.090 -6.447 1.00 96.50 386 ASN A C 1
ATOM 3099 O O . ASN A 1 386 ? -9.995 -5.226 -6.120 1.00 96.50 386 ASN A O 1
ATOM 3103 N N . GLN A 1 387 ? -9.855 -2.998 -5.849 1.00 95.56 387 GLN A N 1
ATOM 3104 C CA . GLN A 1 387 ? -8.940 -3.069 -4.709 1.00 95.56 387 GLN A CA 1
ATOM 3105 C C . GLN A 1 387 ? -9.587 -3.779 -3.510 1.00 95.56 387 GLN A C 1
ATOM 3107 O O . GLN A 1 387 ? -8.966 -4.666 -2.925 1.00 95.56 387 GLN A O 1
ATOM 3112 N N . ALA A 1 388 ? -10.824 -3.424 -3.145 1.00 95.19 388 ALA A N 1
ATOM 3113 C CA . ALA A 1 388 ? -11.542 -4.044 -2.030 1.00 95.19 388 ALA A CA 1
ATOM 3114 C C . ALA A 1 388 ? -11.749 -5.551 -2.252 1.00 95.19 388 ALA A C 1
ATOM 3116 O O . ALA A 1 388 ? -11.490 -6.355 -1.355 1.00 95.19 388 ALA A O 1
ATOM 3117 N N . HIS A 1 389 ? -12.135 -5.943 -3.469 1.00 94.69 389 HIS A N 1
ATOM 3118 C CA . HIS A 1 389 ? -12.260 -7.345 -3.863 1.00 94.69 389 HIS A CA 1
ATOM 3119 C C . HIS A 1 389 ? -10.939 -8.100 -3.686 1.00 94.69 389 HIS A C 1
ATOM 3121 O O . HIS A 1 389 ? -10.886 -9.131 -3.014 1.00 94.69 389 HIS A O 1
ATOM 3127 N N . PHE A 1 390 ? -9.847 -7.559 -4.230 1.00 92.50 390 PHE A N 1
ATOM 3128 C CA . PHE A 1 390 ? -8.537 -8.194 -4.147 1.00 92.50 390 PHE A CA 1
ATOM 3129 C C . PHE A 1 390 ? -7.982 -8.256 -2.717 1.00 92.50 390 PHE A C 1
ATOM 3131 O O . PHE A 1 390 ? -7.354 -9.253 -2.347 1.00 92.50 390 PHE A O 1
ATOM 3138 N N . ARG A 1 391 ? -8.236 -7.234 -1.889 1.00 91.06 391 ARG A N 1
ATOM 3139 C CA . ARG A 1 391 ? -7.890 -7.268 -0.462 1.00 91.06 391 ARG A CA 1
ATOM 3140 C C . ARG A 1 391 ? -8.618 -8.408 0.242 1.00 91.06 391 ARG A C 1
ATOM 3142 O O . ARG A 1 391 ? -7.970 -9.181 0.939 1.00 91.06 391 ARG A O 1
ATOM 3149 N N . GLY A 1 392 ? -9.917 -8.567 -0.012 1.00 90.31 392 GLY A N 1
ATOM 3150 C CA . GLY A 1 392 ? -10.700 -9.677 0.528 1.00 90.31 392 GLY A CA 1
ATOM 3151 C C . GLY A 1 392 ? -10.110 -11.039 0.157 1.00 90.31 392 GLY A C 1
ATOM 3152 O O . GLY A 1 392 ? -9.867 -11.859 1.038 1.00 90.31 392 GLY A O 1
ATOM 3153 N N . LEU A 1 393 ? -9.772 -11.248 -1.121 1.00 88.12 393 LEU A N 1
ATOM 3154 C CA . LEU A 1 393 ? -9.106 -12.476 -1.582 1.00 88.12 393 LEU A CA 1
ATOM 3155 C C . LEU A 1 393 ? -7.734 -12.701 -0.924 1.00 88.12 393 LEU A C 1
ATOM 3157 O O . LEU A 1 393 ? -7.351 -13.836 -0.645 1.00 88.12 393 LEU A O 1
ATOM 3161 N N . SER A 1 394 ? -6.978 -11.629 -0.681 1.00 85.38 394 SER A N 1
ATOM 3162 C CA . SER A 1 394 ? -5.660 -11.706 -0.041 1.00 85.38 394 SER A CA 1
ATOM 3163 C C . SER A 1 394 ? -5.767 -12.070 1.443 1.00 85.38 394 SER A C 1
ATOM 3165 O O . SER A 1 394 ? -4.954 -12.836 1.957 1.00 85.38 394 SER A O 1
ATOM 3167 N N . GLU A 1 395 ? -6.797 -11.573 2.124 1.00 82.19 395 GLU A N 1
ATOM 3168 C CA . GLU A 1 395 ? -7.063 -11.832 3.543 1.00 82.19 395 GLU A CA 1
ATOM 3169 C C . GLU A 1 395 ? -7.921 -13.085 3.793 1.00 82.19 395 GLU A C 1
ATOM 3171 O O . GLU A 1 395 ? -8.302 -13.355 4.937 1.00 82.19 395 GLU A O 1
ATOM 3176 N N . ALA A 1 396 ? -8.217 -13.870 2.752 1.00 80.56 396 ALA A N 1
ATOM 3177 C CA . ALA A 1 396 ? -8.935 -15.131 2.877 1.00 80.56 396 ALA A CA 1
ATOM 3178 C C . ALA A 1 396 ? -8.147 -16.129 3.749 1.00 80.56 396 ALA 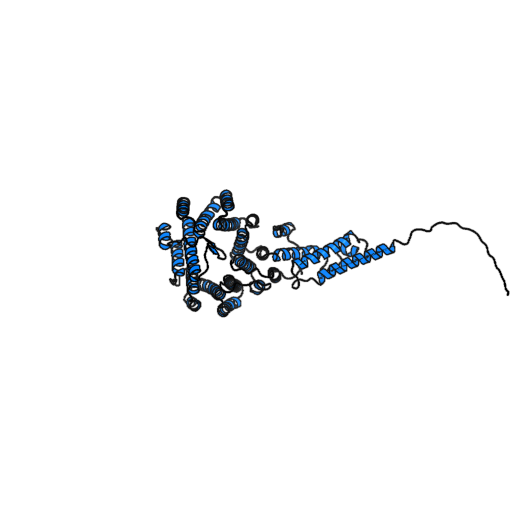A C 1
ATOM 3180 O O . ALA A 1 396 ? -6.943 -16.347 3.579 1.00 80.56 396 ALA A O 1
ATOM 3181 N N . PHE A 1 397 ? -8.839 -16.744 4.711 1.00 66.88 397 PHE A N 1
ATOM 3182 C CA . PHE A 1 397 ? -8.226 -17.660 5.684 1.00 66.88 397 PHE A CA 1
ATOM 3183 C C . PHE A 1 397 ? -8.218 -19.122 5.233 1.00 66.88 397 PHE A C 1
ATOM 3185 O O . PHE A 1 397 ? -7.417 -19.908 5.737 1.00 66.88 397 PHE A O 1
ATOM 3192 N N . VAL A 1 398 ? -9.130 -19.492 4.330 1.00 67.69 398 VAL A N 1
ATOM 3193 C CA . VAL A 1 398 ? -9.324 -20.882 3.892 1.00 67.69 398 VAL A CA 1
ATOM 3194 C C . VAL A 1 398 ? -8.427 -21.194 2.697 1.00 67.69 398 VAL A C 1
ATOM 3196 O O . VAL A 1 398 ? -7.658 -22.148 2.758 1.00 67.69 398 VAL A O 1
ATOM 3199 N N . ASP A 1 399 ? -8.459 -20.339 1.672 1.00 72.44 399 ASP A N 1
ATOM 3200 C CA . ASP A 1 399 ? -7.709 -20.516 0.430 1.00 72.44 399 ASP A CA 1
ATOM 3201 C C . ASP A 1 399 ? -6.904 -19.249 0.108 1.00 72.44 399 ASP A C 1
ATOM 3203 O O . ASP A 1 399 ? -7.428 -18.314 -0.502 1.00 72.44 399 ASP A O 1
ATOM 3207 N N . PRO A 1 400 ? -5.624 -19.181 0.517 1.00 69.81 400 PRO A N 1
ATOM 3208 C CA . PRO A 1 400 ? -4.790 -18.029 0.222 1.00 69.81 400 PRO A CA 1
ATOM 3209 C C . PRO A 1 400 ? -4.624 -17.830 -1.284 1.00 69.81 400 PRO A C 1
ATOM 3211 O O . PRO A 1 400 ? -4.287 -18.770 -2.017 1.00 69.81 400 PRO A O 1
ATOM 3214 N N . ILE A 1 401 ? -4.782 -16.590 -1.751 1.00 78.69 401 ILE A N 1
ATOM 3215 C CA . ILE A 1 401 ? -4.581 -16.279 -3.164 1.00 78.69 401 ILE A CA 1
ATOM 3216 C C . ILE A 1 401 ? -3.147 -16.619 -3.597 1.00 78.69 401 ILE A C 1
ATOM 3218 O O . ILE A 1 401 ? -2.148 -16.150 -3.042 1.00 78.69 401 ILE A O 1
ATOM 3222 N N . THR A 1 402 ? -3.033 -17.458 -4.628 1.00 80.44 402 THR A N 1
ATOM 3223 C CA . THR A 1 402 ? -1.759 -17.684 -5.314 1.00 80.44 402 THR A CA 1
ATOM 3224 C C . THR A 1 402 ? -1.655 -16.701 -6.462 1.00 80.44 402 THR A C 1
ATOM 3226 O O . THR A 1 402 ? -2.349 -16.834 -7.472 1.00 80.44 402 THR A O 1
ATOM 3229 N N . VAL A 1 403 ? -0.777 -15.717 -6.297 1.00 83.75 403 VAL A N 1
ATOM 3230 C CA . VAL A 1 403 ? -0.480 -14.743 -7.342 1.00 83.75 403 VAL A CA 1
ATOM 3231 C C . VAL A 1 403 ? 0.200 -15.449 -8.508 1.00 83.75 403 VAL A C 1
ATOM 3233 O O . VAL A 1 403 ? 1.166 -16.186 -8.337 1.00 83.75 403 VAL A O 1
ATOM 3236 N N . ARG A 1 404 ? -0.339 -15.225 -9.700 1.00 85.94 404 ARG A N 1
ATOM 3237 C CA . ARG A 1 404 ? 0.183 -15.688 -10.984 1.00 85.94 404 ARG A CA 1
ATOM 3238 C C . ARG A 1 404 ? 0.495 -14.479 -11.846 1.00 85.94 404 ARG A C 1
ATOM 3240 O O . ARG A 1 404 ? 0.064 -13.371 -11.541 1.00 85.94 404 ARG A O 1
ATOM 3247 N N . GLN A 1 405 ? 1.160 -14.720 -12.974 1.00 84.69 405 GLN A N 1
ATOM 3248 C CA . GLN A 1 405 ? 1.534 -13.660 -13.904 1.00 84.69 405 GLN A CA 1
ATOM 3249 C C . GLN A 1 405 ? 0.403 -12.645 -14.187 1.00 84.69 405 GLN A C 1
ATOM 3251 O O . GLN A 1 405 ? 0.660 -11.467 -13.981 1.00 84.69 405 GLN A O 1
ATOM 3256 N N . PRO A 1 406 ? -0.838 -13.037 -14.551 1.00 88.88 406 PRO A N 1
ATOM 3257 C CA . PRO A 1 406 ? -1.894 -12.074 -14.879 1.00 88.88 406 PRO A CA 1
ATOM 3258 C C . PRO A 1 406 ? -2.651 -11.501 -13.668 1.00 88.88 406 PRO A C 1
ATOM 3260 O O . PRO A 1 406 ? -3.562 -10.699 -13.856 1.00 88.88 406 PRO A O 1
ATOM 3263 N N . THR A 1 407 ? -2.356 -11.925 -12.433 1.00 89.50 407 THR A N 1
ATOM 3264 C CA . THR A 1 407 ? -3.227 -11.652 -11.275 1.00 89.50 407 THR A CA 1
ATOM 3265 C C . THR A 1 407 ? -3.495 -10.166 -11.073 1.00 89.50 407 THR A C 1
ATOM 3267 O O . THR A 1 407 ? -4.649 -9.794 -10.935 1.00 89.50 407 THR A O 1
ATOM 3270 N N . PHE A 1 408 ? -2.461 -9.323 -11.099 1.00 92.25 408 PHE A N 1
ATOM 3271 C CA . PHE A 1 408 ? -2.625 -7.880 -10.901 1.00 92.25 408 PHE A CA 1
ATOM 3272 C C . PHE A 1 408 ? -3.081 -7.156 -12.173 1.00 92.25 408 PHE A C 1
ATOM 3274 O O . PHE A 1 408 ? -3.948 -6.290 -12.111 1.00 92.25 408 PHE A O 1
ATOM 3281 N N . SER A 1 409 ? -2.553 -7.534 -13.340 1.00 89.38 409 SER A N 1
ATOM 3282 C CA . SER A 1 409 ? -2.902 -6.899 -14.621 1.00 89.38 409 SER A CA 1
ATOM 3283 C C . SER A 1 409 ? -4.357 -7.134 -15.044 1.00 89.38 409 SER A C 1
ATOM 3285 O O . SER A 1 409 ? -4.894 -6.369 -15.839 1.00 89.38 409 SER A O 1
ATOM 3287 N N . THR A 1 410 ? -5.030 -8.143 -14.483 1.00 91.38 410 THR A N 1
ATOM 3288 C CA . THR A 1 410 ? -6.445 -8.444 -14.763 1.00 91.38 410 THR A CA 1
ATOM 3289 C C . THR A 1 410 ? -7.432 -7.859 -13.752 1.00 91.38 410 THR A C 1
ATOM 3291 O O . THR A 1 410 ? -8.635 -7.986 -13.964 1.00 91.38 410 THR A O 1
ATOM 3294 N N . LEU A 1 411 ? -6.970 -7.162 -12.704 1.00 91.56 411 LEU A N 1
ATOM 3295 C CA . LEU A 1 411 ? -7.851 -6.559 -11.690 1.00 91.56 411 LEU A CA 1
ATOM 3296 C C . LEU A 1 411 ? -8.704 -5.404 -12.222 1.00 91.56 411 LEU A C 1
ATOM 3298 O O . LEU A 1 411 ? -9.517 -4.877 -11.485 1.00 91.56 411 LEU A O 1
ATOM 3302 N N . GLY A 1 412 ? -8.499 -4.941 -13.456 1.00 91.88 412 GLY A N 1
ATOM 3303 C CA . GLY A 1 412 ? -9.265 -3.823 -14.010 1.00 91.88 412 GLY A CA 1
ATOM 3304 C C . GLY A 1 412 ? -8.962 -2.459 -13.379 1.00 91.88 412 GLY A C 1
ATOM 3305 O O . GLY A 1 412 ? -9.568 -1.482 -13.803 1.00 91.88 412 GLY A O 1
ATOM 3306 N N . ILE A 1 413 ? -8.012 -2.379 -12.438 1.00 95.88 413 ILE A N 1
ATOM 3307 C CA . ILE A 1 413 ? -7.558 -1.127 -11.822 1.00 95.88 413 ILE A CA 1
ATOM 3308 C C . ILE A 1 413 ? -6.774 -0.309 -12.852 1.00 95.88 413 ILE A C 1
ATOM 3310 O O . ILE A 1 413 ? -5.796 -0.808 -13.419 1.00 95.88 413 ILE A O 1
ATOM 3314 N N . LYS A 1 414 ? -7.188 0.937 -13.093 1.00 95.19 414 LYS A N 1
ATOM 3315 C CA . LYS A 1 414 ? -6.582 1.840 -14.087 1.00 95.19 414 LYS A CA 1
ATOM 3316 C C . LYS A 1 414 ? -5.759 2.965 -13.474 1.00 95.19 414 LYS A C 1
ATOM 3318 O O . LYS A 1 414 ? -4.837 3.448 -14.129 1.00 95.19 414 LYS A O 1
ATOM 3323 N N . ASP A 1 415 ? -6.027 3.356 -12.234 1.00 95.69 415 ASP A N 1
ATOM 3324 C CA . ASP A 1 415 ? -5.184 4.290 -11.494 1.00 95.69 415 ASP A CA 1
ATOM 3325 C C . ASP A 1 415 ? -3.889 3.598 -11.006 1.00 95.69 415 ASP A C 1
ATOM 3327 O O . ASP A 1 415 ? -3.945 2.645 -10.216 1.00 95.69 415 ASP A O 1
ATOM 3331 N N . PRO A 1 416 ? -2.695 4.063 -11.431 1.00 96.25 416 PRO A N 1
ATOM 3332 C CA . PRO A 1 416 ? -1.434 3.454 -11.022 1.00 96.25 416 PRO A CA 1
ATOM 3333 C C . PRO A 1 416 ? -1.161 3.593 -9.519 1.00 96.25 416 PRO A C 1
ATOM 3335 O O . PRO A 1 416 ? -0.534 2.706 -8.943 1.00 96.25 416 PRO A O 1
ATOM 3338 N N . CYS A 1 417 ? -1.650 4.643 -8.849 1.00 95.81 417 CYS A N 1
ATOM 3339 C CA . CYS A 1 417 ? -1.498 4.788 -7.399 1.00 95.81 417 CYS A CA 1
ATOM 3340 C C . CYS A 1 417 ? -2.375 3.777 -6.645 1.00 95.81 417 CYS A C 1
ATOM 3342 O O . CYS A 1 417 ? -1.916 3.175 -5.672 1.00 95.81 417 CYS A O 1
ATOM 3344 N N . VAL A 1 418 ? -3.595 3.512 -7.128 1.00 96.75 418 VAL A N 1
ATOM 3345 C CA . VAL A 1 418 ? -4.453 2.455 -6.561 1.00 96.75 418 VAL A CA 1
ATOM 3346 C C . VAL A 1 418 ? -3.832 1.076 -6.795 1.00 96.75 418 VAL A C 1
ATOM 3348 O O . VAL A 1 418 ? -3.790 0.260 -5.871 1.00 96.75 418 VAL A O 1
ATOM 3351 N N . MET A 1 419 ? -3.269 0.817 -7.981 1.00 97.44 419 MET A N 1
ATOM 3352 C CA . MET A 1 419 ? -2.552 -0.435 -8.257 1.00 97.44 419 MET A CA 1
ATOM 3353 C C . MET A 1 419 ? -1.315 -0.590 -7.363 1.00 97.44 419 MET A C 1
ATOM 3355 O O . MET A 1 419 ? -1.113 -1.653 -6.777 1.00 97.44 419 MET A O 1
ATOM 3359 N N . ALA A 1 420 ? -0.513 0.466 -7.193 1.00 95.94 420 ALA A N 1
ATOM 3360 C CA . ALA A 1 420 ? 0.649 0.460 -6.306 1.00 95.94 420 ALA A CA 1
ATOM 3361 C C . ALA A 1 420 ? 0.248 0.100 -4.869 1.00 95.94 420 ALA A C 1
ATOM 3363 O O . ALA A 1 420 ? 0.829 -0.813 -4.282 1.00 95.94 420 ALA A O 1
ATOM 3364 N N . LYS A 1 421 ? -0.794 0.748 -4.332 1.00 95.19 421 LYS A N 1
ATOM 3365 C CA . LYS A 1 421 ? -1.354 0.428 -3.012 1.00 95.19 421 LYS A CA 1
ATOM 3366 C C . LYS A 1 421 ? -1.828 -1.024 -2.942 1.00 95.19 421 LYS A C 1
ATOM 3368 O O . LYS A 1 421 ? -1.483 -1.725 -2.006 1.00 95.19 421 LYS A O 1
ATOM 3373 N N . THR A 1 422 ? -2.531 -1.510 -3.962 1.00 94.94 422 THR A N 1
ATOM 3374 C CA . THR A 1 422 ? -3.025 -2.898 -4.034 1.00 94.94 422 THR A CA 1
ATOM 3375 C C . THR A 1 422 ? -1.887 -3.930 -3.990 1.00 94.94 422 THR A C 1
ATOM 3377 O O . THR A 1 422 ? -1.987 -4.939 -3.289 1.00 94.94 422 THR A O 1
ATOM 3380 N N . ILE A 1 423 ? -0.773 -3.672 -4.685 1.00 93.81 423 ILE A N 1
ATOM 3381 C CA . ILE A 1 423 ? 0.432 -4.518 -4.625 1.00 93.81 423 ILE A CA 1
ATOM 3382 C C . ILE A 1 423 ? 1.069 -4.465 -3.229 1.00 93.81 423 ILE A C 1
ATOM 3384 O O . ILE A 1 423 ? 1.499 -5.501 -2.717 1.00 93.81 423 ILE A O 1
ATOM 3388 N N . MET A 1 424 ? 1.134 -3.283 -2.605 1.00 93.12 424 MET A N 1
ATOM 3389 C CA . MET A 1 424 ? 1.680 -3.123 -1.252 1.00 93.12 424 MET A CA 1
ATOM 3390 C C . MET A 1 424 ? 0.811 -3.803 -0.193 1.00 93.12 424 MET A C 1
ATOM 3392 O O . MET A 1 424 ? 1.362 -4.530 0.631 1.00 93.12 424 MET A O 1
ATOM 3396 N N . ASP A 1 425 ? -0.515 -3.673 -0.260 1.00 90.19 425 ASP A N 1
ATOM 3397 C CA . ASP A 1 425 ? -1.456 -4.382 0.613 1.00 90.19 425 ASP A CA 1
ATOM 3398 C C . ASP A 1 425 ? -1.178 -5.896 0.559 1.00 90.19 425 ASP A C 1
ATOM 3400 O O . ASP A 1 425 ? -0.948 -6.528 1.589 1.00 90.19 425 ASP A O 1
ATOM 3404 N N . TRP A 1 426 ? -1.051 -6.477 -0.640 1.00 89.00 426 TRP A N 1
ATOM 3405 C CA . TRP A 1 426 ? -0.689 -7.893 -0.788 1.00 89.00 426 TRP A CA 1
ATOM 3406 C C . TRP A 1 426 ? 0.706 -8.236 -0.249 1.00 89.00 426 TRP A C 1
ATOM 3408 O O . TRP A 1 426 ? 0.893 -9.271 0.398 1.00 89.00 426 TRP A O 1
ATOM 3418 N N . ALA A 1 427 ? 1.705 -7.382 -0.486 1.00 87.69 427 ALA A N 1
ATOM 3419 C CA . ALA A 1 427 ? 3.063 -7.604 0.013 1.00 87.69 427 ALA A CA 1
ATOM 3420 C C . ALA A 1 427 ? 3.110 -7.641 1.552 1.00 87.69 427 ALA A C 1
ATOM 3422 O O . ALA A 1 427 ? 3.947 -8.337 2.141 1.00 87.69 427 ALA A O 1
ATOM 3423 N N . LEU A 1 428 ? 2.199 -6.914 2.197 1.00 84.00 428 LEU A N 1
ATOM 3424 C CA . LEU A 1 428 ? 2.046 -6.831 3.643 1.00 84.00 428 LEU A CA 1
ATOM 3425 C C . LEU A 1 428 ? 1.207 -7.970 4.241 1.00 84.00 428 LEU A C 1
ATOM 3427 O O . LEU A 1 428 ? 1.355 -8.256 5.437 1.00 84.00 428 LEU A O 1
ATOM 3431 N N . THR A 1 429 ? 0.369 -8.629 3.437 1.00 80.81 429 THR A N 1
ATOM 3432 C CA . THR A 1 429 ? -0.497 -9.726 3.874 1.00 80.81 429 THR A CA 1
ATOM 3433 C C . THR A 1 429 ? 0.325 -10.928 4.380 1.00 80.81 429 THR A C 1
ATOM 3435 O O . THR A 1 429 ? 1.267 -11.374 3.712 1.00 80.81 429 THR A O 1
ATOM 3438 N N . PRO A 1 430 ? -0.017 -11.503 5.551 1.00 68.44 430 PRO A N 1
ATOM 3439 C CA . PRO A 1 430 ? 0.701 -12.650 6.116 1.00 68.44 430 PRO A CA 1
ATOM 3440 C C . PRO A 1 430 ? 0.472 -13.961 5.344 1.00 68.44 430 PRO A C 1
ATOM 3442 O O . PRO A 1 430 ? 1.360 -14.809 5.309 1.00 68.44 430 PRO A O 1
ATOM 3445 N N . ASN A 1 431 ? -0.677 -14.108 4.679 1.00 62.34 431 ASN A N 1
ATOM 3446 C CA . ASN A 1 431 ? -1.090 -15.314 3.952 1.00 62.34 431 ASN A CA 1
ATOM 3447 C C . ASN A 1 431 ? -0.627 -15.331 2.482 1.00 62.34 431 ASN A C 1
ATOM 3449 O O . ASN A 1 431 ? -1.296 -15.889 1.618 1.00 62.34 431 ASN A O 1
ATOM 3453 N N . ARG A 1 432 ? 0.515 -14.723 2.142 1.00 70.56 432 ARG A N 1
ATOM 3454 C CA . ARG A 1 432 ? 0.966 -14.701 0.741 1.00 70.56 432 ARG A CA 1
ATOM 3455 C C . ARG A 1 432 ? 1.595 -16.031 0.313 1.00 70.56 432 ARG A C 1
ATOM 3457 O O . ARG A 1 432 ? 2.550 -16.517 0.919 1.00 70.56 432 ARG A O 1
ATOM 3464 N N . SER A 1 433 ? 1.122 -16.586 -0.801 1.00 62.16 433 SER A N 1
ATOM 3465 C CA . SER A 1 433 ? 1.830 -17.647 -1.522 1.00 62.16 433 SER A CA 1
ATOM 3466 C C . SER A 1 433 ? 2.792 -17.021 -2.535 1.00 62.16 433 SER A C 1
ATOM 3468 O O . SER A 1 433 ? 2.365 -16.339 -3.462 1.00 62.16 433 SER A O 1
ATOM 3470 N N . ILE A 1 434 ? 4.099 -17.259 -2.369 1.00 59.91 434 ILE A N 1
ATOM 3471 C CA . ILE A 1 434 ? 5.164 -16.794 -3.290 1.00 59.91 434 ILE A CA 1
ATOM 3472 C C . ILE A 1 434 ? 5.482 -17.879 -4.346 1.00 59.91 434 ILE A C 1
ATOM 3474 O O . ILE A 1 434 ? 6.463 -17.802 -5.084 1.00 59.91 434 ILE A O 1
ATOM 3478 N N . ARG A 1 435 ? 4.693 -18.962 -4.413 1.00 54.00 435 ARG A N 1
ATOM 3479 C CA . ARG A 1 435 ? 4.988 -20.081 -5.316 1.00 54.00 435 ARG A CA 1
ATOM 3480 C C . ARG A 1 435 ? 4.682 -19.720 -6.774 1.00 54.00 435 ARG A C 1
ATOM 3482 O O . ARG A 1 435 ? 3.575 -19.950 -7.242 1.00 54.00 435 ARG A O 1
ATOM 3489 N N . GLY A 1 436 ? 5.725 -19.307 -7.494 1.00 52.50 436 GLY A N 1
ATOM 3490 C CA . GLY A 1 436 ? 5.826 -19.401 -8.952 1.00 52.50 436 GLY A CA 1
ATOM 3491 C C . GLY A 1 436 ? 5.281 -18.199 -9.733 1.00 52.50 436 GLY A C 1
ATOM 3492 O O . GLY A 1 436 ? 4.106 -17.879 -9.652 1.00 52.50 436 GLY A O 1
ATOM 3493 N N . ALA A 1 437 ? 6.162 -17.641 -10.573 1.00 56.03 437 ALA A N 1
ATOM 3494 C CA . ALA A 1 437 ? 6.001 -16.501 -11.486 1.00 56.03 437 ALA A CA 1
ATOM 3495 C C . ALA A 1 437 ? 5.914 -15.105 -10.831 1.00 56.03 437 ALA A C 1
ATOM 3497 O O . ALA A 1 437 ? 5.039 -14.815 -10.025 1.00 56.03 437 ALA A O 1
ATOM 3498 N N . SER A 1 438 ? 6.835 -14.224 -11.240 1.00 75.50 438 SER A N 1
ATOM 3499 C CA . SER A 1 438 ? 6.815 -12.791 -10.935 1.00 75.50 438 SER A CA 1
ATOM 3500 C C . SER A 1 438 ? 5.729 -12.117 -11.788 1.00 75.50 438 SER A C 1
ATOM 3502 O O . SER A 1 438 ? 5.848 -12.132 -13.013 1.00 75.50 438 SER A O 1
ATOM 3504 N N . PRO A 1 439 ? 4.652 -11.556 -11.208 1.00 85.44 439 PRO A N 1
ATOM 3505 C CA . PRO A 1 439 ? 3.568 -10.949 -11.986 1.00 85.44 439 PRO A CA 1
ATOM 3506 C C . PRO A 1 439 ? 3.917 -9.573 -12.556 1.00 85.44 439 PRO A C 1
ATOM 3508 O O . PRO A 1 439 ? 3.184 -9.051 -13.399 1.00 85.44 439 PRO A O 1
ATOM 3511 N N . TRP A 1 440 ? 5.026 -8.988 -12.105 1.00 91.00 440 TRP A N 1
ATOM 3512 C CA . TRP A 1 440 ? 5.348 -7.580 -12.306 1.00 91.00 440 TRP A CA 1
ATOM 3513 C C . TRP A 1 440 ? 5.599 -7.230 -13.772 1.00 91.00 440 TRP A C 1
ATOM 3515 O O . TRP A 1 440 ? 5.213 -6.144 -14.189 1.00 91.00 440 TRP A O 1
ATOM 3525 N N . ASP A 1 441 ? 6.137 -8.159 -14.578 1.00 90.94 441 ASP A N 1
ATOM 3526 C CA . ASP A 1 441 ? 6.275 -7.957 -16.029 1.00 90.94 441 ASP A CA 1
ATOM 3527 C C . ASP A 1 441 ? 4.914 -7.592 -16.660 1.00 90.94 441 ASP A C 1
ATOM 3529 O O . ASP A 1 441 ? 4.823 -6.649 -17.440 1.00 90.94 441 ASP A O 1
ATOM 3533 N N . SER A 1 442 ? 3.832 -8.283 -16.272 1.00 91.75 442 SER A N 1
ATOM 3534 C CA . SER A 1 442 ? 2.495 -8.018 -16.825 1.00 91.75 442 SER A CA 1
ATOM 3535 C C . SER A 1 442 ? 1.903 -6.688 -16.356 1.00 91.75 442 SER A C 1
ATOM 3537 O O . SER A 1 442 ? 1.173 -6.045 -17.106 1.00 91.75 442 SER A O 1
ATOM 3539 N N . VAL A 1 443 ? 2.222 -6.263 -15.130 1.00 94.31 443 VAL A N 1
ATOM 3540 C CA . VAL A 1 443 ? 1.758 -4.987 -14.572 1.00 94.31 443 VAL A CA 1
ATOM 3541 C C . VAL A 1 443 ? 2.454 -3.833 -15.279 1.00 94.31 443 VAL A C 1
ATOM 3543 O O . VAL A 1 443 ? 1.797 -2.917 -15.763 1.00 94.31 443 VAL A O 1
ATOM 3546 N N . VAL A 1 444 ? 3.781 -3.900 -15.401 1.00 94.00 444 VAL A N 1
ATOM 3547 C CA . VAL A 1 444 ? 4.569 -2.896 -16.126 1.00 94.00 444 VAL A CA 1
ATOM 3548 C C . VAL A 1 444 ? 4.109 -2.805 -17.583 1.00 94.00 444 VAL A C 1
ATOM 3550 O O . VAL A 1 444 ? 3.952 -1.703 -18.103 1.00 94.00 444 VAL A O 1
ATOM 3553 N N . GLN A 1 445 ? 3.823 -3.944 -18.218 1.00 92.50 445 GLN A N 1
ATOM 3554 C CA . GLN A 1 445 ? 3.297 -3.982 -19.579 1.00 92.50 445 GLN A CA 1
ATOM 3555 C C . GLN A 1 445 ? 1.914 -3.320 -19.704 1.00 92.50 445 GLN A C 1
ATOM 3557 O O . GLN A 1 445 ? 1.682 -2.611 -20.680 1.00 92.50 445 GLN A O 1
ATOM 3562 N N . GLU A 1 446 ? 1.001 -3.545 -18.755 1.00 93.38 446 GLU A N 1
ATOM 3563 C CA . GLU A 1 446 ? -0.347 -2.949 -18.766 1.00 93.38 446 GLU A CA 1
ATOM 3564 C C . GLU A 1 446 ? -0.290 -1.420 -18.631 1.00 93.38 446 GLU A C 1
ATOM 3566 O O . GLU A 1 446 ? -0.971 -0.706 -19.364 1.00 93.38 446 GLU A O 1
ATOM 3571 N N . PHE A 1 447 ? 0.550 -0.907 -17.728 1.00 93.25 447 PHE A N 1
ATOM 3572 C CA . PHE A 1 447 ? 0.615 0.529 -17.430 1.00 93.25 447 PHE A CA 1
ATOM 3573 C C . PHE A 1 447 ? 1.551 1.321 -18.348 1.00 93.25 447 PHE A C 1
ATOM 3575 O O . PHE A 1 447 ? 1.416 2.539 -18.467 1.00 93.25 447 PHE A O 1
ATOM 3582 N N . LEU A 1 448 ? 2.503 0.656 -19.000 1.00 90.56 448 LEU A N 1
ATOM 3583 C CA . LEU A 1 448 ? 3.452 1.296 -19.903 1.00 90.56 448 LEU A CA 1
ATOM 3584 C C . LEU A 1 448 ? 3.833 0.354 -21.058 1.00 90.56 448 LEU A C 1
ATOM 3586 O O . LEU A 1 448 ? 4.961 -0.141 -21.111 1.00 90.56 448 LEU A O 1
ATOM 3590 N N . PRO A 1 449 ? 2.925 0.094 -22.009 1.00 90.88 449 PRO A N 1
ATOM 3591 C CA . PRO A 1 449 ? 3.193 -0.815 -23.118 1.00 90.88 449 PRO A CA 1
ATOM 3592 C C . PRO A 1 449 ? 4.141 -0.206 -24.161 1.00 90.88 449 PRO A C 1
ATOM 3594 O O . PRO A 1 449 ? 4.125 0.994 -24.429 1.00 90.88 449 PRO A O 1
ATOM 3597 N N . GLY A 1 450 ? 4.929 -1.060 -24.811 1.00 91.19 450 GLY A N 1
ATOM 3598 C CA . GLY A 1 450 ? 5.665 -0.746 -26.032 1.00 91.19 450 GLY A CA 1
ATOM 3599 C C . GLY A 1 450 ? 6.970 0.029 -25.845 1.00 91.19 450 GLY A C 1
ATOM 3600 O O . GLY A 1 450 ? 7.399 0.359 -24.735 1.00 91.19 450 GLY A O 1
ATOM 3601 N N . PHE A 1 451 ? 7.621 0.290 -26.981 1.00 91.31 451 PHE A N 1
ATOM 3602 C CA . PHE A 1 451 ? 8.868 1.061 -27.097 1.00 91.31 451 PHE A CA 1
ATOM 3603 C C . PHE A 1 451 ? 8.801 2.122 -28.207 1.00 91.31 451 PHE A C 1
ATOM 3605 O O . PHE A 1 451 ? 9.825 2.696 -28.585 1.00 91.31 451 PHE A O 1
ATOM 3612 N N . ASP A 1 452 ? 7.605 2.400 -28.718 1.00 87.50 452 ASP A N 1
ATOM 3613 C CA . ASP A 1 452 ? 7.381 3.350 -29.804 1.00 87.50 452 ASP A CA 1
ATOM 3614 C C . ASP A 1 452 ? 7.132 4.759 -29.255 1.00 87.50 452 ASP A C 1
ATOM 3616 O O . ASP A 1 452 ? 6.516 4.928 -28.205 1.00 87.50 452 ASP A O 1
ATOM 3620 N N . ASN A 1 453 ? 7.609 5.779 -29.975 1.00 85.44 453 ASN A N 1
ATOM 3621 C CA . ASN A 1 453 ? 7.423 7.200 -29.648 1.00 85.44 453 ASN A CA 1
ATOM 3622 C C . ASN A 1 453 ? 7.795 7.590 -28.203 1.00 85.44 453 ASN A C 1
ATOM 3624 O O . ASN A 1 453 ? 7.207 8.500 -27.618 1.00 85.44 453 ASN A O 1
ATOM 3628 N N . LEU A 1 454 ? 8.798 6.924 -27.630 1.00 86.81 454 LEU A N 1
ATOM 3629 C CA . LEU A 1 454 ? 9.278 7.192 -26.281 1.00 86.81 454 LEU A CA 1
ATOM 3630 C C . LEU A 1 454 ? 9.794 8.630 -26.184 1.00 86.81 454 LEU A C 1
ATOM 3632 O O . LEU A 1 454 ? 10.514 9.073 -27.087 1.00 86.81 454 LEU A O 1
ATOM 3636 N N . PRO A 1 455 ? 9.497 9.358 -25.093 1.00 81.69 455 PRO A N 1
ATOM 3637 C CA . PRO A 1 455 ? 10.082 10.670 -24.864 1.00 81.69 455 PRO A CA 1
ATOM 3638 C C . PRO A 1 455 ? 11.604 10.556 -24.716 1.00 81.69 455 PRO A C 1
ATOM 3640 O O . PRO A 1 455 ? 12.146 9.475 -24.463 1.00 81.69 455 PRO A O 1
ATOM 3643 N N . LEU A 1 456 ? 12.305 11.683 -24.860 1.00 73.88 456 LEU A N 1
ATOM 3644 C CA . LEU A 1 456 ? 13.708 11.740 -24.454 1.00 73.88 456 LEU A CA 1
ATOM 3645 C C . LEU A 1 456 ? 13.824 11.332 -22.977 1.00 73.88 456 LEU A C 1
ATOM 3647 O O . LEU A 1 456 ? 12.920 11.641 -22.193 1.00 73.88 456 LEU A O 1
ATOM 3651 N N . PRO A 1 457 ? 14.910 10.651 -22.579 1.00 64.06 457 PRO A N 1
ATOM 3652 C CA . PRO A 1 457 ? 15.132 10.342 -21.179 1.00 64.06 457 PRO A CA 1
ATOM 3653 C C . PRO A 1 457 ? 15.056 11.611 -20.329 1.00 64.06 457 PRO A C 1
ATOM 3655 O O . PRO A 1 457 ? 15.723 12.603 -20.636 1.00 64.06 457 PRO A O 1
ATOM 3658 N N . LYS A 1 458 ? 14.301 11.562 -19.224 1.00 57.50 458 LYS A N 1
ATOM 3659 C CA . LYS A 1 458 ? 14.563 12.463 -18.092 1.00 57.50 458 LYS A CA 1
ATOM 3660 C C . LYS A 1 458 ? 16.041 12.260 -17.706 1.00 57.50 458 LYS A C 1
ATOM 3662 O O . LYS A 1 458 ? 16.548 11.154 -17.893 1.00 57.50 458 LYS A O 1
ATOM 3667 N N . SER A 1 459 ? 16.750 13.320 -17.301 1.00 49.25 459 SER A N 1
ATOM 3668 C CA . SER A 1 459 ? 18.227 13.361 -17.237 1.00 49.25 459 SER A CA 1
ATOM 3669 C C . SER A 1 459 ? 18.872 12.103 -16.619 1.00 49.25 459 SER A C 1
ATOM 3671 O O . SER A 1 459 ? 18.250 11.383 -15.837 1.00 49.25 459 SER A O 1
ATOM 3673 N N . LYS A 1 460 ? 20.160 11.854 -16.913 1.00 45.41 460 LYS A N 1
ATOM 3674 C CA . LYS A 1 460 ? 20.922 10.724 -16.335 1.00 45.41 460 LYS A CA 1
ATOM 3675 C C . LYS A 1 460 ? 20.813 10.636 -14.803 1.00 45.41 460 LYS A C 1
ATOM 3677 O O . LYS A 1 460 ? 20.903 9.543 -14.256 1.00 45.41 460 LYS A O 1
ATOM 3682 N N . ASP A 1 461 ? 20.562 11.753 -14.126 1.00 38.75 461 ASP A N 1
ATOM 3683 C CA . ASP A 1 461 ? 20.384 11.816 -12.674 1.00 38.75 461 ASP A CA 1
ATOM 3684 C C . ASP A 1 461 ? 19.024 11.260 -12.214 1.00 38.75 461 ASP A C 1
ATOM 3686 O O . ASP A 1 461 ? 18.954 10.612 -11.175 1.00 38.75 461 ASP A O 1
ATOM 3690 N N . VAL A 1 462 ? 17.962 11.403 -13.017 1.00 39.88 462 VAL A N 1
ATOM 3691 C CA . VAL A 1 462 ? 16.633 10.808 -12.760 1.00 39.88 462 VAL A CA 1
ATOM 3692 C C . VAL A 1 462 ? 16.642 9.299 -13.025 1.00 39.88 462 VAL A C 1
ATOM 3694 O O . VAL A 1 462 ? 16.053 8.534 -12.266 1.00 39.88 462 VAL A O 1
ATOM 3697 N N . GLN A 1 463 ? 17.387 8.841 -14.039 1.00 38.62 463 GLN A N 1
ATOM 3698 C CA . GLN A 1 463 ? 17.652 7.407 -14.238 1.00 38.62 463 GLN A CA 1
ATOM 3699 C C . GLN A 1 463 ? 18.434 6.800 -13.069 1.00 38.62 463 GLN A C 1
ATOM 3701 O O . GLN A 1 463 ? 18.149 5.676 -12.665 1.00 38.62 463 GLN A O 1
ATOM 3706 N N . ASN A 1 464 ? 19.377 7.554 -12.496 1.00 36.62 464 ASN A N 1
ATOM 3707 C CA . ASN A 1 464 ? 20.115 7.133 -11.307 1.00 36.62 464 ASN A CA 1
ATOM 3708 C C . ASN A 1 464 ? 19.257 7.176 -10.027 1.00 36.62 464 ASN A C 1
ATOM 3710 O O . ASN A 1 464 ? 19.465 6.364 -9.128 1.00 36.62 464 ASN A O 1
ATOM 3714 N N . ALA A 1 465 ? 18.276 8.082 -9.949 1.00 35.31 465 ALA A N 1
ATOM 3715 C CA . ALA A 1 465 ? 17.300 8.148 -8.860 1.00 35.31 465 ALA A CA 1
ATOM 3716 C C . ALA A 1 465 ? 16.320 6.961 -8.895 1.00 35.31 465 ALA A C 1
ATOM 3718 O O . ALA A 1 465 ? 16.081 6.346 -7.859 1.00 35.31 465 ALA A O 1
ATOM 3719 N N . ALA A 1 466 ? 15.845 6.562 -10.081 1.00 37.34 466 ALA A N 1
ATOM 3720 C CA . ALA A 1 466 ? 15.115 5.304 -10.282 1.00 37.34 466 ALA A CA 1
ATOM 3721 C C . ALA A 1 466 ? 16.013 4.059 -10.095 1.00 37.34 466 ALA A C 1
ATOM 3723 O O . ALA A 1 466 ? 15.515 2.961 -9.865 1.00 37.34 466 ALA A O 1
ATOM 3724 N N . SER A 1 467 ? 17.341 4.231 -10.153 1.00 39.09 467 SER A N 1
ATOM 3725 C CA . SER A 1 467 ? 18.344 3.210 -9.830 1.00 39.09 467 SER A CA 1
ATOM 3726 C C . SER A 1 467 ? 18.902 3.311 -8.402 1.00 39.09 467 SER A C 1
ATOM 3728 O O . SER A 1 467 ? 19.973 2.753 -8.139 1.00 39.09 467 SER A O 1
ATOM 3730 N N . THR A 1 468 ? 18.248 4.023 -7.474 1.00 35.22 468 THR A N 1
ATOM 3731 C CA . THR A 1 468 ? 18.735 4.139 -6.080 1.00 35.22 468 THR A CA 1
ATOM 3732 C C . THR A 1 468 ? 18.784 2.807 -5.332 1.00 35.22 468 THR A C 1
ATOM 3734 O O . THR A 1 468 ? 19.437 2.719 -4.296 1.00 35.22 468 THR A O 1
ATOM 3737 N N . SER A 1 469 ? 18.267 1.730 -5.914 1.00 36.00 469 SER A N 1
ATOM 3738 C CA . SER A 1 469 ? 18.641 0.364 -5.568 1.00 36.00 469 SER A CA 1
ATOM 3739 C C . SER A 1 469 ? 19.278 -0.336 -6.776 1.00 36.00 469 SER A C 1
ATOM 3741 O O . SER A 1 469 ? 18.653 -1.084 -7.527 1.00 36.00 469 SER A O 1
ATOM 3743 N N . LYS A 1 470 ? 20.600 -0.158 -6.944 1.00 29.62 470 LYS A N 1
ATOM 3744 C CA . LYS A 1 470 ? 21.405 -1.272 -7.467 1.00 29.62 470 LYS A CA 1
ATOM 3745 C C . LYS A 1 470 ? 21.058 -2.488 -6.594 1.00 29.62 470 LYS A C 1
ATOM 3747 O O . LYS A 1 470 ? 21.144 -2.350 -5.373 1.00 29.62 470 LYS A O 1
ATOM 3752 N N . PRO A 1 471 ? 20.666 -3.639 -7.165 1.00 27.92 471 PRO A N 1
ATOM 3753 C CA . PRO A 1 471 ? 20.545 -4.844 -6.366 1.00 27.92 471 PRO A CA 1
ATOM 3754 C C . PRO A 1 471 ? 21.940 -5.133 -5.806 1.00 27.92 471 PRO A C 1
ATOM 3756 O O . PRO A 1 471 ? 22.908 -5.192 -6.571 1.00 27.92 471 PRO A O 1
ATOM 3759 N N . PHE A 1 472 ? 22.047 -5.229 -4.485 1.00 33.09 472 PHE A N 1
ATOM 3760 C CA . PHE A 1 472 ? 23.112 -6.023 -3.891 1.00 33.09 472 PHE A CA 1
ATOM 3761 C C . PHE A 1 472 ? 22.745 -7.495 -4.042 1.00 33.09 472 PHE A C 1
ATOM 3763 O O . PHE A 1 472 ? 21.564 -7.825 -3.779 1.00 33.09 472 PHE A O 1
#

Foldseek 3Di:
DDDDDDDDDDDDDDDDDDPDDDDDPPVVLVVLLVLLVVLQVQLLCLQQPVDAPVDFLVSNLVSNVSSVVSLVCLCPPVCPHPSNVCSVVQVDDRHVDRSCLCVFFVNLVSVLLNQLLPDLLSVLVSLLVVCVPDDDVLSLLLLLLSLLLCLLVVVLVCLQPQDDDPVCNLSSLLSSLLNCLLVVVVVSNVVSCVPDDPVSVLSNLLSNLLSCLLQLHDPVVSVVSCVVVVDLSNLLSNLLSLLVLQLQLVLCVLLVPPQPQWDAALNGIRGPSVRHDPSVVSLCVSPVPDDPSSVLSVLLSVLLVQDDDDLPRDLSSLLSVLSNCLSNVVLVCLVVSLPDNHDPVSSLSSLLLNLLSCLLAVVPVSNVVSLVVQVVVDDPSNLSSLLSNLLSQCNRPPDHDADAQCNLVPSPHQNSSSSSSSSSSNSSRPRYDPPDHRNSSSSSCSNPNDRPPGDRDDDPVVSVSSVVDPDD

Secondary structure (DSSP, 8-state):
----------------------SSHHHHHHHHHHHHHHHHHHHHHHHHHS-TTTS-HHHHHHHHHHHHHHHHHHHHH-TTSHHHHHHHTT--EETTEEHHHIIIIIHHHHHHHHHHTSSHHHHHHHHHHTTTT--SHHHHHHHHHHHHHHHHTT-HHHHHH----GGGHHHHHHHHHHHHHHTT-HHHHHHHHHHS-HHHHHHHHHHHHHHHHHHT--HHHHHHHHHH---HHHHHHHHHHHHHHHHHHHHHHHTT---SSEEE-SS-EEE-TT----HHHHHHHH-SS--HHHHHHHHHHHHHHT-PPPTT--HHHHHHHHHHHHHTT-GGGHHHHHTSS--HHHHHHHHHHHHHHHHHTT-HHHHHHHHHHHHHH-HHHHHHHHHHHHHHHHT-SSS--B--TTTTTTS----HHHHHHHHHHHHH-TT-B--S--THHHHHHHHS--STTPPPPP-HHHHHHHTS----

Radius of gyration: 33.88 Å; chains: 1; bounding box: 101×64×122 Å